Protein AF-0000000084539196 (afdb_homodimer)

Secondary structure (DSSP, 8-state):
---EEEEEEEE-SBTTB-SEEEEEEEE-TT-EEEEE-STTSSHHHHHHHHHTSS--SEEEEEETTEE-TTS-GGGS-EEEE-TTTT--TTS-HHHHHHHHHHHTT--HHHHHHHHHHHHHHHT-GGGTTS-GGGS-HHHHHHHHHHHHHTT--SEEEEESTTTTS-HHHHHHHHHHHHHHHHS--S-EEEEES-HHHHHHH-SEEEEEETTEEEEEE-HHHHHHS-SBHHHHHHSSSSPPEEEEEEEETTEEEETTEEEEPP--SS--SEEEEEE-GGGEEES--TTEEEEEEEEEEEEE-SSEEEEEEEETTSS-EEEEEEETT-----SEEEEEEEGGG-EEEETTT-BB--/---EEEEEEEE-SBTTB-SEEEEEEEE-TT-EEEEE-STTSSHHHHHHHHHTSS--SEEEEEETTEE-TTS-GGGS-EEEE-TTTT--TTS-HHHHHHHHHHHTT--HHHHHHHHHHHHHHHT-GGGTTS-GGGS-HHHHHHHHHHHHHTT--SEEEEESTTTTS-HHHHHHHHHHHHHHHHS--S-EEEEES-HHHHHHH-SEEEEEETTEEEEEE-HHHHHHS-SBHHHHHHSSSSPPEEEEEEEETTEEEETTEEEEPP--SS--SEEEEEE-GGGEEES--TTEEEEEEEEEEEEE-SSEEEEEEEETTSS-EEEEEEETT-----SEEEEEEEGGG-EEEETTT-BB--

Radius of gyration: 26.94 Å; Cα contacts (8 Å, |Δi|>4): 1599; chains: 2; bounding box: 71×70×63 Å

Structure (mmCIF, N/CA/C/O backbone):
data_AF-0000000084539196-model_v1
#
loop_
_entity.id
_entity.type
_entity.pdbx_description
1 polymer 'ABC-type sugar transport system, ATPase component'
#
loop_
_atom_site.group_PDB
_atom_site.id
_atom_site.type_symbol
_atom_site.label_atom_id
_atom_site.label_alt_id
_atom_site.label_comp_id
_atom_site.label_asym_id
_atom_site.label_entity_id
_atom_site.label_seq_id
_atom_site.pdbx_PDB_ins_code
_atom_site.Cartn_x
_atom_site.Cartn_y
_atom_site.Cartn_z
_atom_site.occupancy
_atom_site.B_iso_or_equiv
_atom_site.auth_seq_id
_atom_site.auth_comp_id
_atom_site.auth_asym_id
_atom_site.auth_atom_id
_atom_site.pdbx_PDB_model_num
ATOM 1 N N . MET A 1 1 ? 0.278 -31.125 -19.344 1 59.69 1 MET A N 1
ATOM 2 C CA . MET A 1 1 ? 0.66 -30.375 -18.156 1 59.69 1 MET A CA 1
ATOM 3 C C . MET A 1 1 ? 1.409 -29.109 -18.516 1 59.69 1 MET A C 1
ATOM 5 O O . MET A 1 1 ? 2.287 -29.125 -19.375 1 59.69 1 MET A O 1
ATOM 9 N N . ALA A 1 2 ? 0.697 -27.797 -18.359 1 78.69 2 ALA A N 1
ATOM 10 C CA . ALA A 1 2 ? 1.261 -26.625 -19.031 1 78.69 2 ALA A CA 1
ATOM 11 C C . ALA A 1 2 ? 2.301 -25.938 -18.156 1 78.69 2 ALA A C 1
ATOM 13 O O . ALA A 1 2 ? 1.949 -25.219 -17.219 1 78.69 2 ALA A O 1
ATOM 14 N N . LYS A 1 3 ? 3.564 -26.547 -18.203 1 92.25 3 LYS A N 1
ATOM 15 C CA . LYS A 1 3 ? 4.723 -25.938 -17.547 1 92.25 3 LYS A CA 1
ATOM 16 C C . LYS A 1 3 ? 5.277 -24.781 -18.391 1 92.25 3 LYS A C 1
ATOM 18 O O . LYS A 1 3 ? 5.504 -24.938 -19.594 1 92.25 3 LYS A O 1
ATOM 23 N N . LEU A 1 4 ? 5.336 -23.641 -17.688 1 96.31 4 LEU A N 1
ATOM 24 C CA . LEU A 1 4 ? 5.941 -22.484 -18.344 1 96.31 4 LEU A CA 1
ATOM 25 C C . LEU A 1 4 ? 7.426 -22.391 -18.016 1 96.31 4 LEU A C 1
ATOM 27 O O . LEU A 1 4 ? 7.812 -22.469 -16.844 1 96.31 4 LEU A O 1
ATOM 31 N N . GLU A 1 5 ? 8.234 -22.312 -19.062 1 97.38 5 GLU A N 1
ATOM 32 C CA . GLU A 1 5 ? 9.68 -22.203 -18.875 1 97.38 5 GLU A CA 1
ATOM 33 C C . GLU A 1 5 ? 10.242 -20.984 -19.594 1 97.38 5 GLU A C 1
ATOM 35 O O . GLU A 1 5 ? 10.062 -20.828 -20.797 1 97.38 5 GLU A O 1
ATOM 40 N N . LEU A 1 6 ? 10.836 -20.156 -18.844 1 97.69 6 LEU A N 1
ATOM 41 C CA . LEU A 1 6 ? 11.617 -19.047 -19.375 1 97.69 6 LEU A CA 1
ATOM 42 C C . LEU A 1 6 ? 13.109 -19.359 -19.328 1 97.69 6 LEU A C 1
ATOM 44 O O . LEU A 1 6 ? 13.656 -19.641 -18.266 1 97.69 6 LEU A O 1
ATOM 48 N N . LYS A 1 7 ? 13.695 -19.312 -20.5 1 97.62 7 LYS A N 1
ATOM 49 C CA . LYS A 1 7 ? 15.117 -19.672 -20.578 1 97.62 7 LYS A CA 1
ATOM 50 C C . LYS A 1 7 ? 15.953 -18.469 -21.031 1 97.62 7 LYS A C 1
ATOM 52 O O . LYS A 1 7 ? 15.922 -18.094 -22.203 1 97.62 7 LYS A O 1
ATOM 57 N N . ASN A 1 8 ? 16.781 -17.938 -20.156 1 97.12 8 ASN A N 1
ATOM 58 C CA . ASN A 1 8 ? 17.75 -16.875 -20.422 1 97.12 8 ASN A CA 1
ATOM 59 C C . ASN A 1 8 ? 17.125 -15.75 -21.234 1 97.12 8 ASN A C 1
ATOM 61 O O . ASN A 1 8 ? 17.672 -15.328 -22.25 1 97.12 8 ASN A O 1
ATOM 65 N N . LEU A 1 9 ? 16.016 -15.328 -20.781 1 96.75 9 LEU A N 1
ATOM 66 C CA . LEU A 1 9 ? 15.289 -14.297 -21.516 1 96.75 9 LEU A CA 1
ATOM 67 C C . LEU A 1 9 ? 16 -12.953 -21.406 1 96.75 9 LEU A C 1
ATOM 69 O O . LEU A 1 9 ? 16.469 -12.578 -20.328 1 96.75 9 LEU A O 1
ATOM 73 N N . ARG A 1 10 ? 16.156 -12.328 -22.5 1 96.19 10 ARG A N 1
ATOM 74 C CA . ARG A 1 10 ? 16.797 -11.023 -22.609 1 96.19 10 ARG A CA 1
ATOM 75 C C . ARG A 1 10 ? 16.016 -10.102 -23.547 1 96.19 10 ARG A C 1
ATOM 77 O O . ARG A 1 10 ? 15.477 -10.547 -24.562 1 96.19 10 ARG A O 1
ATOM 84 N N . LYS A 1 11 ? 15.844 -8.812 -23.156 1 94.44 11 LYS A N 1
ATOM 85 C CA . LYS A 1 11 ? 15.258 -7.789 -24.031 1 94.44 11 LYS A CA 1
ATOM 86 C C . LYS A 1 11 ? 16.109 -6.523 -24.047 1 94.44 11 LYS A C 1
ATOM 88 O O . LYS A 1 11 ? 16.359 -5.926 -22.984 1 94.44 11 LYS A O 1
ATOM 93 N N . GLN A 1 12 ? 16.562 -6.227 -25.141 1 92.5 12 GLN A N 1
ATOM 94 C CA . GLN A 1 12 ? 17.328 -5.012 -25.359 1 92.5 12 GLN A CA 1
ATOM 95 C C . GLN A 1 12 ? 16.656 -4.109 -26.391 1 92.5 12 GLN A C 1
ATOM 97 O O . GLN A 1 12 ? 16.5 -4.488 -27.547 1 92.5 12 GLN A O 1
ATOM 102 N N . PHE A 1 13 ? 16.266 -2.891 -25.984 1 86.75 13 PHE A N 1
ATOM 103 C CA . PHE A 1 13 ? 15.633 -1.951 -26.891 1 86.75 13 PHE A CA 1
ATOM 104 C C . PHE A 1 13 ? 16.672 -1.09 -27.594 1 86.75 13 PHE A C 1
ATOM 106 O O . PHE A 1 13 ? 16.484 -0.688 -28.75 1 86.75 13 PHE A O 1
ATOM 113 N N . ALA A 1 14 ? 17.625 -0.667 -26.797 1 86.25 14 ALA A N 1
ATOM 114 C CA . ALA A 1 14 ? 18.75 0.128 -27.266 1 86.25 14 ALA A CA 1
ATOM 115 C C . ALA A 1 14 ? 20.031 -0.228 -26.531 1 86.25 14 ALA A C 1
ATOM 117 O O . ALA A 1 14 ? 20.016 -1.056 -25.609 1 86.25 14 ALA A O 1
ATOM 118 N N . HIS A 1 15 ? 21.062 0.293 -27.031 1 83.69 15 HIS A N 1
ATOM 119 C CA . HIS A 1 15 ? 22.375 -0.053 -26.484 1 83.69 15 HIS A CA 1
ATOM 120 C C . HIS A 1 15 ? 22.391 0.078 -24.969 1 83.69 15 HIS A C 1
ATOM 122 O O . HIS A 1 15 ? 22.922 -0.789 -24.266 1 83.69 15 HIS A O 1
ATOM 128 N N . ASN A 1 16 ? 21.719 1.083 -24.406 1 83 16 ASN A N 1
ATOM 129 C CA . ASN A 1 16 ? 21.812 1.327 -22.969 1 83 16 ASN A CA 1
ATOM 130 C C . ASN A 1 16 ? 20.469 1.11 -22.281 1 83 16 ASN A C 1
ATOM 132 O O . ASN A 1 16 ? 20.266 1.52 -21.125 1 83 16 ASN A O 1
ATOM 136 N N . VAL A 1 17 ? 19.547 0.48 -22.922 1 85 17 VAL A N 1
ATOM 137 C CA . VAL A 1 17 ? 18.219 0.239 -22.359 1 85 17 VAL A CA 1
ATOM 138 C C . VAL A 1 17 ? 17.906 -1.256 -22.391 1 85 17 VAL A C 1
ATOM 140 O O . VAL A 1 17 ? 17.359 -1.759 -23.375 1 85 17 VAL A O 1
ATOM 143 N N . ILE A 1 18 ? 18.312 -1.948 -21.359 1 90.12 18 ILE A N 1
ATOM 144 C CA . ILE A 1 18 ? 18.125 -3.391 -21.25 1 90.12 18 ILE A CA 1
ATOM 145 C C . ILE A 1 18 ? 17.312 -3.717 -20 1 90.12 18 ILE A C 1
ATOM 147 O O . ILE A 1 18 ? 17.875 -4.078 -18.969 1 90.12 18 ILE A O 1
ATOM 151 N N . PRO A 1 19 ? 16.047 -3.684 -20.141 1 89.81 19 PRO A N 1
ATOM 152 C CA . PRO A 1 19 ? 15.203 -3.91 -18.969 1 89.81 19 PRO A CA 1
ATOM 153 C C . PRO A 1 19 ? 15.297 -5.34 -18.438 1 89.81 19 PRO A C 1
ATOM 155 O O . PRO A 1 19 ? 15.141 -5.566 -17.234 1 89.81 19 PRO A O 1
ATOM 158 N N . VAL A 1 20 ? 15.453 -6.277 -19.344 1 93.88 20 VAL A N 1
ATOM 159 C CA . VAL A 1 20 ? 15.641 -7.676 -18.969 1 93.88 20 VAL A CA 1
ATOM 160 C C . VAL A 1 20 ? 16.984 -8.18 -19.5 1 93.88 20 VAL A C 1
ATOM 162 O O . VAL A 1 20 ? 17.219 -8.188 -20.703 1 93.88 20 VAL A O 1
ATOM 165 N N . LYS A 1 21 ? 17.844 -8.594 -18.641 1 94 21 LYS A N 1
ATOM 166 C CA . LYS A 1 21 ? 19.219 -8.922 -19.031 1 94 21 LYS A CA 1
ATOM 167 C C . LYS A 1 21 ? 19.422 -10.43 -19.094 1 94 21 LYS A C 1
ATOM 169 O O . LYS A 1 21 ? 20.078 -10.93 -20.016 1 94 21 LYS A O 1
ATOM 174 N N . ASP A 1 22 ? 18.828 -11.086 -18.203 1 95.25 22 ASP A N 1
ATOM 175 C CA . ASP A 1 22 ? 18.938 -12.539 -18.141 1 95.25 22 ASP A CA 1
ATOM 176 C C . ASP A 1 22 ? 18.031 -13.117 -17.062 1 95.25 22 ASP A C 1
ATOM 178 O O . ASP A 1 22 ? 18.406 -13.188 -15.891 1 95.25 22 ASP A O 1
ATOM 182 N N . VAL A 1 23 ? 16.938 -13.688 -17.516 1 97 23 VAL A N 1
ATOM 183 C CA . VAL A 1 23 ? 15.969 -14.203 -16.531 1 97 23 VAL A CA 1
ATOM 184 C C . VAL A 1 23 ? 15.555 -15.617 -16.922 1 97 23 VAL A C 1
ATOM 186 O O . VAL A 1 23 ? 15.125 -15.859 -18.062 1 97 23 VAL A O 1
ATOM 189 N N . SER A 1 24 ? 15.789 -16.547 -16.094 1 97.69 24 SER A N 1
ATOM 190 C CA . SER A 1 24 ? 15.336 -17.938 -16.219 1 97.69 24 SER A CA 1
ATOM 191 C C . SER A 1 24 ? 14.445 -18.344 -15.055 1 97.69 24 SER A C 1
ATOM 193 O O . SER A 1 24 ? 14.844 -18.234 -13.898 1 97.69 24 SER A O 1
ATOM 195 N N . VAL A 1 25 ? 13.25 -18.719 -15.414 1 96.94 25 VAL A N 1
ATOM 196 C CA . VAL A 1 25 ? 12.297 -19.109 -14.383 1 96.94 25 VAL A CA 1
ATOM 197 C C . VAL A 1 25 ? 11.359 -20.188 -14.922 1 96.94 25 VAL A C 1
ATOM 199 O O . VAL A 1 25 ? 10.992 -20.156 -16.109 1 96.94 25 VAL A O 1
ATOM 202 N N . ASN A 1 26 ? 10.984 -21.094 -14.062 1 96.31 26 ASN A N 1
ATOM 203 C CA . ASN A 1 26 ? 9.977 -22.109 -14.391 1 96.31 26 ASN A CA 1
ATOM 204 C C . ASN A 1 26 ? 8.742 -21.953 -13.508 1 96.31 26 ASN A C 1
ATOM 206 O O . ASN A 1 26 ? 8.852 -21.641 -12.32 1 96.31 26 ASN A O 1
ATOM 210 N N . VAL A 1 27 ? 7.648 -22.172 -14.07 1 96.38 27 VAL A N 1
ATOM 211 C CA . VAL A 1 27 ? 6.379 -22.156 -13.359 1 96.38 27 VAL A CA 1
ATOM 212 C C . VAL A 1 27 ? 5.625 -23.453 -13.625 1 96.38 27 VAL A C 1
ATOM 214 O O . VAL A 1 27 ? 5.199 -23.719 -14.75 1 96.38 27 VAL A O 1
ATOM 217 N N . ASN A 1 28 ? 5.453 -24.219 -12.602 1 94.69 28 ASN A N 1
ATOM 218 C CA . ASN A 1 28 ? 4.773 -25.516 -12.742 1 94.69 28 ASN A CA 1
ATOM 219 C C . ASN A 1 28 ? 3.256 -25.359 -12.672 1 94.69 28 ASN A C 1
ATOM 221 O O . ASN A 1 28 ? 2.754 -24.281 -12.359 1 94.69 28 ASN A O 1
ATOM 225 N N . ASP A 1 29 ? 2.604 -26.469 -12.961 1 91.75 29 ASP A N 1
ATOM 226 C CA . ASP A 1 29 ? 1.15 -26.484 -12.812 1 91.75 29 ASP A CA 1
ATOM 227 C C . ASP A 1 29 ? 0.74 -26.219 -11.375 1 91.75 29 ASP A C 1
ATOM 229 O O . ASP A 1 29 ? 1.34 -26.75 -10.438 1 91.75 29 ASP A O 1
ATOM 233 N N . GLY A 1 30 ? -0.171 -25.281 -11.336 1 91 30 GLY A N 1
ATOM 234 C CA . GLY A 1 30 ? -0.707 -24.984 -10.016 1 91 30 GLY A CA 1
ATOM 235 C C . GLY A 1 30 ? 0.133 -23.969 -9.25 1 91 30 GLY A C 1
ATOM 236 O O . GLY A 1 30 ? -0.227 -23.578 -8.141 1 91 30 GLY A O 1
ATOM 237 N N . GLU A 1 31 ? 1.19 -23.5 -9.875 1 94.69 31 GLU A N 1
ATOM 238 C CA . GLU A 1 31 ? 2.045 -22.547 -9.188 1 94.69 31 GLU A CA 1
ATOM 239 C C . GLU A 1 31 ? 1.635 -21.109 -9.516 1 94.69 31 GLU A C 1
ATOM 241 O O . GLU A 1 31 ? 1.251 -20.812 -10.648 1 94.69 31 GLU A O 1
ATOM 246 N N . PHE A 1 32 ? 1.678 -20.359 -8.516 1 96.62 32 PHE A N 1
ATOM 247 C CA . PHE A 1 32 ? 1.443 -18.922 -8.609 1 96.62 32 PHE A CA 1
ATOM 248 C C . PHE A 1 32 ? 2.748 -18.141 -8.453 1 96.62 32 PHE A C 1
ATOM 250 O O . PHE A 1 32 ? 3.207 -17.906 -7.332 1 96.62 32 PHE A O 1
ATOM 257 N N . LEU A 1 33 ? 3.264 -17.656 -9.609 1 97.75 33 LEU A N 1
ATOM 258 C CA . LEU A 1 33 ? 4.523 -16.922 -9.609 1 97.75 33 LEU A CA 1
ATOM 259 C C . LEU A 1 33 ? 4.273 -15.422 -9.641 1 97.75 33 LEU A C 1
ATOM 261 O O . LEU A 1 33 ? 3.561 -14.93 -10.516 1 97.75 33 LEU A O 1
ATOM 265 N N . THR A 1 34 ? 4.859 -14.75 -8.734 1 97.94 34 THR A N 1
ATOM 266 C CA . THR A 1 34 ? 4.797 -13.289 -8.773 1 97.94 34 THR A CA 1
ATOM 267 C C . THR A 1 34 ? 6.156 -12.703 -9.148 1 97.94 34 THR A C 1
ATOM 269 O O . THR A 1 34 ? 7.176 -13.07 -8.562 1 97.94 34 THR A O 1
ATOM 272 N N . LEU A 1 35 ? 6.145 -11.914 -10.188 1 97.56 35 LEU A N 1
ATOM 273 C CA . LEU A 1 35 ? 7.281 -11.047 -10.484 1 97.56 35 LEU A CA 1
ATOM 274 C C . LEU A 1 35 ? 7.223 -9.766 -9.656 1 97.56 35 LEU A C 1
ATOM 276 O O . LEU A 1 35 ? 6.328 -8.938 -9.852 1 97.56 35 LEU A O 1
ATOM 280 N N . LEU A 1 36 ? 8.195 -9.648 -8.766 1 96.44 36 LEU A N 1
ATOM 281 C CA . LEU A 1 36 ? 8.227 -8.539 -7.824 1 96.44 36 LEU A CA 1
ATOM 282 C C . LEU A 1 36 ? 9.492 -7.711 -8 1 96.44 36 LEU A C 1
ATOM 284 O O . LEU A 1 36 ? 10.57 -8.258 -8.234 1 96.44 36 LEU A O 1
ATOM 288 N N . GLY A 1 37 ? 9.391 -6.449 -7.902 1 92.81 37 GLY A N 1
ATOM 289 C CA . GLY A 1 37 ? 10.531 -5.547 -8.023 1 92.81 37 GLY A CA 1
ATOM 290 C C . GLY A 1 37 ? 10.125 -4.09 -8.117 1 92.81 37 GLY A C 1
ATOM 291 O O . GLY A 1 37 ? 8.938 -3.773 -8.211 1 92.81 37 GLY A O 1
ATOM 292 N N . PRO A 1 38 ? 11.125 -3.215 -8.055 1 88.25 38 PRO A N 1
ATOM 293 C CA . PRO A 1 38 ? 10.844 -1.783 -8.172 1 88.25 38 PRO A CA 1
ATOM 294 C C . PRO A 1 38 ? 10.336 -1.397 -9.555 1 88.25 38 PRO A C 1
ATOM 296 O O . PRO A 1 38 ? 10.359 -2.219 -10.477 1 88.25 38 PRO A O 1
ATOM 299 N N . SER A 1 39 ? 9.812 -0.181 -9.578 1 80.06 39 SER A N 1
ATOM 300 C CA . SER A 1 39 ? 9.359 0.315 -10.875 1 80.06 39 SER A CA 1
ATOM 301 C C . SER A 1 39 ? 10.5 0.339 -11.891 1 80.06 39 SER A C 1
ATOM 303 O O . SER A 1 39 ? 11.633 0.712 -11.555 1 80.06 39 SER A O 1
ATOM 305 N N . GLY A 1 40 ? 10.234 -0.125 -13.016 1 78.81 40 GLY A N 1
ATOM 306 C CA . GLY A 1 40 ? 11.195 -0.035 -14.102 1 78.81 40 GLY A CA 1
ATOM 307 C C . GLY A 1 40 ? 12.18 -1.188 -14.117 1 78.81 40 GLY A C 1
ATOM 308 O O . GLY A 1 40 ? 13.133 -1.185 -14.898 1 78.81 40 GLY A O 1
ATOM 309 N N . CYS A 1 41 ? 11.922 -2.172 -13.344 1 85.75 41 CYS A N 1
ATOM 310 C CA . CYS A 1 41 ? 12.922 -3.232 -13.258 1 85.75 41 CYS A CA 1
ATOM 311 C C . CYS A 1 41 ? 12.695 -4.289 -14.328 1 85.75 41 CYS A C 1
ATOM 313 O O . CYS A 1 41 ? 13.414 -5.285 -14.391 1 85.75 41 CYS A O 1
ATOM 315 N N . GLY A 1 42 ? 11.641 -4.117 -15.125 1 90.12 42 GLY A N 1
ATOM 316 C CA . GLY A 1 42 ? 11.484 -4.996 -16.266 1 90.12 42 GLY A CA 1
ATOM 317 C C . GLY A 1 42 ? 10.336 -5.98 -16.125 1 90.12 42 GLY A C 1
ATOM 318 O O . GLY A 1 42 ? 10.172 -6.879 -16.953 1 90.12 42 GLY A O 1
ATOM 319 N N . LYS A 1 43 ? 9.547 -5.926 -15.078 1 94 43 LYS A N 1
ATOM 320 C CA . LYS A 1 43 ? 8.484 -6.879 -14.797 1 94 43 LYS A CA 1
ATOM 321 C C . LYS A 1 43 ? 7.484 -6.941 -15.953 1 94 43 LYS A C 1
ATOM 323 O O . LYS A 1 43 ? 7.18 -8.023 -16.469 1 94 43 LYS A O 1
ATOM 328 N N . SER A 1 44 ? 7.016 -5.766 -16.391 1 90.25 44 SER A N 1
ATOM 329 C CA . SER A 1 44 ? 6.023 -5.707 -17.469 1 90.25 44 SER A CA 1
ATOM 330 C C . SER A 1 44 ? 6.617 -6.16 -18.797 1 90.25 44 SER A C 1
ATOM 332 O O . SER A 1 44 ? 5.949 -6.836 -19.578 1 90.25 44 SER A O 1
ATOM 334 N N . THR A 1 45 ? 7.832 -5.781 -19.047 1 93.12 45 THR A N 1
ATOM 335 C CA . THR A 1 45 ? 8.516 -6.234 -20.25 1 93.12 45 THR A CA 1
ATOM 336 C C . THR A 1 45 ? 8.602 -7.758 -20.281 1 93.12 45 THR A C 1
ATOM 338 O O . THR A 1 45 ? 8.352 -8.383 -21.312 1 93.12 45 THR A O 1
ATOM 341 N N . LEU A 1 46 ? 8.992 -8.305 -19.156 1 95.81 46 LEU A N 1
ATOM 342 C CA . LEU A 1 46 ? 9.078 -9.758 -19.031 1 95.81 46 LEU A CA 1
ATOM 343 C C . LEU A 1 46 ? 7.723 -10.398 -19.312 1 95.81 46 LEU A C 1
ATOM 345 O O . LEU A 1 46 ? 7.633 -11.352 -20.094 1 95.81 46 LEU A O 1
ATOM 349 N N . LEU A 1 47 ? 6.688 -9.875 -18.734 1 95.75 47 LEU A N 1
ATOM 350 C CA . LEU A 1 47 ? 5.34 -10.398 -18.906 1 95.75 47 LEU A CA 1
ATOM 351 C C . LEU A 1 47 ? 4.902 -10.305 -20.359 1 95.75 47 LEU A C 1
ATOM 353 O O . LEU A 1 47 ? 4.293 -11.234 -20.891 1 95.75 47 LEU A O 1
ATOM 357 N N . ARG A 1 48 ? 5.207 -9.25 -21.016 1 94.69 48 ARG A N 1
ATOM 358 C CA . ARG A 1 48 ? 4.844 -9.039 -22.422 1 94.69 48 ARG A CA 1
ATOM 359 C C . ARG A 1 48 ? 5.59 -10 -23.328 1 94.69 48 ARG A C 1
ATOM 361 O O . ARG A 1 48 ? 5.047 -10.445 -24.344 1 94.69 48 ARG A O 1
ATOM 368 N N . MET A 1 49 ? 6.82 -10.32 -22.984 1 96.56 49 MET A N 1
ATOM 369 C CA . MET A 1 49 ? 7.559 -11.32 -23.75 1 96.56 49 MET A CA 1
ATOM 370 C C . MET A 1 49 ? 6.91 -12.695 -23.609 1 96.56 49 MET A C 1
ATOM 372 O O . MET A 1 49 ? 6.812 -13.438 -24.594 1 96.56 49 MET A O 1
ATOM 376 N N . ILE A 1 50 ? 6.438 -13 -22.422 1 96.81 50 ILE A N 1
ATOM 377 C CA . ILE A 1 50 ? 5.762 -14.273 -22.203 1 96.81 50 ILE A CA 1
ATOM 378 C C . ILE A 1 50 ? 4.484 -14.328 -23.031 1 96.81 50 ILE A C 1
ATOM 380 O O . ILE A 1 50 ? 4.219 -15.328 -23.703 1 96.81 50 ILE A O 1
ATOM 384 N N . ALA A 1 51 ? 3.797 -13.242 -23.109 1 95.06 51 ALA A N 1
ATOM 385 C CA . ALA A 1 51 ? 2.518 -13.148 -23.812 1 95.06 51 ALA A CA 1
ATOM 386 C C . ALA A 1 51 ? 2.721 -13.102 -25.312 1 95.06 51 ALA A C 1
ATOM 388 O O . ALA A 1 51 ? 1.77 -13.273 -26.078 1 95.06 51 ALA A O 1
ATOM 389 N N . GLY A 1 52 ? 3.891 -12.75 -25.734 1 95.38 52 GLY A N 1
ATOM 390 C CA . GLY A 1 52 ? 4.184 -12.625 -27.156 1 95.38 52 GLY A CA 1
ATOM 391 C C . GLY A 1 52 ? 3.939 -11.234 -27.703 1 95.38 52 GLY A C 1
ATOM 392 O O . GLY A 1 52 ? 3.973 -11.016 -28.906 1 95.38 52 GLY A O 1
ATOM 393 N N . LEU A 1 53 ? 3.693 -10.312 -26.844 1 93.75 53 LEU A N 1
ATOM 394 C CA . LEU A 1 53 ? 3.459 -8.93 -27.25 1 93.75 53 LEU A CA 1
ATOM 395 C C . LEU A 1 53 ? 4.777 -8.219 -27.547 1 93.75 53 LEU A C 1
ATOM 397 O O . LEU A 1 53 ? 4.797 -7.227 -28.281 1 93.75 53 LEU A O 1
ATOM 401 N N . ASP A 1 54 ? 5.871 -8.664 -26.953 1 93.31 54 ASP A N 1
ATOM 402 C CA . ASP A 1 54 ? 7.23 -8.211 -27.234 1 93.31 54 ASP A CA 1
ATOM 403 C C . ASP A 1 54 ? 8.148 -9.391 -27.547 1 93.31 54 ASP A C 1
ATOM 405 O O . ASP A 1 54 ? 8.094 -10.422 -26.891 1 93.31 54 ASP A O 1
ATOM 409 N N . GLU A 1 55 ? 8.922 -9.258 -28.547 1 93.94 55 GLU A N 1
ATOM 410 C CA . GLU A 1 55 ? 9.852 -10.32 -28.906 1 93.94 55 GLU A CA 1
ATOM 411 C C . GLU A 1 55 ? 11.125 -10.25 -28.078 1 93.94 55 GLU A C 1
ATOM 413 O O . GLU A 1 55 ? 11.734 -9.18 -27.969 1 93.94 55 GLU A O 1
ATOM 418 N N . PRO A 1 56 ? 11.5 -11.336 -27.531 1 96.25 56 PRO A N 1
ATOM 419 C CA . PRO A 1 56 ? 12.789 -11.336 -26.844 1 96.25 56 PRO A CA 1
ATOM 420 C C . PRO A 1 56 ? 13.969 -11.148 -27.781 1 96.25 56 PRO A C 1
ATOM 422 O O . PRO A 1 56 ? 13.914 -11.57 -28.938 1 96.25 56 PRO A O 1
ATOM 425 N N . THR A 1 57 ? 15.016 -10.469 -27.266 1 96.25 57 THR A N 1
ATOM 426 C CA . THR A 1 57 ? 16.25 -10.367 -28.031 1 96.25 57 THR A CA 1
ATOM 427 C C . THR A 1 57 ? 17.047 -11.664 -27.953 1 96.25 57 THR A C 1
ATOM 429 O O . THR A 1 57 ? 17.734 -12.047 -28.906 1 96.25 57 THR A O 1
ATOM 432 N N . GLN A 1 58 ? 17.016 -12.281 -26.859 1 96.69 58 GLN A N 1
ATOM 433 C CA . GLN A 1 58 ? 17.625 -13.586 -26.625 1 96.69 58 GLN A CA 1
ATOM 434 C C . GLN A 1 58 ? 16.766 -14.438 -25.688 1 96.69 58 GLN A C 1
ATOM 436 O O . GLN A 1 58 ? 15.938 -13.906 -24.953 1 96.69 58 GLN A O 1
ATOM 441 N N . GLY A 1 59 ? 16.969 -15.734 -25.797 1 97.31 59 GLY A N 1
ATOM 442 C CA . GLY A 1 59 ? 16.281 -16.641 -24.891 1 97.31 59 GLY A CA 1
ATOM 443 C C . GLY A 1 59 ? 15.023 -17.25 -25.5 1 97.31 59 GLY A C 1
ATOM 444 O O . GLY A 1 59 ? 14.781 -17.125 -26.688 1 97.31 59 GLY A O 1
ATOM 445 N N . GLN A 1 60 ? 14.305 -18.031 -24.609 1 97.69 60 GLN A N 1
ATOM 446 C CA . GLN A 1 60 ? 13.148 -18.766 -25.109 1 97.69 60 GLN A CA 1
ATOM 447 C C . GLN A 1 60 ? 12 -18.75 -24.094 1 97.69 60 GLN A C 1
ATOM 449 O O . GLN A 1 60 ? 12.234 -18.703 -22.891 1 97.69 60 GLN A O 1
ATOM 454 N N . VAL A 1 61 ? 10.867 -18.766 -24.625 1 97.25 61 VAL A N 1
ATOM 455 C CA . VAL A 1 61 ? 9.641 -19.016 -23.875 1 97.25 61 VAL A CA 1
ATOM 456 C C . VAL A 1 61 ? 9.031 -20.344 -24.281 1 97.25 61 VAL A C 1
ATOM 458 O O . VAL A 1 61 ? 8.672 -20.547 -25.438 1 97.25 61 VAL A O 1
ATOM 461 N N . ILE A 1 62 ? 8.961 -21.219 -23.328 1 96.75 62 ILE A N 1
ATOM 462 C CA . ILE A 1 62 ? 8.477 -22.562 -23.625 1 96.75 62 ILE A CA 1
ATOM 463 C C . ILE A 1 62 ? 7.25 -22.859 -22.766 1 96.75 62 ILE A C 1
ATOM 465 O O . ILE A 1 62 ? 7.234 -22.562 -21.562 1 96.75 62 ILE A O 1
ATOM 469 N N . LEU A 1 63 ? 6.254 -23.406 -23.328 1 95.12 63 LEU A N 1
ATOM 470 C CA . LEU A 1 63 ? 5.047 -23.828 -22.641 1 95.12 63 LEU A CA 1
ATOM 471 C C . LEU A 1 63 ? 4.695 -25.266 -22.984 1 95.12 63 LEU A C 1
ATOM 473 O O . LEU A 1 63 ? 4.492 -25.594 -24.172 1 95.12 63 LEU A O 1
ATOM 477 N N . GLY A 1 64 ? 4.652 -26.125 -21.984 1 92.38 64 GLY A N 1
ATOM 478 C CA . GLY A 1 64 ? 4.348 -27.516 -22.234 1 92.38 64 GLY A CA 1
ATOM 479 C C . GLY A 1 64 ? 5.293 -28.172 -23.234 1 92.38 64 GLY A C 1
ATOM 480 O O . GLY A 1 64 ? 4.863 -28.938 -24.094 1 92.38 64 GLY A O 1
ATOM 481 N N . GLY A 1 65 ? 6.453 -27.688 -23.266 1 92.25 65 GLY A N 1
ATOM 482 C CA . GLY A 1 65 ? 7.445 -28.266 -24.141 1 92.25 65 GLY A CA 1
ATOM 483 C C . GLY A 1 65 ? 7.488 -27.594 -25.516 1 92.25 65 GLY A C 1
ATOM 484 O O . GLY A 1 65 ? 8.406 -27.844 -26.297 1 92.25 65 GLY A O 1
ATOM 485 N N . GLU A 1 66 ? 6.547 -26.844 -25.797 1 94.5 66 GLU A N 1
ATOM 486 C CA . GLU A 1 66 ? 6.5 -26.172 -27.094 1 94.5 66 GLU A CA 1
ATOM 487 C C . GLU A 1 66 ? 7.168 -24.797 -27.016 1 94.5 66 GLU A C 1
ATOM 489 O O . GLU A 1 66 ? 6.887 -24.016 -26.109 1 94.5 66 GLU A O 1
ATOM 494 N N . ASP A 1 67 ? 8.016 -24.547 -27.922 1 96.69 67 ASP A N 1
ATOM 495 C CA . ASP A 1 67 ? 8.688 -23.25 -28 1 96.69 67 ASP A CA 1
ATOM 496 C C . ASP A 1 67 ? 7.77 -22.188 -28.594 1 96.69 67 ASP A C 1
ATOM 498 O O . ASP A 1 67 ? 7.449 -22.219 -29.781 1 96.69 67 ASP A O 1
ATOM 502 N N . LEU A 1 68 ? 7.406 -21.203 -27.75 1 96.19 68 LEU A N 1
ATOM 503 C CA . LEU A 1 68 ? 6.461 -20.172 -28.156 1 96.19 68 LEU A CA 1
ATOM 504 C C . LEU A 1 68 ? 7.188 -18.875 -28.469 1 96.19 68 LEU A C 1
ATOM 506 O O . LEU A 1 68 ? 6.551 -17.844 -28.75 1 96.19 68 LEU A O 1
ATOM 510 N N . THR A 1 69 ? 8.414 -18.875 -28.531 1 96.44 69 THR A N 1
ATOM 511 C CA . THR A 1 69 ? 9.234 -17.672 -28.609 1 96.44 69 THR A CA 1
ATOM 512 C C . THR A 1 69 ? 8.789 -16.797 -29.766 1 96.44 69 THR A C 1
ATOM 514 O O . THR A 1 69 ? 8.734 -15.562 -29.641 1 96.44 69 THR A O 1
ATOM 517 N N . ASN A 1 70 ? 8.43 -17.422 -30.828 1 94 70 ASN A N 1
ATOM 518 C CA . ASN A 1 70 ? 8.102 -16.656 -32.031 1 94 70 ASN A CA 1
ATOM 519 C C . ASN A 1 70 ? 6.629 -16.797 -32.406 1 94 70 ASN A C 1
ATOM 521 O O . ASN A 1 70 ? 6.23 -16.453 -33.531 1 94 70 ASN A O 1
ATOM 525 N N . ILE A 1 71 ? 5.867 -17.344 -31.547 1 94.12 71 ILE A N 1
ATOM 526 C CA . ILE A 1 71 ? 4.438 -17.5 -31.781 1 94.12 71 ILE A CA 1
ATOM 527 C C . ILE A 1 71 ? 3.707 -16.219 -31.391 1 94.12 71 ILE A C 1
ATOM 529 O O . ILE A 1 71 ? 3.932 -15.688 -30.297 1 94.12 71 ILE A O 1
ATOM 533 N N . PRO A 1 72 ? 2.916 -15.68 -32.25 1 93.62 72 PRO A N 1
ATOM 534 C CA . PRO A 1 72 ? 2.191 -14.453 -31.906 1 93.62 72 PRO A CA 1
ATOM 535 C C . PRO A 1 72 ? 1.223 -14.641 -30.734 1 93.62 72 PRO A C 1
ATOM 537 O O . PRO A 1 72 ? 0.816 -15.766 -30.438 1 93.62 72 PRO A O 1
ATOM 540 N N . PRO A 1 73 ? 0.883 -13.555 -30.047 1 90.69 73 PRO A N 1
ATOM 541 C CA . PRO A 1 73 ? 0.052 -13.609 -28.844 1 90.69 73 PRO A CA 1
ATOM 542 C C . PRO A 1 73 ? -1.266 -14.352 -29.078 1 90.69 73 PRO A C 1
ATOM 544 O O . PRO A 1 73 ? -1.676 -15.164 -28.25 1 90.69 73 PRO A O 1
ATOM 547 N N . GLY A 1 74 ? -1.924 -14.094 -30.188 1 85.94 74 GLY A N 1
ATOM 548 C CA . GLY A 1 74 ? -3.223 -14.688 -30.453 1 85.94 74 GLY A CA 1
ATOM 549 C C . GLY A 1 74 ? -3.176 -16.203 -30.594 1 85.94 74 GLY A C 1
ATOM 550 O O . GLY A 1 74 ? -4.199 -16.875 -30.453 1 85.94 74 GLY A O 1
ATOM 551 N N . LYS A 1 75 ? -2.012 -16.719 -30.797 1 89.12 75 LYS A N 1
ATOM 552 C CA . LYS A 1 75 ? -1.861 -18.156 -31.016 1 89.12 75 LYS A CA 1
ATOM 553 C C . LYS A 1 75 ? -1.297 -18.844 -29.781 1 89.12 75 LYS A C 1
ATOM 555 O O . LYS A 1 75 ? -1.103 -20.062 -29.781 1 89.12 75 LYS A O 1
ATOM 560 N N . ARG A 1 76 ? -1.116 -17.938 -28.781 1 90.19 76 ARG A N 1
ATOM 561 C CA . ARG A 1 76 ? -0.695 -18.5 -27.5 1 90.19 76 ARG A CA 1
ATOM 562 C C . ARG A 1 76 ? -1.897 -18.828 -26.625 1 90.19 76 ARG A C 1
ATOM 564 O O . ARG A 1 76 ? -2.865 -18.062 -26.578 1 90.19 76 ARG A O 1
ATOM 571 N N . ASN A 1 77 ? -2.15 -19.938 -26.281 1 88.56 77 ASN A N 1
ATOM 572 C CA . ASN A 1 77 ? -3.26 -20.281 -25.391 1 88.56 77 ASN A CA 1
ATOM 573 C C . ASN A 1 77 ? -3.035 -19.719 -23.984 1 88.56 77 ASN A C 1
ATOM 575 O O . ASN A 1 77 ? -3.031 -20.484 -23.016 1 88.56 77 ASN A O 1
ATOM 579 N N . MET A 1 78 ? -2.877 -18.359 -23.938 1 91.5 78 MET A N 1
ATOM 580 C CA . MET A 1 78 ? -2.676 -17.641 -22.672 1 91.5 78 MET A CA 1
ATOM 581 C C . MET A 1 78 ? -3.73 -16.562 -22.5 1 91.5 78 MET A C 1
ATOM 583 O O . MET A 1 78 ? -4.246 -16.016 -23.469 1 91.5 78 MET A O 1
ATOM 587 N N . ALA A 1 79 ? -4.07 -16.344 -21.266 1 89.56 79 ALA A N 1
ATOM 588 C CA . ALA A 1 79 ? -4.984 -15.258 -20.938 1 89.56 79 ALA A CA 1
ATOM 589 C C . ALA A 1 79 ? -4.262 -14.141 -20.172 1 89.56 79 ALA A C 1
ATOM 591 O O . ALA A 1 79 ? -3.543 -14.406 -19.203 1 89.56 79 ALA A O 1
ATOM 592 N N . MET A 1 80 ? -4.457 -12.984 -20.656 1 89.19 80 MET A N 1
ATOM 593 C CA . MET A 1 80 ? -3.781 -11.844 -20.047 1 89.19 80 MET A CA 1
ATOM 594 C C . MET A 1 80 ? -4.789 -10.844 -19.484 1 89.19 80 MET A C 1
ATOM 596 O O . MET A 1 80 ? -5.824 -10.594 -20.109 1 89.19 80 MET A O 1
ATOM 600 N N . VAL A 1 81 ? -4.504 -10.445 -18.25 1 87.62 81 VAL A N 1
ATOM 601 C CA . VAL A 1 81 ? -5.258 -9.367 -17.609 1 87.62 81 VAL A CA 1
ATOM 602 C C . VAL A 1 81 ? -4.367 -8.133 -17.469 1 87.62 81 VAL A C 1
ATOM 604 O O . VAL A 1 81 ? -3.35 -8.172 -16.781 1 87.62 81 VAL A O 1
ATOM 607 N N . PHE A 1 82 ? -4.836 -7 -18.109 1 83.38 82 PHE A N 1
ATOM 608 C CA . PHE A 1 82 ? -4.062 -5.762 -18.125 1 83.38 82 PHE A CA 1
ATOM 609 C C . PHE A 1 82 ? -4.391 -4.91 -16.891 1 83.38 82 PHE A C 1
ATOM 611 O O . PHE A 1 82 ? -5.422 -5.105 -16.25 1 83.38 82 PHE A O 1
ATOM 618 N N . GLN A 1 83 ? -3.504 -3.965 -16.656 1 78.56 83 GLN A N 1
ATOM 619 C CA . GLN A 1 83 ? -3.656 -3.025 -15.547 1 78.56 83 GLN A CA 1
ATOM 620 C C . GLN A 1 83 ? -4.945 -2.219 -15.688 1 78.56 83 GLN A C 1
ATOM 622 O O . GLN A 1 83 ? -5.668 -2.023 -14.703 1 78.56 83 GLN A O 1
ATOM 627 N N . SER A 1 84 ? -5.273 -1.731 -16.844 1 80.06 84 SER A N 1
ATOM 628 C CA . SER A 1 84 ? -6.465 -0.924 -17.094 1 80.06 84 SER A CA 1
ATOM 629 C C . SER A 1 84 ? -7.695 -1.801 -17.297 1 80.06 84 SER A C 1
ATOM 631 O O . SER A 1 84 ? -8.797 -1.292 -17.484 1 80.06 84 SER A O 1
ATOM 633 N N . TYR A 1 85 ? -7.578 -3.098 -17.219 1 81.81 85 TYR A N 1
ATOM 634 C CA . TYR A 1 85 ? -8.602 -4.121 -17.406 1 81.81 85 TYR A CA 1
ATOM 635 C C . TYR A 1 85 ? -8.969 -4.258 -18.875 1 81.81 85 TYR A C 1
ATOM 637 O O . TYR A 1 85 ? -9.391 -5.328 -19.312 1 81.81 85 TYR A O 1
ATOM 645 N N . ALA A 1 86 ? -8.766 -3.154 -19.594 1 82.12 86 ALA A N 1
ATOM 646 C CA . ALA A 1 86 ? -8.953 -3.141 -21.047 1 82.12 86 ALA A CA 1
ATOM 647 C C . ALA A 1 86 ? -10.328 -3.682 -21.422 1 82.12 86 ALA A C 1
ATOM 649 O O . ALA A 1 86 ? -10.453 -4.516 -22.328 1 82.12 86 ALA A O 1
ATOM 650 N N . LEU A 1 87 ? -11.367 -3.273 -20.672 1 91.62 87 LEU A N 1
ATOM 651 C CA . LEU A 1 87 ? -12.719 -3.697 -21 1 91.62 87 LEU A CA 1
ATOM 652 C C . LEU A 1 87 ? -13.273 -2.887 -22.172 1 91.62 87 LEU A C 1
ATOM 654 O O . LEU A 1 87 ? -12.969 -1.699 -22.312 1 91.62 87 LEU A O 1
ATOM 658 N N . TYR A 1 88 ? -14.07 -3.582 -23.016 1 92.12 88 TYR A N 1
ATOM 659 C CA . TYR A 1 88 ? -14.773 -2.865 -24.078 1 92.12 88 TYR A CA 1
ATOM 660 C C . TYR A 1 88 ? -15.906 -2.018 -23.5 1 92.12 88 TYR A C 1
ATOM 662 O O . TYR A 1 88 ? -16.906 -2.551 -23.031 1 92.12 88 TYR A O 1
ATOM 670 N N . PRO A 1 89 ? -15.758 -0.719 -23.625 1 92.25 89 PRO A N 1
ATOM 671 C CA . PRO A 1 89 ? -16.703 0.161 -22.922 1 92.25 89 PRO A CA 1
ATOM 672 C C . PRO A 1 89 ? -18.109 0.094 -23.5 1 92.25 89 PRO A C 1
ATOM 674 O O . PRO A 1 89 ? -19.078 0.376 -22.797 1 92.25 89 PRO A O 1
ATOM 677 N N . HIS A 1 90 ? -18.203 -0.312 -24.766 1 93.56 90 HIS A N 1
ATOM 678 C CA . HIS A 1 90 ? -19.484 -0.293 -25.438 1 93.56 90 HIS A CA 1
ATOM 679 C C . HIS A 1 90 ? -20.188 -1.646 -25.344 1 93.56 90 HIS A C 1
ATOM 681 O O . HIS A 1 90 ? -21.328 -1.796 -25.781 1 93.56 90 HIS A O 1
ATOM 687 N N . MET A 1 91 ? -19.562 -2.604 -24.75 1 95.62 91 MET A N 1
ATOM 688 C CA . MET A 1 91 ? -20.109 -3.945 -24.609 1 95.62 91 MET A CA 1
ATOM 689 C C . MET A 1 91 ? -20.578 -4.191 -23.172 1 95.62 91 MET A C 1
ATOM 691 O O . MET A 1 91 ? -20.031 -3.625 -22.234 1 95.62 91 MET A O 1
ATOM 695 N N . THR A 1 92 ? -21.562 -4.992 -23.125 1 96.5 92 THR A N 1
ATOM 696 C CA . THR A 1 92 ? -22.016 -5.406 -21.797 1 96.5 92 THR A CA 1
ATOM 697 C C . THR A 1 92 ? -21 -6.34 -21.156 1 96.5 92 THR A C 1
ATOM 699 O O . THR A 1 92 ? -20.062 -6.801 -21.812 1 96.5 92 THR A O 1
ATOM 702 N N . VAL A 1 93 ? -21.188 -6.523 -19.906 1 96.31 93 VAL A N 1
ATOM 703 C CA . VAL A 1 93 ? -20.359 -7.469 -19.188 1 96.31 93 VAL A CA 1
ATOM 704 C C . VAL A 1 93 ? -20.438 -8.844 -19.844 1 96.31 93 VAL A C 1
ATOM 706 O O . VAL A 1 93 ? -19.406 -9.484 -20.078 1 96.31 93 VAL A O 1
ATOM 709 N N . TYR A 1 94 ? -21.609 -9.227 -20.203 1 96.38 94 TYR A N 1
ATOM 710 C CA . TYR A 1 94 ? -21.797 -10.5 -20.891 1 96.38 94 TYR A CA 1
ATOM 711 C C . TYR A 1 94 ? -20.984 -10.523 -22.188 1 96.38 94 TYR A C 1
ATOM 713 O O . TYR A 1 94 ? -20.297 -11.508 -22.484 1 96.38 94 TYR A O 1
ATOM 721 N N . GLU A 1 95 ? -21.078 -9.5 -22.891 1 95.62 95 GLU A N 1
ATOM 722 C CA . GLU A 1 95 ? -20.391 -9.414 -24.172 1 95.62 95 GLU A CA 1
ATOM 723 C C . GLU A 1 95 ? -18.875 -9.414 -23.984 1 95.62 95 GLU A C 1
ATOM 725 O O . GLU A 1 95 ? -18.156 -10.055 -24.75 1 95.62 95 GLU A O 1
ATOM 730 N N . ASN A 1 96 ? -18.484 -8.664 -23.016 1 95.31 96 ASN A N 1
ATOM 731 C CA . ASN A 1 96 ? -17.062 -8.633 -22.719 1 95.31 96 ASN A CA 1
ATOM 732 C C . ASN A 1 96 ? -16.516 -10.031 -22.453 1 95.31 96 ASN A C 1
ATOM 734 O O . ASN A 1 96 ? -15.453 -10.391 -22.953 1 95.31 96 ASN A O 1
ATOM 738 N N . ILE A 1 97 ? -17.281 -10.766 -21.734 1 94.88 97 ILE A N 1
ATOM 739 C CA . ILE A 1 97 ? -16.828 -12.086 -21.312 1 94.88 97 ILE A CA 1
ATOM 740 C C . ILE A 1 97 ? -16.953 -13.07 -22.469 1 94.88 97 ILE A C 1
ATOM 742 O O . ILE A 1 97 ? -16.078 -13.922 -22.656 1 94.88 97 ILE A O 1
ATOM 746 N N . SER A 1 98 ? -17.922 -12.914 -23.312 1 94.94 98 SER A N 1
ATOM 747 C CA . SER A 1 98 ? -18.25 -13.93 -24.328 1 94.94 98 SER A CA 1
ATOM 748 C C . SER A 1 98 ? -17.531 -13.641 -25.641 1 94.94 98 SER A C 1
ATOM 750 O O . SER A 1 98 ? -17.469 -14.508 -26.516 1 94.94 98 SER A O 1
ATOM 752 N N . THR A 1 99 ? -16.969 -12.508 -25.766 1 91.44 99 THR A N 1
ATOM 753 C CA . THR A 1 99 ? -16.406 -12.07 -27.031 1 91.44 99 THR A CA 1
ATOM 754 C C . THR A 1 99 ? -15.32 -13.031 -27.516 1 91.44 99 THR A C 1
ATOM 756 O O . THR A 1 99 ? -15.305 -13.422 -28.688 1 91.44 99 THR A O 1
ATOM 759 N N . SER A 1 100 ? -14.469 -13.359 -26.672 1 85.44 100 SER A N 1
ATOM 760 C CA . SER A 1 100 ? -13.367 -14.242 -27.047 1 85.44 100 SER A CA 1
ATOM 761 C C . SER A 1 100 ? -13.883 -15.609 -27.469 1 85.44 100 SER A C 1
ATOM 763 O O . SER A 1 100 ? -13.305 -16.25 -28.359 1 85.44 100 SER A O 1
ATOM 765 N N . LEU A 1 101 ? -14.953 -16.094 -26.906 1 90.75 101 LEU A N 1
ATOM 766 C CA . LEU A 1 101 ? -15.539 -17.391 -27.266 1 90.75 101 LEU A CA 1
ATOM 767 C C . LEU A 1 101 ? -16.219 -17.312 -28.625 1 90.75 101 LEU A C 1
ATOM 769 O O . LEU A 1 101 ? -16.125 -18.25 -29.422 1 90.75 101 LEU A O 1
ATOM 773 N N . LYS A 1 102 ? -16.844 -16.203 -28.781 1 91.38 102 LYS A N 1
ATOM 774 C CA . LYS A 1 102 ? -17.516 -16 -30.062 1 91.38 102 LYS A CA 1
ATOM 775 C C . LYS A 1 102 ? -16.516 -15.977 -31.219 1 91.38 102 LYS A C 1
ATOM 777 O O . LYS A 1 102 ? -16.75 -16.562 -32.281 1 91.38 102 LYS A O 1
ATOM 782 N N . LEU A 1 103 ? -15.422 -15.344 -30.969 1 85.94 103 LEU A N 1
ATOM 783 C CA . LEU A 1 103 ? -14.375 -15.258 -31.969 1 85.94 103 LEU A CA 1
ATOM 784 C C . LEU A 1 103 ? -13.797 -16.641 -32.281 1 85.94 103 LEU A C 1
ATOM 786 O O . LEU A 1 103 ? -13.352 -16.891 -33.406 1 85.94 103 LEU A O 1
ATOM 790 N N . ARG A 1 104 ? -13.875 -17.531 -31.359 1 85.12 104 ARG A N 1
ATOM 791 C CA . ARG A 1 104 ? -13.375 -18.891 -31.516 1 85.12 104 ARG A CA 1
ATOM 792 C C . ARG A 1 104 ? -14.484 -19.828 -32 1 85.12 104 ARG A C 1
ATOM 794 O O . ARG A 1 104 ? -14.32 -21.047 -32 1 85.12 104 ARG A O 1
ATOM 801 N N . LYS A 1 105 ? -15.641 -19.359 -32.25 1 91.19 105 LYS A N 1
ATOM 802 C CA . LYS A 1 105 ? -16.797 -20.031 -32.844 1 91.19 105 LYS A CA 1
ATOM 803 C C . LYS A 1 105 ? -17.312 -21.141 -31.938 1 91.19 105 LYS A C 1
ATOM 805 O O . LYS A 1 105 ? -17.656 -22.219 -32.406 1 91.19 105 LYS A O 1
ATOM 810 N N . VAL A 1 106 ? -17.156 -20.812 -30.703 1 91.12 106 VAL A N 1
ATOM 811 C CA . VAL A 1 106 ? -17.766 -21.719 -29.734 1 91.12 106 VAL A CA 1
ATOM 812 C C . VAL A 1 106 ? -19.281 -21.672 -29.844 1 91.12 106 VAL A C 1
ATOM 814 O O . VAL A 1 106 ? -19.844 -20.609 -30.141 1 91.12 106 VAL A O 1
ATOM 817 N N . ASP A 1 107 ? -19.891 -22.766 -29.547 1 94.31 107 ASP A N 1
ATOM 818 C CA . ASP A 1 107 ? -21.344 -22.859 -29.641 1 94.31 107 ASP A CA 1
ATOM 819 C C . ASP A 1 107 ? -22.031 -21.969 -28.594 1 94.31 107 ASP A C 1
ATOM 821 O O . ASP A 1 107 ? -21.562 -21.859 -27.469 1 94.31 107 ASP A O 1
ATOM 825 N N . SER A 1 108 ? -23.203 -21.484 -29 1 93.25 108 SER A N 1
ATOM 826 C CA . SER A 1 108 ? -23.906 -20.516 -28.172 1 93.25 108 SER A CA 1
ATOM 827 C C . SER A 1 108 ? -24.312 -21.125 -26.844 1 93.25 108 SER A C 1
ATOM 829 O O . SER A 1 108 ? -24.281 -20.453 -25.812 1 93.25 108 SER A O 1
ATOM 831 N N . ILE A 1 109 ? -24.656 -22.297 -26.891 1 94.62 109 ILE A N 1
ATOM 832 C CA . ILE A 1 109 ? -25.078 -22.969 -25.656 1 94.62 109 ILE A CA 1
ATOM 833 C C . ILE A 1 109 ? -23.875 -23.109 -24.719 1 94.62 109 ILE A C 1
ATOM 835 O O . ILE A 1 109 ? -24 -22.891 -23.516 1 94.62 109 ILE A O 1
ATOM 839 N N . GLU A 1 110 ? -22.828 -23.438 -25.312 1 93.56 110 GLU A N 1
ATOM 840 C CA . GLU A 1 110 ? -21.594 -23.594 -24.531 1 93.56 110 GLU A CA 1
ATOM 841 C C . GLU A 1 110 ? -21.125 -22.25 -24 1 93.56 110 GLU A C 1
ATOM 843 O O . GLU A 1 110 ? -20.625 -22.156 -22.875 1 93.56 110 GLU A O 1
ATOM 848 N N . ILE A 1 111 ? -21.266 -21.25 -24.75 1 94.88 111 ILE A N 1
ATOM 849 C CA . ILE A 1 111 ? -20.875 -19.906 -24.328 1 94.88 111 ILE A CA 1
ATOM 850 C C . ILE A 1 111 ? -21.688 -19.5 -23.109 1 94.88 111 ILE A C 1
ATOM 852 O O . ILE A 1 111 ? -21.141 -19.031 -22.109 1 94.88 111 ILE A O 1
ATOM 856 N N . GLU A 1 112 ? -22.922 -19.703 -23.203 1 94.5 112 GLU A N 1
ATOM 857 C CA . GLU A 1 112 ? -23.812 -19.328 -22.094 1 94.5 112 GLU A CA 1
ATOM 858 C C . GLU A 1 112 ? -23.453 -20.094 -20.828 1 94.5 112 GLU A C 1
ATOM 860 O O . GLU A 1 112 ? -23.438 -19.531 -19.734 1 94.5 112 GLU A O 1
ATOM 865 N N . LYS A 1 113 ? -23.172 -21.297 -21.031 1 94.06 113 LYS A N 1
ATOM 866 C CA . LYS A 1 113 ? -22.812 -22.141 -19.906 1 94.06 113 LYS A CA 1
ATOM 867 C C . LYS A 1 113 ? -21.516 -21.641 -19.25 1 94.06 113 LYS A C 1
ATOM 869 O O . LYS A 1 113 ? -21.453 -21.484 -18.031 1 94.06 113 LYS A O 1
ATOM 874 N N . ARG A 1 114 ? -20.562 -21.375 -19.984 1 92.56 114 ARG A N 1
ATOM 875 C CA . ARG A 1 114 ? -19.266 -20.953 -19.469 1 92.56 114 ARG A CA 1
ATOM 876 C C . ARG A 1 114 ? -19.359 -19.578 -18.812 1 92.56 114 ARG A C 1
ATOM 878 O O . ARG A 1 114 ? -18.766 -19.359 -17.75 1 92.56 114 ARG A O 1
ATOM 885 N N . VAL A 1 115 ? -20.078 -18.719 -19.453 1 94.19 115 VAL A N 1
ATOM 886 C CA . VAL A 1 115 ? -20.219 -17.359 -18.922 1 94.19 115 VAL A CA 1
ATOM 887 C C . VAL A 1 115 ? -20.953 -17.422 -17.578 1 94.19 115 VAL A C 1
ATOM 889 O O . VAL A 1 115 ? -20.547 -16.75 -16.625 1 94.19 115 VAL A O 1
ATOM 892 N N . ASN A 1 116 ? -21.938 -18.188 -17.547 1 93.25 116 ASN A N 1
ATOM 893 C CA . ASN A 1 116 ? -22.688 -18.312 -16.297 1 93.25 116 ASN A CA 1
ATOM 894 C C . ASN A 1 116 ? -21.844 -18.906 -15.188 1 93.25 116 ASN A C 1
ATOM 896 O O . ASN A 1 116 ? -21.906 -18.469 -14.039 1 93.25 116 ASN A O 1
ATOM 900 N N . ASP A 1 117 ? -21.109 -19.844 -15.547 1 90.5 117 ASP A N 1
ATOM 901 C CA . ASP A 1 117 ? -20.25 -20.5 -14.562 1 90.5 117 ASP A CA 1
ATOM 902 C C . ASP A 1 117 ? -19.234 -19.516 -13.969 1 90.5 117 ASP A C 1
ATOM 904 O O . ASP A 1 117 ? -19.141 -19.375 -12.75 1 90.5 117 ASP A O 1
ATOM 908 N N . VAL A 1 118 ? -18.516 -18.859 -14.781 1 89.25 118 VAL A N 1
ATOM 909 C CA . VAL A 1 118 ? -17.469 -17.953 -14.328 1 89.25 118 VAL A CA 1
ATOM 910 C C . VAL A 1 118 ? -18.094 -16.781 -13.578 1 89.25 118 VAL A C 1
ATOM 912 O O . VAL A 1 118 ? -17.547 -16.312 -12.578 1 89.25 118 VAL A O 1
ATOM 915 N N . SER A 1 119 ? -19.234 -16.281 -14.086 1 92.5 119 SER A N 1
ATOM 916 C CA . SER A 1 119 ? -19.891 -15.148 -13.453 1 92.5 119 SER A CA 1
ATOM 917 C C . SER A 1 119 ? -20.375 -15.5 -12.055 1 92.5 119 SER A C 1
ATOM 919 O O . SER A 1 119 ? -20.328 -14.672 -11.141 1 92.5 119 SER A O 1
ATOM 921 N N . ASN A 1 120 ? -20.797 -16.656 -11.953 1 88.81 120 ASN A N 1
ATOM 922 C CA . ASN A 1 120 ? -21.234 -17.125 -10.641 1 88.81 120 ASN A CA 1
ATOM 923 C C . ASN A 1 120 ? -20.062 -17.25 -9.672 1 88.81 120 ASN A C 1
ATOM 925 O O . ASN A 1 120 ? -20.156 -16.828 -8.516 1 88.81 120 ASN A O 1
ATOM 929 N N . ARG A 1 121 ? -19.047 -17.734 -10.117 1 81.81 121 ARG A N 1
ATOM 930 C CA . ARG A 1 121 ? -17.859 -17.938 -9.297 1 81.81 121 ARG A CA 1
ATOM 931 C C . ARG A 1 121 ? -17.297 -16.594 -8.828 1 81.81 121 ARG A C 1
ATOM 933 O O . ARG A 1 121 ? -16.781 -16.484 -7.711 1 81.81 121 ARG A O 1
ATOM 940 N N . LEU A 1 122 ? -17.453 -15.586 -9.68 1 85.69 122 LEU A N 1
ATOM 941 C CA . LEU A 1 122 ? -16.875 -14.281 -9.383 1 85.69 122 LEU A CA 1
ATOM 942 C C . LEU A 1 122 ? -17.906 -13.336 -8.789 1 85.69 122 LEU A C 1
ATOM 944 O O . LEU A 1 122 ? -17.609 -12.188 -8.477 1 85.69 122 LEU A O 1
ATOM 948 N N . GLY A 1 123 ? -19.172 -13.805 -8.68 1 84.81 123 GLY A N 1
ATOM 949 C CA . GLY A 1 123 ? -20.234 -13.031 -8.07 1 84.81 123 GLY A CA 1
ATOM 950 C C . GLY A 1 123 ? -20.656 -11.828 -8.906 1 84.81 123 GLY A C 1
ATOM 951 O O . GLY A 1 123 ? -20.906 -10.75 -8.367 1 84.81 123 GLY A O 1
ATOM 952 N N . ILE A 1 124 ? -20.594 -11.984 -10.195 1 90.19 124 ILE A N 1
ATOM 953 C CA . ILE A 1 124 ? -20.906 -10.828 -11.023 1 90.19 124 ILE A CA 1
ATOM 954 C C . ILE A 1 124 ? -22.078 -11.164 -11.945 1 90.19 124 ILE A C 1
ATOM 956 O O . ILE A 1 124 ? -22.281 -10.508 -12.977 1 90.19 124 ILE A O 1
ATOM 960 N N . GLN A 1 125 ? -22.828 -12.211 -11.656 1 92.44 125 GLN A N 1
ATOM 961 C CA . GLN A 1 125 ? -23.969 -12.625 -12.469 1 92.44 125 GLN A CA 1
ATOM 962 C C . GLN A 1 125 ? -24.969 -11.484 -12.625 1 92.44 125 GLN A C 1
ATOM 964 O O . GLN A 1 125 ? -25.531 -11.289 -13.703 1 92.44 125 GLN A O 1
ATOM 969 N N . HIS A 1 126 ? -25.156 -10.766 -11.625 1 92 126 HIS A N 1
ATOM 970 C CA . HIS A 1 126 ? -26.141 -9.695 -11.602 1 92 126 HIS A CA 1
ATOM 971 C C . HIS A 1 126 ? -25.672 -8.492 -12.414 1 92 126 HIS A C 1
ATOM 973 O O . HIS A 1 126 ? -26.438 -7.559 -12.648 1 92 126 HIS A O 1
ATOM 979 N N . LEU A 1 127 ? -24.469 -8.508 -12.883 1 94.38 127 LEU A N 1
ATOM 980 C CA . LEU A 1 127 ? -23.891 -7.359 -13.578 1 94.38 127 LEU A CA 1
ATOM 981 C C . LEU A 1 127 ? -23.828 -7.609 -15.078 1 94.38 127 LEU A C 1
ATOM 983 O O . LEU A 1 127 ? -23.422 -6.734 -15.844 1 94.38 127 LEU A O 1
ATOM 987 N N . LEU A 1 128 ? -24.297 -8.727 -15.555 1 95.69 128 LEU A N 1
ATOM 988 C CA . LEU A 1 128 ? -24.047 -9.211 -16.906 1 95.69 128 LEU A CA 1
ATOM 989 C C . LEU A 1 128 ? -24.609 -8.242 -17.953 1 95.69 128 LEU A C 1
ATOM 991 O O . LEU A 1 128 ? -24.062 -8.125 -19.047 1 95.69 128 LEU A O 1
ATOM 995 N N . GLU A 1 129 ? -25.578 -7.535 -17.578 1 95 129 GLU A N 1
ATOM 996 C CA . GLU A 1 129 ? -26.234 -6.664 -18.562 1 95 129 GLU A CA 1
ATOM 997 C C . GLU A 1 129 ? -25.688 -5.238 -18.469 1 95 129 GLU A C 1
ATOM 999 O O . GLU A 1 129 ? -26.016 -4.395 -19.312 1 95 129 GLU A O 1
ATOM 1004 N N . ARG A 1 130 ? -24.891 -4.988 -17.562 1 94.81 130 ARG A N 1
ATOM 1005 C CA . ARG A 1 130 ? -24.328 -3.65 -17.375 1 94.81 130 ARG A CA 1
ATOM 1006 C C . ARG A 1 130 ? -23.141 -3.418 -18.297 1 94.81 130 ARG A C 1
ATOM 1008 O O . ARG A 1 130 ? -22.594 -4.367 -18.859 1 94.81 130 ARG A O 1
ATOM 1015 N N . LYS A 1 131 ? -22.891 -2.176 -18.484 1 94 131 LYS A N 1
ATOM 1016 C CA . LYS A 1 131 ? -21.672 -1.781 -19.203 1 94 131 LYS A CA 1
ATOM 1017 C C . LYS A 1 131 ? -20.578 -1.384 -18.234 1 94 131 LYS A C 1
ATOM 1019 O O . LYS A 1 131 ? -20.844 -1.031 -17.078 1 94 131 LYS A O 1
ATOM 1024 N N . PRO A 1 132 ? -19.266 -1.443 -18.625 1 91.62 132 PRO A N 1
ATOM 1025 C CA . PRO A 1 132 ? -18.125 -1.165 -17.734 1 91.62 132 PRO A CA 1
ATOM 1026 C C . PRO A 1 132 ? -18.234 0.192 -17.047 1 91.62 132 PRO A C 1
ATOM 1028 O O . PRO A 1 132 ? -17.844 0.33 -15.883 1 91.62 132 PRO A O 1
ATOM 1031 N N . GLY A 1 133 ? -18.766 1.14 -17.703 1 87.44 133 GLY A N 1
ATOM 1032 C CA . GLY A 1 133 ? -18.906 2.461 -17.109 1 87.44 133 GLY A CA 1
ATOM 1033 C C . GLY A 1 133 ? -19.828 2.473 -15.906 1 87.44 133 GLY A C 1
ATOM 1034 O O . GLY A 1 133 ? -19.797 3.406 -15.102 1 87.44 133 GLY A O 1
ATOM 1035 N N . GLN A 1 134 ? -20.578 1.469 -15.727 1 89.06 134 GLN A N 1
ATOM 1036 C CA . GLN A 1 134 ? -21.562 1.375 -14.648 1 89.06 134 GLN A CA 1
ATOM 1037 C C . GLN A 1 134 ? -21.031 0.507 -13.508 1 89.06 134 GLN A C 1
ATOM 1039 O O . GLN A 1 134 ? -21.781 0.177 -12.578 1 89.06 134 GLN A O 1
ATOM 1044 N N . LEU A 1 135 ? -19.812 0.124 -13.617 1 88.38 135 LEU A N 1
ATOM 1045 C CA . LEU A 1 135 ? -19.234 -0.808 -12.656 1 88.38 135 LEU A CA 1
ATOM 1046 C C . LEU A 1 135 ? -18.25 -0.102 -11.75 1 88.38 135 LEU A C 1
ATOM 1048 O O . LEU A 1 135 ? -17.609 0.88 -12.148 1 88.38 135 LEU A O 1
ATOM 1052 N N . SER A 1 136 ? -18.172 -0.581 -10.516 1 78.19 136 SER A N 1
ATOM 1053 C CA . SER A 1 136 ? -17.094 -0.154 -9.641 1 78.19 136 SER A CA 1
ATOM 1054 C C . SER A 1 136 ? -15.758 -0.721 -10.102 1 78.19 136 SER A C 1
ATOM 1056 O O . SER A 1 136 ? -15.711 -1.591 -10.977 1 78.19 136 SER A O 1
ATOM 1058 N N . GLY A 1 137 ? -14.656 -0.182 -9.594 1 77.25 137 GLY A N 1
ATOM 1059 C CA . GLY A 1 137 ? -13.328 -0.686 -9.906 1 77.25 137 GLY A CA 1
ATOM 1060 C C . GLY A 1 137 ? -13.188 -2.178 -9.672 1 77.25 137 GLY A C 1
ATOM 1061 O O . GLY A 1 137 ? -12.695 -2.904 -10.539 1 77.25 137 GLY A O 1
ATOM 1062 N N . GLY A 1 138 ? -13.648 -2.57 -8.531 1 80.5 138 GLY A N 1
ATOM 1063 C CA . GLY A 1 138 ? -13.594 -3.988 -8.211 1 80.5 138 GLY A CA 1
ATOM 1064 C C . GLY A 1 138 ? -14.43 -4.844 -9.148 1 80.5 138 GLY A C 1
ATOM 1065 O O . GLY A 1 138 ? -14.023 -5.945 -9.516 1 80.5 138 GLY A O 1
ATOM 1066 N N . GLN A 1 139 ? -15.539 -4.305 -9.492 1 86.25 139 GLN A N 1
ATOM 1067 C CA . GLN A 1 139 ? -16.391 -5.012 -10.438 1 86.25 139 GLN A CA 1
ATOM 1068 C C . GLN A 1 139 ? -15.734 -5.129 -11.805 1 86.25 139 GLN A C 1
ATOM 1070 O O . GLN A 1 139 ? -15.758 -6.195 -12.422 1 86.25 139 GLN A O 1
ATOM 1075 N N . ARG A 1 140 ? -15.117 -4.102 -12.203 1 89.69 140 ARG A N 1
ATOM 1076 C CA . ARG A 1 140 ? -14.414 -4.133 -13.484 1 89.69 140 ARG A CA 1
ATOM 1077 C C . ARG A 1 140 ? -13.305 -5.18 -13.469 1 89.69 140 ARG A C 1
ATOM 1079 O O . ARG A 1 140 ? -13.109 -5.895 -14.461 1 89.69 140 ARG A O 1
ATOM 1086 N N . GLN A 1 141 ? -12.641 -5.246 -12.383 1 85.69 141 GLN A N 1
ATOM 1087 C CA . GLN A 1 141 ? -11.586 -6.242 -12.258 1 85.69 141 GLN A CA 1
ATOM 1088 C C . GLN A 1 141 ? -12.141 -7.656 -12.367 1 85.69 141 GLN A C 1
ATOM 1090 O O . GLN A 1 141 ? -11.57 -8.508 -13.047 1 85.69 141 GLN A O 1
ATOM 1095 N N . ARG A 1 142 ? -13.242 -7.918 -11.695 1 86.12 142 ARG A N 1
ATOM 1096 C CA . ARG A 1 142 ? -13.859 -9.242 -11.742 1 86.12 142 ARG A CA 1
ATOM 1097 C C . ARG A 1 142 ? -14.328 -9.578 -13.148 1 86.12 142 ARG A C 1
ATOM 1099 O O . ARG A 1 142 ? -14.227 -10.734 -13.578 1 86.12 142 ARG A O 1
ATOM 1106 N N . VAL A 1 143 ? -14.734 -8.609 -13.836 1 92 143 VAL A N 1
ATOM 1107 C CA . VAL A 1 143 ? -15.156 -8.828 -15.219 1 92 143 VAL A CA 1
ATOM 1108 C C . VAL A 1 143 ? -13.938 -9.18 -16.078 1 92 143 VAL A C 1
ATOM 1110 O O . VAL A 1 143 ? -14 -10.109 -16.891 1 92 143 VAL A O 1
ATOM 1113 N N . ALA A 1 144 ? -12.891 -8.414 -15.844 1 90.19 144 ALA A N 1
ATOM 1114 C CA . ALA A 1 144 ? -11.672 -8.695 -16.594 1 90.19 144 ALA A CA 1
ATOM 1115 C C . ALA A 1 144 ? -11.172 -10.117 -16.312 1 90.19 144 ALA A C 1
ATOM 1117 O O . ALA A 1 144 ? -10.742 -10.82 -17.234 1 90.19 144 ALA A O 1
ATOM 1118 N N . LEU A 1 145 ? -11.25 -10.516 -15.141 1 88.12 145 LEU A N 1
ATOM 1119 C CA . LEU A 1 145 ? -10.852 -11.859 -14.75 1 88.12 145 LEU A CA 1
ATOM 1120 C C . LEU A 1 145 ? -11.773 -12.906 -15.375 1 88.12 145 LEU A C 1
ATOM 1122 O O . LEU A 1 145 ? -11.312 -13.953 -15.836 1 88.12 145 LEU A O 1
ATOM 1126 N N . ALA A 1 146 ? -13.008 -12.609 -15.352 1 89.94 146 ALA A N 1
ATOM 1127 C CA . ALA A 1 146 ? -13.969 -13.516 -15.969 1 89.94 146 ALA A CA 1
ATOM 1128 C C . ALA A 1 146 ? -13.648 -13.734 -17.438 1 89.94 146 ALA A C 1
ATOM 1130 O O . ALA A 1 146 ? -13.688 -14.867 -17.938 1 89.94 146 ALA A O 1
ATOM 1131 N N . ARG A 1 147 ? -13.383 -12.68 -18.016 1 90.75 147 ARG A N 1
ATOM 1132 C CA . ARG A 1 147 ? -13.023 -12.734 -19.438 1 90.75 147 ARG A CA 1
ATOM 1133 C C . ARG A 1 147 ? -11.812 -13.641 -19.656 1 90.75 147 ARG A C 1
ATOM 1135 O O . ARG A 1 147 ? -11.758 -14.375 -20.641 1 90.75 147 ARG A O 1
ATOM 1142 N N . SER A 1 148 ? -10.93 -13.617 -18.75 1 86.62 148 SER A N 1
ATOM 1143 C CA . SER A 1 148 ? -9.727 -14.438 -18.844 1 86.62 148 SER A CA 1
ATOM 1144 C C . SER A 1 148 ? -10.023 -15.898 -18.516 1 86.62 148 SER A C 1
ATOM 1146 O O . SER A 1 148 ? -9.469 -16.797 -19.125 1 86.62 148 SER A O 1
ATOM 1148 N N . LEU A 1 149 ? -10.891 -16.156 -17.641 1 87.62 149 LEU A N 1
ATOM 1149 C CA . LEU A 1 149 ? -11.164 -17.484 -17.125 1 87.62 149 LEU A CA 1
ATOM 1150 C C . LEU A 1 149 ? -12.031 -18.297 -18.078 1 87.62 149 LEU A C 1
ATOM 1152 O O . LEU A 1 149 ? -11.906 -19.516 -18.172 1 87.62 149 LEU A O 1
ATOM 1156 N N . VAL A 1 150 ? -12.82 -17.578 -18.766 1 89.25 150 VAL A N 1
ATOM 1157 C CA . VAL A 1 150 ? -13.82 -18.25 -19.578 1 89.25 150 VAL A CA 1
ATOM 1158 C C . VAL A 1 150 ? -13.141 -19.031 -20.703 1 89.25 150 VAL A C 1
ATOM 1160 O O . VAL A 1 150 ? -13.672 -20.031 -21.188 1 89.25 150 VAL A O 1
ATOM 1163 N N . ARG A 1 151 ? -11.984 -18.656 -21.094 1 86.81 151 ARG A N 1
ATOM 1164 C CA . ARG A 1 151 ? -11.242 -19.266 -22.203 1 86.81 151 ARG A CA 1
ATOM 1165 C C . ARG A 1 151 ? -10.523 -20.531 -21.75 1 86.81 151 ARG A C 1
ATOM 1167 O O . ARG A 1 151 ? -10.039 -21.297 -22.578 1 86.81 151 ARG A O 1
ATOM 1174 N N . ASN A 1 152 ? -10.438 -20.75 -20.547 1 85.06 152 ASN A N 1
ATOM 1175 C CA . ASN A 1 152 ? -9.688 -21.875 -20 1 85.06 152 ASN A CA 1
ATOM 1176 C C . ASN A 1 152 ? -8.258 -21.891 -20.531 1 85.06 152 ASN A C 1
ATOM 1178 O O . ASN A 1 152 ? -7.824 -22.891 -21.109 1 85.06 152 ASN A O 1
ATOM 1182 N N . PRO A 1 153 ? -7.527 -20.922 -20.312 1 89.88 153 PRO A N 1
ATOM 1183 C CA . PRO A 1 153 ? -6.164 -20.812 -20.844 1 89.88 153 PRO A CA 1
ATOM 1184 C C . PRO A 1 153 ? -5.188 -21.766 -20.156 1 89.88 153 PRO A C 1
ATOM 1186 O O . PRO A 1 153 ? -5.488 -22.312 -19.094 1 89.88 153 PRO A O 1
ATOM 1189 N N . ASP A 1 154 ? -4.012 -21.938 -20.859 1 92.38 154 ASP A N 1
ATOM 1190 C CA . ASP A 1 154 ? -2.967 -22.781 -20.281 1 92.38 154 ASP A CA 1
ATOM 1191 C C . ASP A 1 154 ? -2.176 -22.031 -19.219 1 92.38 154 ASP A C 1
ATOM 1193 O O . ASP A 1 154 ? -1.558 -22.641 -18.344 1 92.38 154 ASP A O 1
ATOM 1197 N N . VAL A 1 155 ? -2.178 -20.734 -19.344 1 94.31 155 VAL A N 1
ATOM 1198 C CA . VAL A 1 155 ? -1.449 -19.891 -18.406 1 94.31 155 VAL A CA 1
ATOM 1199 C C . VAL A 1 155 ? -2.205 -18.578 -18.203 1 94.31 155 VAL A C 1
ATOM 1201 O O . VAL A 1 155 ? -2.807 -18.047 -19.141 1 94.31 155 VAL A O 1
ATOM 1204 N N . PHE A 1 156 ? -2.139 -18.125 -16.969 1 93.81 156 PHE A N 1
ATOM 1205 C CA . PHE A 1 156 ? -2.701 -16.828 -16.656 1 93.81 156 PHE A CA 1
ATOM 1206 C C . PHE A 1 156 ? -1.597 -15.789 -16.453 1 93.81 156 PHE A C 1
ATOM 1208 O O . PHE A 1 156 ? -0.621 -16.047 -15.742 1 93.81 156 PHE A O 1
ATOM 1215 N N . LEU A 1 157 ? -1.742 -14.633 -17.141 1 95.69 157 LEU A N 1
ATOM 1216 C CA . LEU A 1 157 ? -0.824 -13.508 -17.016 1 95.69 157 LEU A CA 1
ATOM 1217 C C . LEU A 1 157 ? -1.551 -12.273 -16.5 1 95.69 157 LEU A C 1
ATOM 1219 O O . LEU A 1 157 ? -2.443 -11.75 -17.172 1 95.69 157 LEU A O 1
ATOM 1223 N N . LEU A 1 158 ? -1.164 -11.812 -15.32 1 94.69 158 LEU A N 1
ATOM 1224 C CA . LEU A 1 158 ? -1.818 -10.648 -14.734 1 94.69 158 LEU A CA 1
ATOM 1225 C C . LEU A 1 158 ? -0.821 -9.516 -14.508 1 94.69 158 LEU A C 1
ATOM 1227 O O . LEU A 1 158 ? 0.192 -9.703 -13.828 1 94.69 158 LEU A O 1
ATOM 1231 N N . ASP A 1 159 ? -1.14 -8.391 -15.055 1 93.25 159 ASP A N 1
ATOM 1232 C CA . ASP A 1 159 ? -0.253 -7.234 -14.969 1 93.25 159 ASP A CA 1
ATOM 1233 C C . ASP A 1 159 ? -0.815 -6.184 -14.016 1 93.25 159 ASP A C 1
ATOM 1235 O O . ASP A 1 159 ? -1.558 -5.289 -14.43 1 93.25 159 ASP A O 1
ATOM 1239 N N . GLU A 1 160 ? -0.409 -6.207 -12.766 1 90.44 160 GLU A N 1
ATOM 1240 C CA . GLU A 1 160 ? -0.78 -5.273 -11.703 1 90.44 160 GLU A CA 1
ATOM 1241 C C . GLU A 1 160 ? -2.293 -5.082 -11.641 1 90.44 160 GLU A C 1
ATOM 1243 O O . GLU A 1 160 ? -2.779 -3.949 -11.641 1 90.44 160 GLU A O 1
ATOM 1248 N N . PRO A 1 161 ? -3.002 -6.152 -11.453 1 88.62 161 PRO A N 1
ATOM 1249 C CA . PRO A 1 161 ? -4.461 -6.074 -11.578 1 88.62 161 PRO A CA 1
ATOM 1250 C C . PRO A 1 161 ? -5.105 -5.297 -10.43 1 88.62 161 PRO A C 1
ATOM 1252 O O . PRO A 1 161 ? -6.27 -4.898 -10.531 1 88.62 161 PRO A O 1
ATOM 1255 N N . LEU A 1 162 ? -4.375 -5.047 -9.352 1 88.12 162 LEU A N 1
ATOM 1256 C CA . LEU A 1 162 ? -4.988 -4.422 -8.188 1 88.12 162 LEU A CA 1
ATOM 1257 C C . LEU A 1 162 ? -4.453 -3.006 -7.988 1 88.12 162 LEU A C 1
ATOM 1259 O O . LEU A 1 162 ? -4.797 -2.34 -7.008 1 88.12 162 LEU A O 1
ATOM 1263 N N . SER A 1 163 ? -3.695 -2.461 -8.875 1 81.06 163 SER A N 1
ATOM 1264 C CA . SER A 1 163 ? -2.959 -1.216 -8.68 1 81.06 163 SER A CA 1
ATOM 1265 C C . SER A 1 163 ? -3.902 -0.017 -8.641 1 81.06 163 SER A C 1
ATOM 1267 O O . SER A 1 163 ? -3.586 1.008 -8.031 1 81.06 163 SER A O 1
ATOM 1269 N N . ASN A 1 164 ? -5.031 -0.113 -9.266 1 74.25 164 ASN A N 1
ATOM 1270 C CA . ASN A 1 164 ? -5.93 1.034 -9.383 1 74.25 164 ASN A CA 1
ATOM 1271 C C . ASN A 1 164 ? -7.035 0.982 -8.328 1 74.25 164 ASN A C 1
ATOM 1273 O O . ASN A 1 164 ? -7.93 1.829 -8.328 1 74.25 164 ASN A O 1
ATOM 1277 N N . LEU A 1 165 ? -6.938 0.05 -7.504 1 79.69 165 LEU A N 1
ATOM 1278 C CA . LEU A 1 165 ? -7.984 -0.118 -6.508 1 79.69 165 LEU A CA 1
ATOM 1279 C C . LEU A 1 165 ? -7.605 0.564 -5.199 1 79.69 165 LEU A C 1
ATOM 1281 O O . LEU A 1 165 ? -6.422 0.683 -4.875 1 79.69 165 LEU A O 1
ATOM 1285 N N . ASP A 1 166 ? -8.609 1.101 -4.457 1 78.62 166 ASP A N 1
ATOM 1286 C CA . ASP A 1 166 ? -8.367 1.634 -3.119 1 78.62 166 ASP A CA 1
ATOM 1287 C C . ASP A 1 166 ? -8.062 0.513 -2.129 1 78.62 166 ASP A C 1
ATOM 1289 O O . ASP A 1 166 ? -8.188 -0.667 -2.461 1 78.62 166 ASP A O 1
ATOM 1293 N N . ALA A 1 167 ? -7.664 0.907 -0.916 1 76.31 167 ALA A N 1
ATOM 1294 C CA . ALA A 1 167 ? -7.16 -0.029 0.085 1 76.31 167 ALA A CA 1
ATOM 1295 C C . ALA A 1 167 ? -8.219 -1.067 0.45 1 76.31 167 ALA A C 1
ATOM 1297 O O . ALA A 1 167 ? -7.918 -2.26 0.541 1 76.31 167 ALA A O 1
ATOM 1298 N N . LEU A 1 168 ? -9.422 -0.634 0.609 1 76.06 168 LEU A N 1
ATOM 1299 C CA . LEU A 1 168 ? -10.5 -1.532 1.022 1 76.06 168 LEU A CA 1
ATOM 1300 C C . LEU A 1 168 ? -10.789 -2.566 -0.059 1 76.06 168 LEU A C 1
ATOM 1302 O O . LEU A 1 168 ? -10.797 -3.77 0.213 1 76.06 168 LEU A O 1
ATOM 1306 N N . LEU A 1 169 ? -11 -2.082 -1.189 1 79.88 169 LEU A N 1
ATOM 1307 C CA . LEU A 1 169 ? -11.328 -2.967 -2.303 1 79.88 169 LEU A CA 1
ATOM 1308 C C . LEU A 1 169 ? -10.148 -3.867 -2.646 1 79.88 169 LEU A C 1
ATOM 1310 O O . LEU A 1 169 ? -10.336 -5.035 -2.992 1 79.88 169 LEU A O 1
ATOM 1314 N N . ARG A 1 170 ? -8.992 -3.42 -2.438 1 85.81 170 ARG A N 1
ATOM 1315 C CA . ARG A 1 170 ? -7.789 -4.188 -2.746 1 85.81 170 ARG A CA 1
ATOM 1316 C C . ARG A 1 170 ? -7.691 -5.43 -1.865 1 85.81 170 ARG A C 1
ATOM 1318 O O . ARG A 1 170 ? -7.41 -6.523 -2.357 1 85.81 170 ARG A O 1
ATOM 1325 N N . GLU A 1 171 ? -7.859 -5.191 -0.612 1 85.94 171 GLU A N 1
ATOM 1326 C CA . GLU A 1 171 ? -7.77 -6.312 0.317 1 85.94 171 GLU A CA 1
ATOM 1327 C C . GLU A 1 171 ? -8.82 -7.375 0.003 1 85.94 171 GLU A C 1
ATOM 1329 O O . GLU A 1 171 ? -8.523 -8.57 0.001 1 85.94 171 GLU A O 1
ATOM 1334 N N . GLN A 1 172 ? -9.984 -6.922 -0.295 1 82.88 172 GLN A N 1
ATOM 1335 C CA . GLN A 1 172 ? -11.062 -7.848 -0.607 1 82.88 172 GLN A CA 1
ATOM 1336 C C . GLN A 1 172 ? -10.766 -8.641 -1.876 1 82.88 172 GLN A C 1
ATOM 1338 O O . GLN A 1 172 ? -10.883 -9.867 -1.89 1 82.88 172 GLN A O 1
ATOM 1343 N N . VAL A 1 173 ? -10.391 -7.977 -2.871 1 85.31 173 VAL A N 1
ATOM 1344 C CA . VAL A 1 173 ? -10.156 -8.609 -4.164 1 85.31 173 VAL A CA 1
ATOM 1345 C C . VAL A 1 173 ? -8.945 -9.539 -4.078 1 85.31 173 VAL A C 1
ATOM 1347 O O . VAL A 1 173 ? -8.914 -10.594 -4.707 1 85.31 173 VAL A O 1
ATOM 1350 N N . ARG A 1 174 ? -7.992 -9.148 -3.291 1 88.75 174 ARG A N 1
ATOM 1351 C CA . ARG A 1 174 ? -6.828 -10.008 -3.084 1 88.75 174 ARG A CA 1
ATOM 1352 C C . ARG A 1 174 ? -7.238 -11.359 -2.506 1 88.75 174 ARG A C 1
ATOM 1354 O O . ARG A 1 174 ? -6.777 -12.398 -2.971 1 88.75 174 ARG A O 1
ATOM 1361 N N . ALA A 1 175 ? -8.055 -11.305 -1.523 1 86.94 175 ALA A N 1
ATOM 1362 C CA . ALA A 1 175 ? -8.547 -12.539 -0.917 1 86.94 175 ALA A CA 1
ATOM 1363 C C . ALA A 1 175 ? -9.312 -13.383 -1.932 1 86.94 175 ALA A C 1
ATOM 1365 O O . ALA A 1 175 ? -9.148 -14.602 -1.98 1 86.94 175 ALA A O 1
ATOM 1366 N N . ASP A 1 176 ? -10.062 -12.75 -2.721 1 84.06 176 ASP A N 1
ATOM 1367 C CA . ASP A 1 176 ? -10.828 -13.438 -3.756 1 84.06 176 ASP A CA 1
ATOM 1368 C C . ASP A 1 176 ? -9.906 -14.117 -4.758 1 84.06 176 ASP A C 1
ATOM 1370 O O . ASP A 1 176 ? -10.141 -15.266 -5.145 1 84.06 176 ASP A O 1
ATOM 1374 N N . LEU A 1 177 ? -8.906 -13.391 -5.176 1 87.56 177 LEU A N 1
ATOM 1375 C CA . LEU A 1 177 ? -7.945 -13.938 -6.129 1 87.56 177 LEU A CA 1
ATOM 1376 C C . LEU A 1 177 ? -7.246 -15.164 -5.547 1 87.56 177 LEU A C 1
ATOM 1378 O O . LEU A 1 177 ? -7.047 -16.156 -6.246 1 87.56 177 LEU A O 1
ATOM 1382 N N . LYS A 1 178 ? -6.867 -15.047 -4.312 1 89.81 178 LYS A N 1
ATOM 1383 C CA . LYS A 1 178 ? -6.199 -16.172 -3.672 1 89.81 178 LYS A CA 1
ATOM 1384 C C . LYS A 1 178 ? -7.078 -17.422 -3.699 1 89.81 178 LYS A C 1
ATOM 1386 O O . LYS A 1 178 ? -6.613 -18.5 -4.066 1 89.81 178 LYS A O 1
ATOM 1391 N N . GLN A 1 179 ? -8.289 -17.266 -3.381 1 85.12 179 GLN A N 1
ATOM 1392 C CA . GLN A 1 179 ? -9.219 -18.391 -3.381 1 85.12 179 GLN A CA 1
ATOM 1393 C C . GLN A 1 179 ? -9.43 -18.922 -4.793 1 85.12 179 GLN A C 1
ATOM 1395 O O . GLN A 1 179 ? -9.453 -20.141 -5.004 1 85.12 179 GLN A O 1
ATOM 1400 N N . LEU A 1 180 ? -9.586 -18.047 -5.691 1 84.12 180 LEU A N 1
ATOM 1401 C CA . LEU A 1 180 ? -9.844 -18.422 -7.078 1 84.12 180 LEU A CA 1
ATOM 1402 C C . LEU A 1 180 ? -8.695 -19.25 -7.641 1 84.12 180 LEU A C 1
ATOM 1404 O O . LEU A 1 180 ? -8.922 -20.312 -8.234 1 84.12 180 LEU A O 1
ATOM 1408 N N . PHE A 1 181 ? -7.512 -18.859 -7.449 1 88.25 181 PHE A N 1
ATOM 1409 C CA . PHE A 1 181 ? -6.375 -19.484 -8.117 1 88.25 181 PHE A CA 1
ATOM 1410 C C . PHE A 1 181 ? -5.871 -20.688 -7.32 1 88.25 181 PHE A C 1
ATOM 1412 O O . PHE A 1 181 ? -5.105 -21.5 -7.84 1 88.25 181 PHE A O 1
ATOM 1419 N N . GLU A 1 182 ? -6.234 -20.734 -6.105 1 82.75 182 GLU A N 1
ATOM 1420 C CA . GLU A 1 182 ? -5.918 -21.938 -5.332 1 82.75 182 GLU A CA 1
ATOM 1421 C C . GLU A 1 182 ? -6.57 -23.172 -5.941 1 82.75 182 GLU A C 1
ATOM 1423 O O . GLU A 1 182 ? -6.027 -24.281 -5.84 1 82.75 182 GLU A O 1
ATOM 1428 N N . SER A 1 183 ? -7.633 -22.953 -6.605 1 78.44 183 SER A N 1
ATOM 1429 C CA . SER A 1 183 ? -8.367 -24.094 -7.18 1 78.44 183 SER A CA 1
ATOM 1430 C C . SER A 1 183 ? -7.973 -24.312 -8.633 1 78.44 183 SER A C 1
ATOM 1432 O O . SER A 1 183 ? -8.352 -25.328 -9.234 1 78.44 183 SER A O 1
ATOM 1434 N N . GLN A 1 184 ? -7.273 -23.359 -9.109 1 78.81 184 GLN A N 1
ATOM 1435 C CA . GLN A 1 184 ? -6.867 -23.484 -10.508 1 78.81 184 GLN A CA 1
ATOM 1436 C C . GLN A 1 184 ? -5.59 -24.312 -10.641 1 78.81 184 GLN A C 1
ATOM 1438 O O . GLN A 1 184 ? -4.688 -24.203 -9.805 1 78.81 184 GLN A O 1
ATOM 1443 N N . GLN A 1 185 ? -5.496 -25.203 -11.484 1 84.94 185 GLN A N 1
ATOM 1444 C CA . GLN A 1 185 ? -4.34 -26.062 -11.688 1 84.94 185 GLN A CA 1
ATOM 1445 C C . GLN A 1 185 ? -3.494 -25.594 -12.859 1 84.94 185 GLN A C 1
ATOM 1447 O O . GLN A 1 185 ? -2.861 -26.406 -13.547 1 84.94 185 GLN A O 1
ATOM 1452 N N . LYS A 1 186 ? -3.529 -24.297 -13.141 1 91.81 186 LYS A N 1
ATOM 1453 C CA . LYS A 1 186 ? -2.74 -23.719 -14.219 1 91.81 186 LYS A CA 1
ATOM 1454 C C . LYS A 1 186 ? -1.687 -22.75 -13.672 1 91.81 186 LYS A C 1
ATOM 1456 O O . LYS A 1 186 ? -1.865 -22.188 -12.594 1 91.81 186 LYS A O 1
ATOM 1461 N N . PRO A 1 187 ? -0.573 -22.609 -14.477 1 95 187 PRO A N 1
ATOM 1462 C CA . PRO A 1 187 ? 0.414 -21.609 -14.055 1 95 187 PRO A CA 1
ATOM 1463 C C . PRO A 1 187 ? -0.133 -20.188 -14.094 1 95 187 PRO A C 1
ATOM 1465 O O . PRO A 1 187 ? -0.889 -19.844 -15.008 1 95 187 PRO A O 1
ATOM 1468 N N . VAL A 1 188 ? 0.23 -19.469 -13.125 1 95.62 188 VAL A N 1
ATOM 1469 C CA . VAL A 1 188 ? -0.122 -18.047 -13.055 1 95.62 188 VAL A CA 1
ATOM 1470 C C . VAL A 1 188 ? 1.146 -17.203 -12.93 1 95.62 188 VAL A C 1
ATOM 1472 O O . VAL A 1 188 ? 2.031 -17.531 -12.133 1 95.62 188 VAL A O 1
ATOM 1475 N N . VAL A 1 189 ? 1.258 -16.172 -13.773 1 97.38 189 VAL A N 1
ATOM 1476 C CA . VAL A 1 189 ? 2.307 -15.164 -13.633 1 97.38 189 VAL A CA 1
ATOM 1477 C C . VAL A 1 189 ? 1.687 -13.82 -13.281 1 97.38 189 VAL A C 1
ATOM 1479 O O . VAL A 1 189 ? 0.871 -13.289 -14.039 1 97.38 189 VAL A O 1
ATOM 1482 N N . TYR A 1 190 ? 2.119 -13.344 -12.164 1 96.75 190 TYR A N 1
ATOM 1483 C CA . TYR A 1 190 ? 1.552 -12.133 -11.578 1 96.75 190 TYR A CA 1
ATOM 1484 C C . TYR A 1 190 ? 2.621 -11.062 -11.398 1 96.75 190 TYR A C 1
ATOM 1486 O O . TYR A 1 190 ? 3.686 -11.328 -10.836 1 96.75 190 TYR A O 1
ATOM 1494 N N . VAL A 1 191 ? 2.314 -9.891 -11.953 1 95.81 191 VAL A N 1
ATOM 1495 C CA . VAL A 1 191 ? 3.248 -8.773 -11.812 1 95.81 191 VAL A CA 1
ATOM 1496 C C . VAL A 1 191 ? 2.699 -7.762 -10.812 1 95.81 191 VAL A C 1
ATOM 1498 O O . VAL A 1 191 ? 1.536 -7.363 -10.898 1 95.81 191 VAL A O 1
ATOM 1501 N N . THR A 1 192 ? 3.551 -7.359 -9.906 1 92.81 192 THR A N 1
ATOM 1502 C CA . THR A 1 192 ? 3.154 -6.316 -8.969 1 92.81 192 THR A CA 1
ATOM 1503 C C . THR A 1 192 ? 4.383 -5.656 -8.336 1 92.81 192 THR A C 1
ATOM 1505 O O . THR A 1 192 ? 5.469 -6.234 -8.336 1 92.81 192 THR A O 1
ATOM 1508 N N . HIS A 1 193 ? 4.191 -4.473 -7.891 1 88.31 193 HIS A N 1
ATOM 1509 C CA . HIS A 1 193 ? 5.203 -3.828 -7.062 1 88.31 193 HIS A CA 1
ATOM 1510 C C . HIS A 1 193 ? 4.82 -3.867 -5.59 1 88.31 193 HIS A C 1
ATOM 1512 O O . HIS A 1 193 ? 5.574 -3.398 -4.734 1 88.31 193 HIS A O 1
ATOM 1518 N N . ASP A 1 194 ? 3.678 -4.414 -5.27 1 88.75 194 ASP A N 1
ATOM 1519 C CA . ASP A 1 194 ? 3.168 -4.477 -3.904 1 88.75 194 ASP A CA 1
ATOM 1520 C C . ASP A 1 194 ? 3.625 -5.754 -3.203 1 88.75 194 ASP A C 1
ATOM 1522 O O . ASP A 1 194 ? 3.264 -6.855 -3.617 1 88.75 194 ASP A O 1
ATOM 1526 N N . GLN A 1 195 ? 4.262 -5.578 -2.135 1 92.19 195 GLN A N 1
ATOM 1527 C CA . GLN A 1 195 ? 4.848 -6.723 -1.446 1 92.19 195 GLN A CA 1
ATOM 1528 C C . GLN A 1 195 ? 3.771 -7.582 -0.792 1 92.19 195 GLN A C 1
ATOM 1530 O O . GLN A 1 195 ? 3.895 -8.805 -0.74 1 92.19 195 GLN A O 1
ATOM 1535 N N . THR A 1 196 ? 2.746 -6.891 -0.29 1 91.38 196 THR A N 1
ATOM 1536 C CA . THR A 1 196 ? 1.679 -7.645 0.361 1 91.38 196 THR A CA 1
ATOM 1537 C C . THR A 1 196 ? 1 -8.586 -0.629 1 91.38 196 THR A C 1
ATOM 1539 O O . THR A 1 196 ? 0.744 -9.75 -0.311 1 91.38 196 T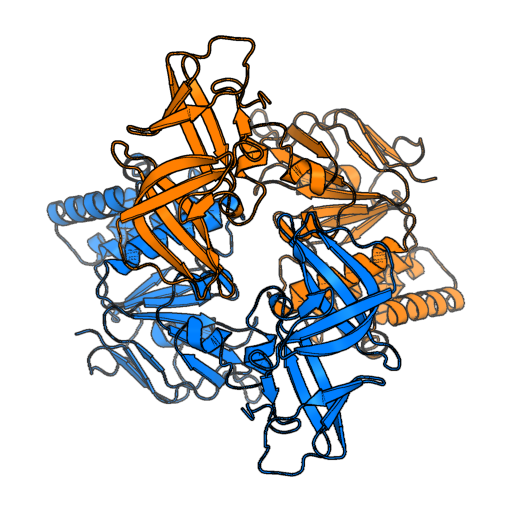HR A O 1
ATOM 1542 N N . GLU A 1 197 ? 0.757 -8.094 -1.789 1 93.31 197 GLU A N 1
ATOM 1543 C CA . GLU A 1 197 ? 0.19 -8.938 -2.84 1 93.31 197 GLU A CA 1
ATOM 1544 C C . GLU A 1 197 ? 1.085 -10.141 -3.127 1 93.31 197 GLU A C 1
ATOM 1546 O O . GLU A 1 197 ? 0.611 -11.273 -3.166 1 93.31 197 GLU A O 1
ATOM 1551 N N . ALA A 1 198 ? 2.328 -9.859 -3.26 1 95.94 198 ALA A N 1
ATOM 1552 C CA . ALA A 1 198 ? 3.289 -10.914 -3.578 1 95.94 198 ALA A CA 1
ATOM 1553 C C . ALA A 1 198 ? 3.332 -11.969 -2.475 1 95.94 198 ALA A C 1
ATOM 1555 O O . ALA A 1 198 ? 3.287 -13.164 -2.752 1 95.94 198 ALA A O 1
ATOM 1556 N N . MET A 1 199 ? 3.314 -11.516 -1.316 1 95.31 199 MET A N 1
ATOM 1557 C CA . MET A 1 199 ? 3.465 -12.406 -0.17 1 95.31 199 MET A CA 1
ATOM 1558 C C . MET A 1 199 ? 2.229 -13.281 0.006 1 95.31 199 MET A C 1
ATOM 1560 O O . MET A 1 199 ? 2.338 -14.453 0.369 1 95.31 199 MET A O 1
ATOM 1564 N N . THR A 1 200 ? 1.093 -12.742 -0.281 1 94.5 200 THR A N 1
ATOM 1565 C CA . THR A 1 200 ? -0.154 -13.414 0.066 1 94.5 200 THR A CA 1
ATOM 1566 C C . THR A 1 200 ? -0.614 -14.32 -1.073 1 94.5 200 THR A C 1
ATOM 1568 O O . THR A 1 200 ? -1.194 -15.383 -0.833 1 94.5 200 THR A O 1
ATOM 1571 N N . LEU A 1 201 ? -0.301 -13.977 -2.264 1 95.12 201 LEU A N 1
ATOM 1572 C CA . LEU A 1 201 ? -0.899 -14.664 -3.398 1 95.12 201 LEU A CA 1
ATOM 1573 C C . LEU A 1 201 ? 0.035 -15.75 -3.928 1 95.12 201 LEU A C 1
ATOM 1575 O O . LEU A 1 201 ? -0.423 -16.766 -4.469 1 95.12 201 LEU A O 1
ATOM 1579 N N . SER A 1 202 ? 1.278 -15.688 -3.703 1 96.38 202 SER A N 1
ATOM 1580 C CA . SER A 1 202 ? 2.252 -16.438 -4.492 1 96.38 202 SER A CA 1
ATOM 1581 C C . SER A 1 202 ? 2.631 -17.75 -3.805 1 96.38 202 SER A C 1
ATOM 1583 O O . SER A 1 202 ? 2.652 -17.828 -2.576 1 96.38 202 SER A O 1
ATOM 1585 N N . SER A 1 203 ? 2.893 -18.734 -4.621 1 95.31 203 SER A N 1
ATOM 1586 C CA . SER A 1 203 ? 3.641 -19.891 -4.148 1 95.31 203 SER A CA 1
ATOM 1587 C C . SER A 1 203 ? 5.145 -19.672 -4.277 1 95.31 203 SER A C 1
ATOM 1589 O O . SER A 1 203 ? 5.926 -20.219 -3.502 1 95.31 203 SER A O 1
ATOM 1591 N N . LYS A 1 204 ? 5.445 -18.859 -5.312 1 96.81 204 LYS A N 1
ATOM 1592 C CA . LYS A 1 204 ? 6.828 -18.438 -5.527 1 96.81 204 LYS A CA 1
ATOM 1593 C C . LYS A 1 204 ? 6.898 -16.953 -5.898 1 96.81 204 LYS A C 1
ATOM 1595 O O . LYS A 1 204 ? 6 -16.438 -6.566 1 96.81 204 LYS A O 1
ATOM 1600 N N . ILE A 1 205 ? 7.996 -16.391 -5.488 1 97.94 205 ILE A N 1
ATOM 1601 C CA . ILE A 1 205 ? 8.25 -15 -5.836 1 97.94 205 ILE A CA 1
ATOM 1602 C C . ILE A 1 205 ? 9.586 -14.891 -6.566 1 97.94 205 ILE A C 1
ATOM 1604 O O . ILE A 1 205 ? 10.594 -15.461 -6.129 1 97.94 205 ILE A O 1
ATOM 1608 N N . ALA A 1 206 ? 9.57 -14.25 -7.707 1 98.31 206 ALA A N 1
ATOM 1609 C CA . ALA A 1 206 ? 10.789 -13.836 -8.406 1 98.31 206 ALA A CA 1
ATOM 1610 C C . ALA A 1 206 ? 11.078 -12.359 -8.172 1 98.31 206 ALA A C 1
ATOM 1612 O O . ALA A 1 206 ? 10.406 -11.492 -8.734 1 98.31 206 ALA A O 1
ATOM 1613 N N . VAL A 1 207 ? 12.047 -12.117 -7.352 1 97.69 207 VAL A N 1
ATOM 1614 C CA . VAL A 1 207 ? 12.438 -10.734 -7.105 1 97.69 207 VAL A CA 1
ATOM 1615 C C . VAL A 1 207 ? 13.422 -10.273 -8.18 1 97.69 207 VAL A C 1
ATOM 1617 O O . VAL A 1 207 ? 14.477 -10.875 -8.359 1 97.69 207 VAL A O 1
ATOM 1620 N N . LEU A 1 208 ? 13 -9.203 -8.836 1 96.38 208 LEU A N 1
ATOM 1621 C CA . LEU A 1 208 ? 13.789 -8.695 -9.961 1 96.38 208 LEU A CA 1
ATOM 1622 C C . LEU A 1 208 ? 14.398 -7.34 -9.625 1 96.38 208 LEU A C 1
ATOM 1624 O O . LEU A 1 208 ? 13.758 -6.516 -8.969 1 96.38 208 LEU A O 1
ATOM 1628 N N . TYR A 1 209 ? 15.648 -7.164 -10.07 1 93.81 209 TYR A N 1
ATOM 1629 C CA . TYR A 1 209 ? 16.328 -5.883 -9.938 1 93.81 209 TYR A CA 1
ATOM 1630 C C . TYR A 1 209 ? 17.297 -5.656 -11.086 1 93.81 209 TYR A C 1
ATOM 1632 O O . TYR A 1 209 ? 18.125 -6.527 -11.398 1 93.81 209 TYR A O 1
ATOM 1640 N N . ASP A 1 210 ? 17.172 -4.516 -11.711 1 90.12 210 ASP A N 1
ATOM 1641 C CA . ASP A 1 210 ? 18.078 -4.094 -12.773 1 90.12 210 ASP A CA 1
ATOM 1642 C C . ASP A 1 210 ? 18.172 -5.16 -13.859 1 90.12 210 ASP A C 1
ATOM 1644 O O . ASP A 1 210 ? 19.281 -5.488 -14.312 1 90.12 210 ASP A O 1
ATOM 1648 N N . GLY A 1 211 ? 17.094 -5.797 -14.125 1 92.19 211 GLY A N 1
ATOM 1649 C CA . GLY A 1 211 ? 17 -6.715 -15.25 1 92.19 211 GLY A CA 1
ATOM 1650 C C . GLY A 1 211 ? 17.406 -8.133 -14.898 1 92.19 211 GLY A C 1
ATOM 1651 O O . GLY A 1 211 ? 17.406 -9.016 -15.758 1 92.19 211 GLY A O 1
ATOM 1652 N N . TYR A 1 212 ? 17.797 -8.344 -13.633 1 95.5 212 TYR A N 1
ATOM 1653 C CA . TYR A 1 212 ? 18.266 -9.656 -13.203 1 95.5 212 TYR A CA 1
ATOM 1654 C C . TYR A 1 212 ? 17.328 -10.25 -12.148 1 95.5 212 TYR A C 1
ATOM 1656 O O . TYR A 1 212 ? 16.656 -9.508 -11.43 1 95.5 212 TYR A O 1
ATOM 1664 N N . LEU A 1 213 ? 17.312 -11.555 -12.117 1 97.25 213 LEU A N 1
ATOM 1665 C CA . LEU A 1 213 ? 16.656 -12.281 -11.039 1 97.25 213 LEU A CA 1
ATOM 1666 C C . LEU A 1 213 ? 17.531 -12.32 -9.797 1 97.25 213 LEU A C 1
ATOM 1668 O O . LEU A 1 213 ? 18.641 -12.883 -9.82 1 97.25 213 LEU A O 1
ATOM 1672 N N . GLN A 1 214 ? 17.078 -11.727 -8.75 1 97.56 214 GLN A N 1
ATOM 1673 C CA . GLN A 1 214 ? 17.859 -11.641 -7.516 1 97.56 214 GLN A CA 1
ATOM 1674 C C . GLN A 1 214 ? 17.609 -12.859 -6.629 1 97.56 214 GLN A C 1
ATOM 1676 O O . GLN A 1 214 ? 18.531 -13.344 -5.961 1 97.56 214 GLN A O 1
ATOM 1681 N N . GLN A 1 215 ? 16.406 -13.281 -6.578 1 98.06 215 GLN A N 1
ATOM 1682 C CA . GLN A 1 215 ? 16.031 -14.43 -5.77 1 98.06 215 GLN A CA 1
ATOM 1683 C C . GLN A 1 215 ? 14.703 -15.023 -6.25 1 98.06 215 GLN A C 1
ATOM 1685 O O . GLN A 1 215 ? 13.781 -14.297 -6.617 1 98.06 215 GLN A O 1
ATOM 1690 N N . LEU A 1 216 ? 14.68 -16.312 -6.359 1 98.06 216 LEU A N 1
ATOM 1691 C CA . LEU A 1 216 ? 13.477 -17.078 -6.656 1 98.06 216 LEU A CA 1
ATOM 1692 C C . LEU A 1 216 ? 13.195 -18.094 -5.551 1 98.06 216 LEU A C 1
ATOM 1694 O O . LEU A 1 216 ? 13.938 -19.062 -5.391 1 98.06 216 LEU A O 1
ATOM 1698 N N . ALA A 1 217 ? 12.117 -17.828 -4.816 1 97.81 217 ALA A N 1
ATOM 1699 C CA . ALA A 1 217 ? 11.836 -18.688 -3.67 1 97.81 217 ALA A CA 1
ATOM 1700 C C . ALA A 1 217 ? 10.406 -18.5 -3.174 1 97.81 217 ALA A C 1
ATOM 1702 O O . ALA A 1 217 ? 9.641 -17.734 -3.764 1 97.81 217 ALA A O 1
ATOM 1703 N N . SER A 1 218 ? 10.039 -19.297 -2.195 1 96.56 218 SER A N 1
ATOM 1704 C CA . SER A 1 218 ? 8.75 -19.125 -1.546 1 96.56 218 SER A CA 1
ATOM 1705 C C . SER A 1 218 ? 8.688 -17.812 -0.778 1 96.56 218 SER A C 1
ATOM 1707 O O . SER A 1 218 ? 9.719 -17.25 -0.422 1 96.56 218 SER A O 1
ATOM 1709 N N . PRO A 1 219 ? 7.465 -17.312 -0.552 1 96.06 219 PRO A N 1
ATOM 1710 C CA . PRO A 1 219 ? 7.336 -16.078 0.233 1 96.06 219 PRO A CA 1
ATOM 1711 C C . PRO A 1 219 ? 8.062 -16.156 1.575 1 96.06 219 PRO A C 1
ATOM 1713 O O . PRO A 1 219 ? 8.789 -15.227 1.944 1 96.06 219 PRO A O 1
ATOM 1716 N N . THR A 1 220 ? 7.957 -17.25 2.203 1 93.75 220 THR A N 1
ATOM 1717 C CA . THR A 1 220 ? 8.594 -17.422 3.504 1 93.75 220 THR A CA 1
ATOM 1718 C C . THR A 1 220 ? 10.109 -17.344 3.381 1 93.75 220 THR A C 1
ATOM 1720 O O . THR A 1 220 ? 10.766 -16.656 4.172 1 93.75 220 THR A O 1
ATOM 1723 N N . GLU A 1 221 ? 10.57 -17.969 2.414 1 95.69 221 GLU A N 1
ATOM 1724 C CA . GLU A 1 221 ? 12.016 -17.969 2.207 1 95.69 221 GLU A CA 1
ATOM 1725 C C . GLU A 1 221 ? 12.516 -16.578 1.824 1 95.69 221 GLU A C 1
ATOM 1727 O O . GLU A 1 221 ? 13.562 -16.125 2.305 1 95.69 221 GLU A O 1
ATOM 1732 N N . ILE A 1 222 ? 11.797 -15.898 0.972 1 96.44 222 ILE A N 1
ATOM 1733 C CA . ILE A 1 222 ? 12.156 -14.547 0.562 1 96.44 222 ILE A CA 1
ATOM 1734 C C . ILE A 1 222 ? 12.242 -13.641 1.79 1 96.44 222 ILE A C 1
ATOM 1736 O O . ILE A 1 222 ? 13.148 -12.812 1.893 1 96.44 222 ILE A O 1
ATOM 1740 N N . TYR A 1 223 ? 11.359 -13.836 2.746 1 95.75 223 TYR A N 1
ATOM 1741 C CA . TYR A 1 223 ? 11.273 -12.969 3.914 1 95.75 223 TYR A CA 1
ATOM 1742 C C . TYR A 1 223 ? 12.32 -13.344 4.957 1 95.75 223 TYR A C 1
ATOM 1744 O O . TYR A 1 223 ? 12.977 -12.469 5.527 1 95.75 223 TYR A O 1
ATOM 1752 N N . MET A 1 224 ? 12.586 -14.594 5.145 1 94.25 224 MET A N 1
ATOM 1753 C CA . MET A 1 224 ? 13.398 -15.07 6.254 1 94.25 224 MET A CA 1
ATOM 1754 C C . MET A 1 224 ? 14.859 -15.211 5.84 1 94.25 224 MET A C 1
ATOM 1756 O O . MET A 1 224 ? 15.766 -15.102 6.672 1 94.25 224 MET A O 1
ATOM 1760 N N . GLN A 1 225 ? 14.984 -15.516 4.57 1 96.19 225 GLN A N 1
ATOM 1761 C CA . GLN A 1 225 ? 16.328 -15.773 4.07 1 96.19 225 GLN A CA 1
ATOM 1762 C C . GLN A 1 225 ? 16.578 -15.031 2.76 1 96.19 225 GLN A C 1
ATOM 1764 O O . GLN A 1 225 ? 16.859 -15.648 1.733 1 96.19 225 GLN A O 1
ATOM 1769 N N . PRO A 1 226 ? 16.562 -13.75 2.875 1 97.94 226 PRO A N 1
ATOM 1770 C CA . PRO A 1 226 ? 16.875 -13 1.656 1 97.94 226 PRO A CA 1
ATOM 1771 C C . PRO A 1 226 ? 18.266 -13.305 1.118 1 97.94 226 PRO A C 1
ATOM 1773 O O . PRO A 1 226 ? 19.234 -13.352 1.887 1 97.94 226 PRO A O 1
ATOM 1776 N N . ALA A 1 227 ? 18.375 -13.477 -0.176 1 98 227 ALA A N 1
ATOM 1777 C CA . ALA A 1 227 ? 19.594 -13.961 -0.809 1 98 227 ALA A CA 1
ATOM 1778 C C . ALA A 1 227 ? 20.688 -12.883 -0.796 1 98 227 ALA A C 1
ATOM 1780 O O . ALA A 1 227 ? 21.875 -13.195 -0.828 1 98 227 ALA A O 1
ATOM 1781 N N . ASN A 1 228 ? 20.281 -11.648 -0.78 1 97.94 228 ASN A N 1
ATOM 1782 C CA . ASN A 1 228 ? 21.219 -10.539 -0.794 1 97.94 228 ASN A CA 1
ATOM 1783 C C . ASN A 1 228 ? 20.625 -9.289 -0.16 1 97.94 228 ASN A C 1
ATOM 1785 O O . ASN A 1 228 ? 19.469 -9.281 0.245 1 97.94 228 ASN A O 1
ATOM 1789 N N . ARG A 1 229 ? 21.484 -8.25 -0.089 1 96.81 229 ARG A N 1
ATOM 1790 C CA . ARG A 1 229 ? 21.125 -7.012 0.589 1 96.81 229 ARG A CA 1
ATOM 1791 C C . ARG A 1 229 ? 19.938 -6.34 -0.085 1 96.81 229 ARG A C 1
ATOM 1793 O O . ARG A 1 229 ? 19.094 -5.734 0.586 1 96.81 229 ARG A O 1
ATOM 1800 N N . PHE A 1 230 ? 19.875 -6.453 -1.374 1 95.25 230 PHE A N 1
ATOM 1801 C CA . PHE A 1 230 ? 18.766 -5.824 -2.088 1 95.25 230 PHE A CA 1
ATOM 1802 C C . PHE A 1 230 ? 17.438 -6.453 -1.696 1 95.25 230 PHE A C 1
ATOM 1804 O O . PHE A 1 230 ? 16.5 -5.75 -1.331 1 95.25 230 PHE A O 1
ATOM 1811 N N . VAL A 1 231 ? 17.312 -7.777 -1.767 1 97.25 231 VAL A N 1
ATOM 1812 C CA . VAL A 1 231 ? 16.078 -8.484 -1.43 1 97.25 231 VAL A CA 1
ATOM 1813 C C . VAL A 1 231 ? 15.695 -8.188 0.017 1 97.25 231 VAL A C 1
ATOM 1815 O O . VAL A 1 231 ? 14.523 -7.934 0.311 1 97.25 231 VAL A O 1
ATOM 1818 N N . ALA A 1 232 ? 16.719 -8.109 0.852 1 97.06 232 ALA A N 1
ATOM 1819 C CA . ALA A 1 232 ? 16.5 -7.848 2.271 1 97.06 232 ALA A CA 1
ATOM 1820 C C . ALA A 1 232 ? 15.898 -6.461 2.49 1 97.06 232 ALA A C 1
ATOM 1822 O O . ALA A 1 232 ? 15.008 -6.285 3.33 1 97.06 232 ALA A O 1
ATOM 1823 N N . GLY A 1 233 ? 16.391 -5.535 1.784 1 95.19 233 GLY A N 1
ATOM 1824 C CA . GLY A 1 233 ? 15.93 -4.164 1.934 1 95.19 233 GLY A CA 1
ATOM 1825 C C . GLY A 1 233 ? 14.625 -3.889 1.214 1 95.19 233 GLY A C 1
ATOM 1826 O O . GLY A 1 233 ? 13.859 -3.012 1.617 1 95.19 233 GLY A O 1
ATOM 1827 N N . PHE A 1 234 ? 14.352 -4.676 0.238 1 92.81 234 PHE A N 1
ATOM 1828 C CA . PHE A 1 234 ? 13.211 -4.414 -0.629 1 92.81 234 PHE A CA 1
ATOM 1829 C C . PHE A 1 234 ? 11.945 -5.066 -0.074 1 92.81 234 PHE A C 1
ATOM 1831 O O . PHE A 1 234 ? 10.859 -4.492 -0.155 1 92.81 234 PHE A O 1
ATOM 1838 N N . VAL A 1 235 ? 12.07 -6.227 0.475 1 94.44 235 VAL A N 1
ATOM 1839 C CA . VAL A 1 235 ? 10.914 -6.973 0.945 1 94.44 235 VAL A CA 1
ATOM 1840 C C . VAL A 1 235 ? 10.742 -6.777 2.451 1 94.44 235 VAL A C 1
ATOM 1842 O O . VAL A 1 235 ? 11.711 -6.898 3.209 1 94.44 235 VAL A O 1
ATOM 1845 N N . GLY A 1 236 ? 9.578 -6.48 2.783 1 93.25 236 GLY A N 1
ATOM 1846 C CA . GLY A 1 236 ? 9.258 -6.25 4.184 1 93.25 236 GLY A CA 1
ATOM 1847 C C . GLY A 1 236 ? 8.664 -4.875 4.438 1 93.25 236 GLY A C 1
ATOM 1848 O O . GLY A 1 236 ? 9.141 -3.879 3.887 1 93.25 236 GLY A O 1
ATOM 1849 N N . SER A 1 237 ? 7.605 -4.875 5.27 1 88.62 237 SER A N 1
ATOM 1850 C CA . SER A 1 237 ? 6.988 -3.627 5.711 1 88.62 237 SER A CA 1
ATOM 1851 C C . SER A 1 237 ? 6.676 -3.664 7.203 1 88.62 237 SER A C 1
ATOM 1853 O O . SER A 1 237 ? 5.832 -4.445 7.645 1 88.62 237 SER A O 1
ATOM 1855 N N . PRO A 1 238 ? 7.438 -2.877 7.91 1 92.25 238 PRO A N 1
ATOM 1856 C CA . PRO A 1 238 ? 8.484 -1.913 7.551 1 92.25 238 PRO A CA 1
ATOM 1857 C C . PRO A 1 238 ? 9.734 -2.582 6.996 1 92.25 238 PRO A C 1
ATOM 1859 O O . PRO A 1 238 ? 9.961 -3.773 7.227 1 92.25 238 PRO A O 1
ATOM 1862 N N . GLN A 1 239 ? 10.492 -1.771 6.324 1 93.94 239 GLN A N 1
ATOM 1863 C CA . GLN A 1 239 ? 11.703 -2.268 5.691 1 93.94 239 GLN A CA 1
ATOM 1864 C C . GLN A 1 239 ? 12.734 -2.699 6.738 1 93.94 239 GLN A C 1
ATOM 1866 O O . GLN A 1 239 ? 12.781 -2.141 7.836 1 93.94 239 GLN A O 1
ATOM 1871 N N . MET A 1 240 ? 13.562 -3.66 6.316 1 97 240 MET A N 1
ATOM 1872 C CA . MET A 1 240 ? 14.648 -4.133 7.176 1 97 240 MET A CA 1
ATOM 1873 C C . MET A 1 240 ? 15.633 -3.008 7.469 1 97 240 MET A C 1
ATOM 1875 O O . MET A 1 240 ? 15.945 -2.203 6.59 1 97 240 MET A O 1
ATOM 1879 N N . ASN A 1 241 ? 16.094 -2.994 8.805 1 97.56 241 ASN A N 1
ATOM 1880 C CA . ASN A 1 241 ? 17.266 -2.178 9.094 1 97.56 241 ASN A CA 1
ATOM 1881 C C . ASN A 1 241 ? 18.516 -2.721 8.398 1 97.56 241 ASN A C 1
ATOM 1883 O O . ASN A 1 241 ? 18.891 -3.877 8.602 1 97.56 241 ASN A O 1
ATOM 1887 N N . LEU A 1 242 ? 19.062 -1.936 7.605 1 97.38 242 LEU A N 1
ATOM 1888 C CA . LEU A 1 242 ? 20.328 -2.283 6.965 1 97.38 242 LEU A CA 1
ATOM 1889 C C . LEU A 1 242 ? 21.406 -1.249 7.285 1 97.38 242 LEU A C 1
ATOM 1891 O O . LEU A 1 242 ? 21.281 -0.079 6.918 1 97.38 242 LEU A O 1
ATOM 1895 N N . LEU A 1 243 ? 22.453 -1.688 7.957 1 97 243 LEU A N 1
ATOM 1896 C CA . LEU A 1 243 ? 23.516 -0.786 8.398 1 97 243 LEU A CA 1
ATOM 1897 C C . LEU A 1 243 ? 24.891 -1.318 8.008 1 97 243 LEU A C 1
ATOM 1899 O O . LEU A 1 243 ? 25.172 -2.508 8.172 1 97 243 LEU A O 1
ATOM 1903 N N . THR A 1 244 ? 25.719 -0.471 7.469 1 95.94 244 THR A N 1
ATOM 1904 C CA . THR A 1 244 ? 27.109 -0.816 7.242 1 95.94 244 THR A CA 1
ATOM 1905 C C . THR A 1 244 ? 27.922 -0.64 8.523 1 95.94 244 THR A C 1
ATOM 1907 O O . THR A 1 244 ? 27.984 0.457 9.086 1 95.94 244 THR A O 1
ATOM 1910 N N . LEU A 1 245 ? 28.5 -1.702 8.953 1 95.19 245 LEU A N 1
ATOM 1911 C CA . LEU A 1 245 ? 29.234 -1.684 10.219 1 95.19 245 LEU A CA 1
ATOM 1912 C C . LEU A 1 245 ? 30.672 -2.115 10.016 1 95.19 245 LEU A C 1
ATOM 1914 O O . LEU A 1 245 ? 30.953 -3.021 9.227 1 95.19 245 LEU A O 1
ATOM 1918 N N . ASP A 1 246 ? 31.531 -1.449 10.766 1 93.5 246 ASP A N 1
ATOM 1919 C CA . ASP A 1 246 ? 32.938 -1.895 10.82 1 93.5 246 ASP A CA 1
ATOM 1920 C C . ASP A 1 246 ? 33.062 -3.119 11.719 1 93.5 246 ASP A C 1
ATOM 1922 O O . ASP A 1 246 ? 32.344 -3.262 12.711 1 93.5 246 ASP A O 1
ATOM 1926 N N . CYS A 1 247 ? 33.969 -3.994 11.25 1 92 247 CYS A N 1
ATOM 1927 C CA . CYS A 1 247 ? 34.219 -5.203 12.031 1 92 247 CYS A CA 1
ATOM 1928 C C . CYS A 1 247 ? 35.562 -5.137 12.75 1 92 247 CYS A C 1
ATOM 1930 O O . CYS A 1 247 ? 36.562 -4.703 12.164 1 92 247 CYS A O 1
ATOM 1932 N N . HIS A 1 248 ? 35.469 -5.398 14.047 1 86.88 248 HIS A N 1
ATOM 1933 C CA . HIS A 1 248 ? 36.656 -5.496 14.883 1 86.88 248 HIS A CA 1
ATOM 1934 C C . HIS A 1 248 ? 36.562 -6.688 15.828 1 86.88 248 HIS A C 1
ATOM 1936 O O . HIS A 1 248 ? 35.562 -6.855 16.531 1 86.88 248 HIS A O 1
ATOM 1942 N N . ASP A 1 249 ? 37.656 -7.566 15.961 1 81.5 249 ASP A N 1
ATOM 1943 C CA . ASP A 1 249 ? 37.75 -8.672 16.906 1 81.5 249 ASP A CA 1
ATOM 1944 C C . ASP A 1 249 ? 36.5 -9.555 16.828 1 81.5 249 ASP A C 1
ATOM 1946 O O . ASP A 1 249 ? 35.844 -9.82 17.844 1 81.5 249 ASP A O 1
ATOM 1950 N N . ASN A 1 250 ? 35.969 -9.859 15.672 1 81.94 250 ASN A N 1
ATOM 1951 C CA . ASN A 1 250 ? 34.844 -10.75 15.422 1 81.94 250 ASN A CA 1
ATOM 1952 C C . ASN A 1 250 ? 33.531 -10.125 15.867 1 81.94 250 ASN A C 1
ATOM 1954 O O . ASN A 1 250 ? 32.625 -10.828 16.312 1 81.94 250 ASN A O 1
ATOM 1958 N N . GLN A 1 251 ? 33.562 -8.789 15.961 1 90.25 251 GLN A N 1
ATOM 1959 C CA . GLN A 1 251 ? 32.344 -8.047 16.266 1 90.25 251 GLN A CA 1
ATOM 1960 C C . GLN A 1 251 ? 32.094 -6.969 15.211 1 90.25 251 GLN A C 1
ATOM 1962 O O . GLN A 1 251 ? 33.031 -6.441 14.609 1 90.25 251 GLN A O 1
ATOM 1967 N N . ALA A 1 252 ? 30.844 -6.754 14.992 1 93.19 252 ALA A N 1
ATOM 1968 C CA . ALA A 1 252 ? 30.438 -5.594 14.203 1 93.19 252 ALA A CA 1
ATOM 1969 C C . ALA A 1 252 ? 30.094 -4.41 15.109 1 93.19 252 ALA A C 1
ATOM 1971 O O . ALA A 1 252 ? 29.328 -4.547 16.062 1 93.19 252 ALA A O 1
ATOM 1972 N N . ILE A 1 253 ? 30.656 -3.275 14.875 1 94.5 253 ILE A N 1
ATOM 1973 C CA . ILE A 1 253 ? 30.562 -2.15 15.797 1 94.5 253 ILE A CA 1
ATOM 1974 C C . ILE A 1 253 ? 29.453 -1.21 15.359 1 94.5 253 ILE A C 1
ATOM 1976 O O . ILE A 1 253 ? 29.469 -0.682 14.242 1 94.5 253 ILE A O 1
ATOM 1980 N N . LEU A 1 254 ? 28.453 -1.062 16.172 1 96.12 254 LEU A N 1
ATOM 1981 C CA . LEU A 1 254 ? 27.375 -0.095 16.016 1 96.12 254 LEU A CA 1
ATOM 1982 C C . LEU A 1 254 ? 27.438 0.975 17.094 1 96.12 254 LEU A C 1
ATOM 1984 O O . LEU A 1 254 ? 26.984 0.753 18.219 1 96.12 254 LEU A O 1
ATOM 1988 N N . GLY A 1 255 ? 27.969 2.143 16.656 1 95.06 255 GLY A N 1
ATOM 1989 C CA . GLY A 1 255 ? 28.234 3.133 17.688 1 95.06 255 GLY A CA 1
ATOM 1990 C C . GLY A 1 255 ? 29.234 2.66 18.719 1 95.06 255 GLY A C 1
ATOM 1991 O O . GLY A 1 255 ? 30.359 2.258 18.375 1 95.06 255 GLY A O 1
ATOM 1992 N N . GLU A 1 256 ? 28.812 2.666 20 1 95.06 256 GLU A N 1
ATOM 1993 C CA . GLU A 1 256 ? 29.688 2.209 21.078 1 95.06 256 GLU A CA 1
ATOM 1994 C C . GLU A 1 256 ? 29.391 0.757 21.438 1 95.06 256 GLU A C 1
ATOM 1996 O O . GLU A 1 256 ? 29.906 0.248 22.438 1 95.06 256 GLU A O 1
ATOM 2001 N N . PHE A 1 257 ? 28.594 0.131 20.594 1 95.5 257 PHE A N 1
ATOM 2002 C CA . PHE A 1 257 ? 28.141 -1.214 20.922 1 95.5 257 PHE A CA 1
ATOM 2003 C C . PHE A 1 257 ? 28.703 -2.234 19.953 1 95.5 257 PHE A C 1
ATOM 2005 O O . PHE A 1 257 ? 28.844 -1.953 18.766 1 95.5 257 PHE A O 1
ATOM 2012 N N . GLY A 1 258 ? 29.016 -3.404 20.469 1 93.75 258 GLY A N 1
ATOM 2013 C CA . GLY A 1 258 ? 29.484 -4.512 19.656 1 93.75 258 GLY A CA 1
ATOM 2014 C C . GLY A 1 258 ? 28.422 -5.578 19.438 1 93.75 258 GLY A C 1
ATOM 2015 O O . GLY A 1 258 ? 27.812 -6.051 20.391 1 93.75 258 GLY A O 1
ATOM 2016 N N . LEU A 1 259 ? 28.203 -5.895 18.141 1 93.69 259 LEU A N 1
ATOM 2017 C CA . LEU A 1 259 ? 27.281 -6.965 17.797 1 93.69 259 LEU A CA 1
ATOM 2018 C C . LEU A 1 259 ? 28.016 -8.258 17.484 1 93.69 259 LEU A C 1
ATOM 2020 O O . LEU A 1 259 ? 29.078 -8.234 16.844 1 93.69 259 LEU A O 1
ATOM 2024 N N . THR A 1 260 ? 27.453 -9.328 17.859 1 88.06 260 THR A N 1
ATOM 2025 C CA . THR A 1 260 ? 28.078 -10.641 17.688 1 88.06 260 THR A CA 1
ATOM 2026 C C . THR A 1 260 ? 28.016 -11.078 16.219 1 88.06 260 THR A C 1
ATOM 2028 O O . THR A 1 260 ? 26.922 -11.219 15.656 1 88.06 260 THR A O 1
ATOM 2031 N N . LEU A 1 261 ? 29.156 -11.242 15.633 1 86.94 261 LEU A N 1
ATOM 2032 C CA . LEU A 1 261 ? 29.25 -11.734 14.266 1 86.94 261 LEU A CA 1
ATOM 2033 C C . LEU A 1 261 ? 29.188 -13.258 14.227 1 86.94 261 LEU A C 1
ATOM 2035 O O . LEU A 1 261 ? 29.781 -13.93 15.078 1 86.94 261 LEU A O 1
ATOM 2039 N N . PRO A 1 262 ? 28.375 -13.664 13.234 1 78.38 262 PRO A N 1
ATOM 2040 C CA . PRO A 1 262 ? 28.484 -15.117 13.062 1 78.38 262 PRO A CA 1
ATOM 2041 C C . PRO A 1 262 ? 29.844 -15.547 12.5 1 78.38 262 PRO A C 1
ATOM 2043 O O . PRO A 1 262 ? 30.578 -14.719 11.961 1 78.38 262 PRO A O 1
ATOM 2046 N N . TYR A 1 263 ? 30.234 -16.703 12.891 1 70.69 263 TYR A N 1
ATOM 2047 C CA . TYR A 1 263 ? 31.5 -17.203 12.352 1 70.69 263 TYR A CA 1
ATOM 2048 C C . TYR A 1 263 ? 31.562 -17 10.844 1 70.69 263 TYR A C 1
ATOM 2050 O O . TYR A 1 263 ? 30.766 -17.578 10.102 1 70.69 263 TYR A O 1
ATOM 2058 N N . LEU A 1 264 ? 32.156 -15.852 10.562 1 67.94 264 LEU A N 1
ATOM 2059 C CA . LEU A 1 264 ? 32.312 -15.57 9.141 1 67.94 264 LEU A CA 1
ATOM 2060 C C . LEU A 1 264 ? 33.656 -16.094 8.641 1 67.94 264 LEU A C 1
ATOM 2062 O O . LEU A 1 264 ? 34.656 -16.125 9.391 1 67.94 264 LEU A O 1
ATOM 2066 N N . GLN A 1 265 ? 33.656 -16.812 7.664 1 58.81 265 GLN A N 1
ATOM 2067 C CA . GLN A 1 265 ? 34.844 -17.438 7.109 1 58.81 265 GLN A CA 1
ATOM 2068 C C . GLN A 1 265 ? 35.938 -16.406 6.852 1 58.81 265 GLN A C 1
ATOM 2070 O O . GLN A 1 265 ? 37.125 -16.719 6.922 1 58.81 265 GLN A O 1
ATOM 2075 N N . THR A 1 266 ? 35.562 -15.242 6.438 1 58.06 266 THR A N 1
ATOM 2076 C CA . THR A 1 266 ? 36.594 -14.258 6.09 1 58.06 266 THR A CA 1
ATOM 2077 C C . THR A 1 266 ? 36.5 -13.039 6.996 1 58.06 266 THR A C 1
ATOM 2079 O O . THR A 1 266 ? 35.406 -12.656 7.422 1 58.06 266 THR A O 1
ATOM 2082 N N . SER A 1 267 ? 37.75 -12.773 7.504 1 64.56 267 SER A N 1
ATOM 2083 C CA . SER A 1 267 ? 37.844 -11.531 8.273 1 64.56 267 SER A CA 1
ATOM 2084 C C . SER A 1 267 ? 37.406 -10.336 7.438 1 64.56 267 SER A C 1
ATOM 2086 O O . SER A 1 267 ? 37.969 -10.07 6.371 1 64.56 267 SER A O 1
ATOM 2088 N N . GLN A 1 268 ? 36.188 -9.93 7.566 1 75.56 268 GLN A N 1
ATOM 2089 C CA . GLN A 1 268 ? 35.719 -8.766 6.84 1 75.56 268 GLN A CA 1
ATOM 2090 C C . GLN A 1 268 ? 35.906 -7.484 7.637 1 75.56 268 GLN A C 1
ATOM 2092 O O . GLN A 1 268 ? 35.781 -7.48 8.859 1 75.56 268 GLN A O 1
ATOM 2097 N N . LYS A 1 269 ? 36.531 -6.434 7.008 1 84.88 269 LYS A N 1
ATOM 2098 C CA . LYS A 1 269 ? 36.75 -5.133 7.641 1 84.88 269 LYS A CA 1
ATOM 2099 C C . LYS A 1 269 ? 35.406 -4.43 7.875 1 84.88 269 LYS A C 1
ATOM 2101 O O . LYS A 1 269 ? 35.281 -3.646 8.82 1 84.88 269 LYS A O 1
ATOM 2106 N N . ALA A 1 270 ? 34.438 -4.77 6.957 1 92.75 270 ALA A N 1
ATOM 2107 C CA . ALA A 1 270 ? 33.094 -4.168 7.07 1 92.75 270 ALA A CA 1
ATOM 2108 C C . ALA A 1 270 ? 32.031 -5.117 6.551 1 92.75 270 ALA A C 1
ATOM 2110 O O . ALA A 1 270 ? 32.312 -5.984 5.715 1 92.75 270 ALA A O 1
ATOM 2111 N N . VAL A 1 271 ? 30.906 -4.969 7.133 1 94 271 VAL A N 1
ATOM 2112 C CA . VAL A 1 271 ? 29.797 -5.848 6.777 1 94 271 VAL A CA 1
ATOM 2113 C C . VAL A 1 271 ? 28.484 -5.059 6.789 1 94 271 VAL A C 1
ATOM 2115 O O . VAL A 1 271 ? 28.406 -3.98 7.383 1 94 271 VAL A O 1
ATOM 2118 N N . VAL A 1 272 ? 27.531 -5.539 6.039 1 96.19 272 VAL A N 1
ATOM 2119 C CA . VAL A 1 272 ? 26.188 -4.973 6.129 1 96.19 272 VAL A CA 1
ATOM 2120 C C . VAL A 1 272 ? 25.344 -5.801 7.098 1 96.19 272 VAL A C 1
ATOM 2122 O O . VAL A 1 272 ? 25.141 -7 6.887 1 96.19 272 VAL A O 1
ATOM 2125 N N . PHE A 1 273 ? 24.969 -5.113 8.195 1 96.25 273 PHE A N 1
ATOM 2126 C CA . PHE A 1 273 ? 24.109 -5.715 9.211 1 96.25 273 PHE A CA 1
ATOM 2127 C C . PHE A 1 273 ? 22.641 -5.457 8.906 1 96.25 273 PHE A C 1
ATOM 2129 O O . PHE A 1 273 ? 22.25 -4.332 8.578 1 96.25 273 PHE A O 1
ATOM 2136 N N . GLY A 1 274 ? 21.844 -6.59 8.945 1 97.94 274 GLY A N 1
ATOM 2137 C CA . GLY A 1 274 ? 20.406 -6.465 8.758 1 97.94 274 GLY A CA 1
ATOM 2138 C C . GLY A 1 274 ? 19.594 -7.047 9.906 1 97.94 274 GLY A C 1
ATOM 2139 O O . GLY A 1 274 ? 19.953 -8.094 10.453 1 97.94 274 GLY A O 1
ATOM 2140 N N . ILE A 1 275 ? 18.594 -6.309 10.305 1 97.69 275 ILE A N 1
ATOM 2141 C CA . ILE A 1 275 ? 17.625 -6.824 11.266 1 97.69 275 ILE A CA 1
ATOM 2142 C C . ILE A 1 275 ? 16.25 -6.184 11.023 1 97.69 275 ILE A C 1
ATOM 2144 O O . ILE A 1 275 ? 16.172 -4.98 10.766 1 97.69 275 ILE A O 1
ATOM 2148 N N . ARG A 1 276 ? 15.25 -7.004 10.961 1 97.69 276 ARG A N 1
ATOM 2149 C CA . ARG A 1 276 ? 13.914 -6.453 10.758 1 97.69 276 ARG A CA 1
ATOM 2150 C C . ARG A 1 276 ? 13.438 -5.703 12 1 97.69 276 ARG A C 1
ATOM 2152 O O . ARG A 1 276 ? 13.742 -6.102 13.125 1 97.69 276 ARG A O 1
ATOM 2159 N N . PRO A 1 277 ? 12.633 -4.637 11.789 1 97.12 277 PRO A N 1
ATOM 2160 C CA . PRO A 1 277 ? 12.188 -3.824 12.922 1 97.12 277 PRO A CA 1
ATOM 2161 C C . PRO A 1 277 ? 11.406 -4.633 13.961 1 97.12 277 PRO A C 1
ATOM 2163 O O . PRO A 1 277 ? 11.492 -4.352 15.156 1 97.12 277 PRO A O 1
ATOM 2166 N N . GLU A 1 278 ? 10.68 -5.625 13.508 1 95.44 278 GLU A N 1
ATOM 2167 C CA . GLU A 1 278 ? 9.883 -6.434 14.422 1 95.44 278 GLU A CA 1
ATOM 2168 C C . GLU A 1 278 ? 10.773 -7.34 15.273 1 95.44 278 GLU A C 1
ATOM 2170 O O . GLU A 1 278 ? 10.312 -7.922 16.266 1 95.44 278 GLU A O 1
ATOM 2175 N N . ASP A 1 279 ? 12.047 -7.477 14.906 1 95.81 279 ASP A N 1
ATOM 2176 C CA . ASP A 1 279 ? 12.992 -8.312 15.648 1 95.81 279 ASP A CA 1
ATOM 2177 C C . ASP A 1 279 ? 13.844 -7.465 16.594 1 95.81 279 ASP A C 1
ATOM 2179 O O . ASP A 1 279 ? 14.844 -7.945 17.125 1 95.81 279 ASP A O 1
ATOM 2183 N N . VAL A 1 280 ? 13.508 -6.184 16.688 1 96.69 280 VAL A N 1
ATOM 2184 C CA . VAL A 1 280 ? 14.102 -5.25 17.641 1 96.69 280 VAL A CA 1
ATOM 2185 C C . VAL A 1 280 ? 13.102 -4.941 18.75 1 96.69 280 VAL A C 1
ATOM 2187 O O . VAL A 1 280 ? 12 -4.457 18.484 1 96.69 280 VAL A O 1
ATOM 2190 N N . SER A 1 281 ? 13.469 -5.242 19.938 1 94.56 281 SER A N 1
ATOM 2191 C CA . SER A 1 281 ? 12.539 -5.039 21.047 1 94.56 281 SER A CA 1
ATOM 2192 C C . SER A 1 281 ? 13.07 -3.998 22.031 1 94.56 281 SER A C 1
ATOM 2194 O O . SER A 1 281 ? 14.281 -3.766 22.109 1 94.56 281 SER A O 1
ATOM 2196 N N . LEU A 1 282 ? 12.133 -3.385 22.703 1 93.81 282 LEU A N 1
ATOM 2197 C CA . LEU A 1 282 ? 12.5 -2.467 23.781 1 93.81 282 LEU A CA 1
ATOM 2198 C C . LEU A 1 282 ? 12.852 -3.229 25.047 1 93.81 282 LEU A C 1
ATOM 2200 O O . LEU A 1 282 ? 12.164 -4.191 25.406 1 93.81 282 LEU A O 1
ATOM 2204 N N . GLY A 1 283 ? 13.898 -2.854 25.609 1 91.31 283 GLY A N 1
ATOM 2205 C CA . GLY A 1 283 ? 14.297 -3.475 26.859 1 91.31 283 GLY A CA 1
ATOM 2206 C C . GLY A 1 283 ? 15.305 -4.598 26.672 1 91.31 283 GLY A C 1
ATOM 2207 O O . GLY A 1 283 ? 15.906 -4.727 25.609 1 91.31 283 GLY A O 1
ATOM 2208 N N . GLU A 1 284 ? 15.508 -5.305 27.781 1 90 284 GLU A N 1
ATOM 2209 C CA . GLU A 1 284 ? 16.5 -6.375 27.766 1 90 284 GLU A CA 1
ATOM 2210 C C . GLU A 1 284 ? 15.836 -7.738 27.578 1 90 284 GLU A C 1
ATOM 2212 O O . GLU A 1 284 ? 14.836 -8.039 28.234 1 90 284 GLU A O 1
ATOM 2217 N N . GLU A 1 285 ? 16.359 -8.406 26.531 1 89.94 285 GLU A N 1
ATOM 2218 C CA . GLU A 1 285 ? 15.891 -9.766 26.281 1 89.94 285 GLU A CA 1
ATOM 2219 C C . GLU A 1 285 ? 17.047 -10.758 26.312 1 89.94 285 GLU A C 1
ATOM 2221 O O . GLU A 1 285 ? 18.203 -10.375 26.125 1 89.94 285 GLU A O 1
ATOM 2226 N N . ALA A 1 286 ? 16.625 -12.031 26.516 1 86.62 286 ALA A N 1
ATOM 2227 C CA . ALA A 1 286 ? 17.641 -13.078 26.516 1 86.62 286 ALA A CA 1
ATOM 2228 C C . ALA A 1 286 ? 18.141 -13.336 25.094 1 86.62 286 ALA A C 1
ATOM 2230 O O . ALA A 1 286 ? 17.406 -13.156 24.125 1 86.62 286 ALA A O 1
ATOM 2231 N N . ASP A 1 287 ? 19.406 -13.75 24.906 1 89.56 287 ASP A N 1
ATOM 2232 C CA . ASP A 1 287 ? 20.016 -14.148 23.641 1 89.56 287 ASP A CA 1
ATOM 2233 C C . ASP A 1 287 ? 19.984 -13.008 22.625 1 89.56 287 ASP A C 1
ATOM 2235 O O . ASP A 1 287 ? 19.656 -13.219 21.453 1 89.56 287 ASP A O 1
ATOM 2239 N N . ALA A 1 288 ? 20.047 -11.805 23.156 1 94.5 288 ALA A N 1
ATOM 2240 C CA . ALA A 1 288 ? 20.016 -10.617 22.297 1 94.5 288 ALA A CA 1
ATOM 2241 C C . ALA A 1 288 ? 21.219 -9.719 22.562 1 94.5 288 ALA A C 1
ATOM 2243 O O . ALA A 1 288 ? 21.781 -9.734 23.656 1 94.5 288 ALA A O 1
ATOM 2244 N N . ASP A 1 289 ? 21.656 -9.039 21.578 1 95.44 289 ASP A N 1
ATOM 2245 C CA . ASP A 1 289 ? 22.625 -7.957 21.766 1 95.44 289 ASP A CA 1
ATOM 2246 C C . ASP A 1 289 ? 21.922 -6.66 22.141 1 95.44 289 ASP A C 1
ATOM 2248 O O . ASP A 1 289 ? 20.828 -6.363 21.656 1 95.44 289 ASP A O 1
ATOM 2252 N N . LEU A 1 290 ? 22.578 -5.949 23.016 1 96.06 290 LEU A N 1
ATOM 2253 C CA . LEU A 1 290 ? 21.953 -4.738 23.531 1 96.06 290 LEU A CA 1
ATOM 2254 C C . LEU A 1 290 ? 22.594 -3.492 22.938 1 96.06 290 LEU A C 1
ATOM 2256 O O . LEU A 1 290 ? 23.828 -3.426 22.797 1 96.06 290 LEU A O 1
ATOM 2260 N N . VAL A 1 291 ? 21.734 -2.535 22.531 1 96.81 291 VAL A N 1
ATOM 2261 C CA . VAL A 1 291 ? 22.188 -1.219 22.094 1 96.81 291 VAL A CA 1
ATOM 2262 C C . VAL A 1 291 ? 21.312 -0.137 22.719 1 96.81 291 VAL A C 1
ATOM 2264 O O . VAL A 1 291 ? 20.219 -0.423 23.219 1 96.81 291 VAL A O 1
ATOM 2267 N N . GLU A 1 292 ? 21.875 1.067 22.781 1 97 292 GLU A N 1
ATOM 2268 C CA . GLU A 1 292 ? 21.125 2.189 23.359 1 97 292 GLU A CA 1
ATOM 2269 C C . GLU A 1 292 ? 21.094 3.377 22.391 1 97 292 GLU A C 1
ATOM 2271 O O . GLU A 1 292 ? 22.016 3.553 21.594 1 97 292 GLU A O 1
ATOM 2276 N N . GLY A 1 293 ? 20.031 4.082 22.5 1 96.56 293 GLY A N 1
ATOM 2277 C CA . GLY A 1 293 ? 19.922 5.254 21.641 1 96.56 293 GLY A CA 1
ATOM 2278 C C . GLY A 1 293 ? 18.75 6.16 22.031 1 96.56 293 GLY A C 1
ATOM 2279 O O . GLY A 1 293 ? 18.141 5.98 23.078 1 96.56 293 GLY A O 1
ATOM 2280 N N . GLN A 1 294 ? 18.562 7.152 21.234 1 96.38 294 GLN A N 1
ATOM 2281 C CA . GLN A 1 294 ? 17.547 8.164 21.484 1 96.38 294 GLN A CA 1
ATOM 2282 C C . GLN A 1 294 ? 16.453 8.102 20.422 1 96.38 294 GLN A C 1
ATOM 2284 O O . GLN A 1 294 ? 16.734 8.18 19.234 1 96.38 294 GLN A O 1
ATOM 2289 N N . VAL A 1 295 ? 15.188 8.016 20.891 1 94.81 295 VAL A N 1
ATOM 2290 C CA . VAL A 1 295 ? 14.055 8.031 19.969 1 94.81 295 VAL A CA 1
ATOM 2291 C C . VAL A 1 295 ? 13.875 9.438 19.406 1 94.81 295 VAL A C 1
ATOM 2293 O O . VAL A 1 295 ? 13.773 10.414 20.156 1 94.81 295 VAL A O 1
ATOM 2296 N N . TYR A 1 296 ? 13.875 9.508 18.031 1 91.88 296 TYR A N 1
ATOM 2297 C CA . TYR A 1 296 ? 13.703 10.844 17.469 1 91.88 296 TYR A CA 1
ATOM 2298 C C . TYR A 1 296 ? 12.484 10.906 16.547 1 91.88 296 TYR A C 1
ATOM 2300 O O . TYR A 1 296 ? 12.07 11.984 16.141 1 91.88 296 TYR A O 1
ATOM 2308 N N . LEU A 1 297 ? 11.938 9.781 16.266 1 91.5 297 LEU A N 1
ATOM 2309 C CA . LEU A 1 297 ? 10.758 9.727 15.398 1 91.5 297 LEU A CA 1
ATOM 2310 C C . LEU A 1 297 ? 9.852 8.57 15.797 1 91.5 297 LEU A C 1
ATOM 2312 O O . LEU A 1 297 ? 10.32 7.469 16.094 1 91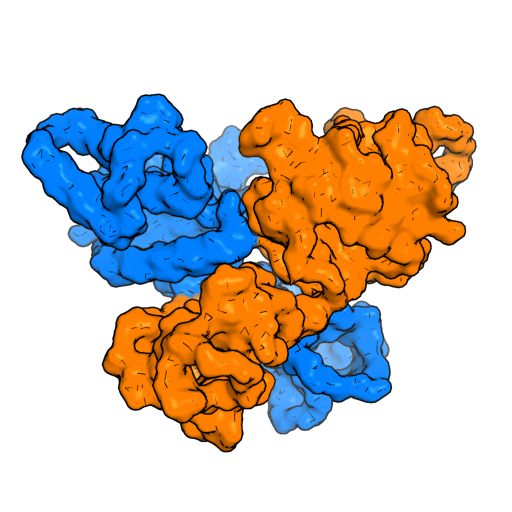.5 297 LEU A O 1
ATOM 2316 N N . ILE A 1 298 ? 8.578 8.836 15.852 1 91.38 298 ILE A N 1
ATOM 2317 C CA . ILE A 1 298 ? 7.555 7.836 16.125 1 91.38 298 ILE A CA 1
ATOM 2318 C C . ILE A 1 298 ? 6.488 7.867 15.039 1 91.38 298 ILE A C 1
ATOM 2320 O O . ILE A 1 298 ? 5.926 8.922 14.742 1 91.38 298 ILE A O 1
ATOM 2324 N N . GLU A 1 299 ? 6.289 6.746 14.43 1 91.44 299 GLU A N 1
ATOM 2325 C CA . GLU A 1 299 ? 5.238 6.609 13.43 1 91.44 299 GLU A CA 1
ATOM 2326 C C . GLU A 1 299 ? 4.125 5.684 13.914 1 91.44 299 GLU A C 1
ATOM 2328 O O . GLU A 1 299 ? 4.383 4.539 14.281 1 91.44 299 GLU A O 1
ATOM 2333 N N . ASP A 1 300 ? 2.932 6.191 13.844 1 91.38 300 ASP A N 1
ATOM 2334 C CA . ASP A 1 300 ? 1.77 5.41 14.258 1 91.38 300 ASP A CA 1
ATOM 2335 C C . ASP A 1 300 ? 1.244 4.562 13.102 1 91.38 300 ASP A C 1
ATOM 2337 O O . ASP A 1 300 ? 0.741 5.094 12.109 1 91.38 300 ASP A O 1
ATOM 2341 N N . LEU A 1 301 ? 1.308 3.215 13.281 1 91.69 301 LEU A N 1
ATOM 2342 C CA . LEU A 1 301 ? 0.847 2.311 12.234 1 91.69 301 LEU A CA 1
ATOM 2343 C C . LEU A 1 301 ? -0.52 1.729 12.578 1 91.69 301 LEU A C 1
ATOM 2345 O O . LEU A 1 301 ? -0.976 0.78 11.938 1 91.69 301 LEU A O 1
ATOM 2349 N N . GLY A 1 302 ? -1.118 2.225 13.609 1 91 302 GLY A N 1
ATOM 2350 C CA . GLY A 1 302 ? -2.404 1.712 14.047 1 91 302 GLY A CA 1
ATOM 2351 C C . GLY A 1 302 ? -2.287 0.648 15.125 1 91 302 GLY A C 1
ATOM 2352 O O . GLY A 1 302 ? -2.312 0.958 16.312 1 91 302 GLY A O 1
ATOM 2353 N N . LYS A 1 303 ? -1.969 -0.581 14.68 1 90.81 303 LYS A N 1
ATOM 2354 C CA . LYS A 1 303 ? -1.867 -1.662 15.656 1 90.81 303 LYS A CA 1
ATOM 2355 C C . LYS A 1 303 ? -0.48 -1.7 16.297 1 90.81 303 LYS A C 1
ATOM 2357 O O . LYS A 1 303 ? -0.273 -2.379 17.297 1 90.81 303 LYS A O 1
ATOM 2362 N N . GLU A 1 304 ? 0.386 -0.979 15.656 1 94.12 304 GLU A N 1
ATOM 2363 C CA . GLU A 1 304 ? 1.76 -0.913 16.141 1 94.12 304 GLU A CA 1
ATOM 2364 C C . GLU A 1 304 ? 2.359 0.472 15.922 1 94.12 304 GLU A C 1
ATOM 2366 O O . GLU A 1 304 ? 1.749 1.319 15.266 1 94.12 304 GLU A O 1
ATOM 2371 N N . LYS A 1 305 ? 3.477 0.701 16.609 1 93.81 305 LYS A N 1
ATOM 2372 C CA . LYS A 1 305 ? 4.266 1.913 16.406 1 93.81 305 LYS A CA 1
ATOM 2373 C C . LYS A 1 305 ? 5.66 1.582 15.891 1 93.81 305 LYS A C 1
ATOM 2375 O O . LYS A 1 305 ? 6.246 0.567 16.281 1 93.81 305 LYS A O 1
ATOM 2380 N N . LEU A 1 306 ? 6.086 2.346 14.984 1 94.94 306 LEU A N 1
ATOM 2381 C CA . LEU A 1 306 ? 7.449 2.25 14.477 1 94.94 306 LEU A CA 1
ATOM 2382 C C . LEU A 1 306 ? 8.328 3.346 15.07 1 94.94 306 LEU A C 1
ATOM 2384 O O . LEU A 1 306 ? 8.086 4.531 14.844 1 94.94 306 LEU A O 1
ATOM 2388 N N . LEU A 1 307 ? 9.352 2.982 15.797 1 95.38 307 LEU A N 1
ATOM 2389 C CA . LEU A 1 307 ? 10.281 3.912 16.438 1 95.38 307 LEU A CA 1
ATOM 2390 C C . LEU A 1 307 ? 11.57 4.023 15.633 1 95.38 307 LEU A C 1
ATOM 2392 O O . LEU A 1 307 ? 12.117 3.014 15.18 1 95.38 307 LEU A O 1
ATOM 2396 N N . SER A 1 308 ? 11.93 5.172 15.43 1 95.44 308 SER A N 1
ATOM 2397 C CA . SER A 1 308 ? 13.266 5.426 14.914 1 95.44 308 SER A CA 1
ATOM 2398 C C . SER A 1 308 ? 14.203 5.906 16.016 1 95.44 308 SER A C 1
ATOM 2400 O O . SER A 1 308 ? 13.938 6.926 16.656 1 95.44 308 SER A O 1
ATOM 2402 N N . VAL A 1 309 ? 15.32 5.18 16.203 1 96.75 309 VAL A N 1
ATOM 2403 C CA . VAL A 1 309 ? 16.219 5.422 17.328 1 96.75 309 VAL A CA 1
ATOM 2404 C C . VAL A 1 309 ? 17.625 5.73 16.812 1 96.75 309 VAL A C 1
ATOM 2406 O O . VAL A 1 309 ? 18.203 4.934 16.078 1 96.75 309 VAL A O 1
ATOM 2409 N N . ARG A 1 310 ? 18.125 6.918 17.188 1 96.88 310 ARG A N 1
ATOM 2410 C CA . ARG A 1 310 ? 19.516 7.227 16.906 1 96.88 310 ARG A CA 1
ATOM 2411 C C . ARG A 1 310 ? 20.438 6.551 17.922 1 96.88 310 ARG A C 1
ATOM 2413 O O . ARG A 1 310 ? 20.328 6.789 19.125 1 96.88 310 ARG A O 1
ATOM 2420 N N . ILE A 1 311 ? 21.312 5.719 17.406 1 97.44 311 ILE A N 1
ATOM 2421 C CA . ILE A 1 311 ? 22.141 4.902 18.297 1 97.44 311 ILE A CA 1
ATOM 2422 C C . ILE A 1 311 ? 23.266 5.754 18.891 1 97.44 311 ILE A C 1
ATOM 2424 O O . ILE A 1 311 ? 23.891 6.547 18.188 1 97.44 311 ILE A O 1
ATOM 2428 N N . ASN A 1 312 ? 23.5 5.559 20.219 1 97.06 312 ASN A N 1
ATOM 2429 C CA . ASN A 1 312 ? 24.531 6.312 20.906 1 97.06 312 ASN A CA 1
ATOM 2430 C C . ASN A 1 312 ? 25.906 6.043 20.297 1 97.06 312 ASN A C 1
ATOM 2432 O O . ASN A 1 312 ? 26.266 4.891 20.062 1 97.06 312 ASN A O 1
ATOM 2436 N N . GLY A 1 313 ? 26.625 7.078 20.062 1 94.81 313 GLY A N 1
ATOM 2437 C CA . GLY A 1 313 ? 27.984 6.93 19.547 1 94.81 313 GLY A CA 1
ATOM 2438 C C . GLY A 1 313 ? 28.031 6.801 18.047 1 94.81 313 GLY A C 1
ATOM 2439 O O . GLY A 1 313 ? 29.062 6.445 17.484 1 94.81 313 GLY A O 1
ATOM 2440 N N . SER A 1 314 ? 26.891 6.887 17.328 1 93.25 314 SER A N 1
ATOM 2441 C CA . SER A 1 314 ? 26.844 6.77 15.875 1 93.25 314 SER A CA 1
ATOM 2442 C C . SER A 1 314 ? 25.734 7.645 15.289 1 93.25 314 SER A C 1
ATOM 2444 O O . SER A 1 314 ? 24.906 8.18 16.031 1 93.25 314 SER A O 1
ATOM 2446 N N . GLU A 1 315 ? 25.828 7.824 14.031 1 91.62 315 GLU A N 1
ATOM 2447 C CA . GLU A 1 315 ? 24.766 8.531 13.328 1 91.62 315 GLU A CA 1
ATOM 2448 C C . GLU A 1 315 ? 23.766 7.547 12.711 1 91.62 315 GLU A C 1
ATOM 2450 O O . GLU A 1 315 ? 22.812 7.961 12.047 1 91.62 315 GLU A O 1
ATOM 2455 N N . GLN A 1 316 ? 23.922 6.348 13.047 1 94.5 316 GLN A N 1
ATOM 2456 C CA . GLN A 1 316 ? 23.062 5.32 12.484 1 94.5 316 GLN A CA 1
ATOM 2457 C C . GLN A 1 316 ? 21.734 5.234 13.242 1 94.5 316 GLN A C 1
ATOM 2459 O O . GLN A 1 316 ? 21.672 5.562 14.43 1 94.5 316 GLN A O 1
ATOM 2464 N N . THR A 1 317 ? 20.734 4.84 12.539 1 95.56 317 THR A N 1
ATOM 2465 C CA . THR A 1 317 ? 19.391 4.73 13.094 1 95.56 317 THR A CA 1
ATOM 2466 C C . THR A 1 317 ? 18.906 3.285 13.047 1 95.56 317 THR A C 1
ATOM 2468 O O . THR A 1 317 ? 19.141 2.574 12.07 1 95.56 317 THR A O 1
ATOM 2471 N N . LEU A 1 318 ? 18.344 2.852 14.133 1 97.19 318 LEU A N 1
ATOM 2472 C CA . LEU A 1 318 ? 17.641 1.568 14.195 1 97.19 318 LEU A CA 1
ATOM 2473 C C . LEU A 1 318 ? 16.141 1.769 14.391 1 97.19 318 LEU A C 1
ATOM 2475 O O . LEU A 1 318 ? 15.727 2.561 15.234 1 97.19 318 LEU A O 1
ATOM 2479 N N . ARG A 1 319 ? 15.445 1.082 13.602 1 97.19 319 ARG A N 1
ATOM 2480 C CA . ARG A 1 319 ? 13.992 1.146 13.734 1 97.19 319 ARG A CA 1
ATOM 2481 C C . ARG A 1 319 ? 13.453 -0.093 14.445 1 97.19 319 ARG A C 1
ATOM 2483 O O . ARG A 1 319 ? 13.938 -1.203 14.219 1 97.19 319 ARG A O 1
ATOM 2490 N N . ALA A 1 320 ? 12.445 0.113 15.289 1 97 320 ALA A N 1
ATOM 2491 C CA . ALA A 1 320 ? 11.828 -0.957 16.078 1 97 320 ALA A CA 1
ATOM 2492 C C . ALA A 1 320 ? 10.305 -0.852 16.031 1 97 320 ALA A C 1
ATOM 2494 O O . ALA A 1 320 ? 9.75 0.248 16.109 1 97 320 ALA A O 1
ATOM 2495 N N . VAL A 1 321 ? 9.688 -1.975 15.875 1 95.94 321 VAL A N 1
ATOM 2496 C CA . VAL A 1 321 ? 8.227 -2.033 15.945 1 95.94 321 VAL A CA 1
ATOM 2497 C C . VAL A 1 321 ? 7.797 -2.463 17.344 1 95.94 321 VAL A C 1
ATOM 2499 O O . VAL A 1 321 ? 8.266 -3.48 17.859 1 95.94 321 VAL A O 1
ATOM 2502 N N . ILE A 1 322 ? 6.941 -1.658 17.938 1 93.38 322 ILE A N 1
ATOM 2503 C CA . ILE A 1 322 ? 6.453 -1.963 19.281 1 93.38 322 ILE A CA 1
ATOM 2504 C C . ILE A 1 322 ? 4.926 -1.962 19.281 1 93.38 322 ILE A C 1
ATOM 2506 O O . ILE A 1 322 ? 4.297 -1.356 18.406 1 93.38 322 ILE A O 1
ATOM 2510 N N . PRO A 1 323 ? 4.359 -2.68 20.25 1 90.06 323 PRO A N 1
ATOM 2511 C CA . PRO A 1 323 ? 2.9 -2.605 20.359 1 90.06 323 PRO A CA 1
ATOM 2512 C C . PRO A 1 323 ? 2.396 -1.176 20.547 1 90.06 323 PRO A C 1
ATOM 2514 O O . PRO A 1 323 ? 3.057 -0.361 21.188 1 90.06 323 PRO A O 1
ATOM 2517 N N . ALA A 1 324 ? 1.221 -0.926 20.031 1 86.81 324 ALA A N 1
ATOM 2518 C CA . ALA A 1 324 ? 0.657 0.421 20.016 1 86.81 324 ALA A CA 1
ATOM 2519 C C . ALA A 1 324 ? 0.444 0.936 21.438 1 86.81 324 ALA A C 1
ATOM 2521 O O . ALA A 1 324 ? 0.564 2.135 21.688 1 86.81 324 ALA A O 1
ATOM 2522 N N . ASP A 1 325 ? 0.186 0.065 22.328 1 84.81 325 ASP A N 1
ATOM 2523 C CA . ASP A 1 325 ? -0.187 0.472 23.688 1 84.81 325 ASP A CA 1
ATOM 2524 C C . ASP A 1 325 ? 1.037 0.538 24.594 1 84.81 325 ASP A C 1
ATOM 2526 O O . ASP A 1 325 ? 0.929 0.921 25.766 1 84.81 325 ASP A O 1
ATOM 2530 N N . LEU A 1 326 ? 2.113 0.181 24.016 1 84.81 326 LEU A N 1
ATOM 2531 C CA . LEU A 1 326 ? 3.32 0.229 24.844 1 84.81 326 LEU A CA 1
ATOM 2532 C C . LEU A 1 326 ? 3.787 1.667 25.031 1 84.81 326 LEU A C 1
ATOM 2534 O O . LEU A 1 326 ? 3.932 2.414 24.062 1 84.81 326 LEU A O 1
ATOM 2538 N N . LEU A 1 327 ? 3.842 2.016 26.234 1 79.5 327 LEU A N 1
ATOM 2539 C CA . LEU A 1 327 ? 4.328 3.348 26.594 1 79.5 327 LEU A CA 1
ATOM 2540 C C . LEU A 1 327 ? 5.777 3.295 27.047 1 79.5 327 LEU A C 1
ATOM 2542 O O . LEU A 1 327 ? 6.223 2.281 27.594 1 79.5 327 LEU A O 1
ATOM 2546 N N . TRP A 1 328 ? 6.531 4.242 26.609 1 76.44 328 TRP A N 1
ATOM 2547 C CA . TRP A 1 328 ? 7.887 4.344 27.141 1 76.44 328 TRP A CA 1
ATOM 2548 C C . TRP A 1 328 ? 8.164 5.758 27.641 1 76.44 328 TRP A C 1
ATOM 2550 O O . TRP A 1 328 ? 7.539 6.719 27.188 1 76.44 328 TRP A O 1
ATOM 2560 N N . GLU A 1 329 ? 8.859 5.852 28.734 1 73.56 329 GLU A N 1
ATOM 2561 C CA . GLU A 1 329 ? 9 7.082 29.5 1 73.56 329 GLU A CA 1
ATOM 2562 C C . GLU A 1 329 ? 10.141 7.941 28.984 1 73.56 329 GLU A C 1
ATOM 2564 O O . GLU A 1 329 ? 10.156 9.156 29.172 1 73.56 329 GLU A O 1
ATOM 2569 N N . SER A 1 330 ? 11.07 7.348 28.516 1 77.06 330 SER A N 1
ATOM 2570 C CA . SER A 1 330 ? 12.266 8.125 28.188 1 77.06 330 SER A CA 1
ATOM 2571 C C . SER A 1 330 ? 12.547 8.094 26.688 1 77.06 330 SER A C 1
ATOM 2573 O O . SER A 1 330 ? 12.289 7.09 26.016 1 77.06 330 SER A O 1
ATOM 2575 N N . GLU A 1 331 ? 13.094 9.18 26.297 1 87.5 331 GLU A N 1
ATOM 2576 C CA . GLU A 1 331 ? 13.562 9.234 24.922 1 87.5 331 GLU A CA 1
ATOM 2577 C C . GLU A 1 331 ? 14.781 8.344 24.719 1 87.5 331 GLU A C 1
ATOM 2579 O O . GLU A 1 331 ? 15.031 7.859 23.609 1 87.5 331 GLU A O 1
ATOM 2584 N N . GLN A 1 332 ? 15.469 8.195 25.875 1 93.62 332 GLN A N 1
ATOM 2585 C CA . GLN A 1 332 ? 16.562 7.234 25.828 1 93.62 332 GLN A CA 1
ATOM 2586 C C . GLN A 1 332 ? 16.062 5.816 26.078 1 93.62 332 GLN A C 1
ATOM 2588 O O . GLN A 1 332 ? 15.398 5.551 27.094 1 93.62 332 GLN A O 1
ATOM 2593 N N . VAL A 1 333 ? 16.391 4.934 25.062 1 95.44 333 VAL A N 1
ATOM 2594 C CA . VAL A 1 333 ? 15.844 3.588 25.188 1 95.44 333 VAL A CA 1
ATOM 2595 C C . VAL A 1 333 ? 16.953 2.557 24.984 1 95.44 333 VAL A C 1
ATOM 2597 O O . VAL A 1 333 ? 17.969 2.846 24.359 1 95.44 333 VAL A O 1
ATOM 2600 N N . LYS A 1 334 ? 16.734 1.381 25.672 1 95.5 334 LYS A N 1
ATOM 2601 C CA . LYS A 1 334 ? 17.531 0.188 25.422 1 95.5 334 LYS A CA 1
ATOM 2602 C C . LYS A 1 334 ? 16.844 -0.736 24.406 1 95.5 334 LYS A C 1
ATOM 2604 O O . LYS A 1 334 ? 15.648 -1.003 24.531 1 95.5 334 LYS A O 1
ATOM 2609 N N . LEU A 1 335 ? 17.578 -1.104 23.375 1 96.38 335 LEU A N 1
ATOM 2610 C CA . LEU A 1 335 ? 17.047 -1.995 22.359 1 96.38 335 LEU A CA 1
ATOM 2611 C C . LEU A 1 335 ? 17.734 -3.355 22.406 1 96.38 335 LEU A C 1
ATOM 2613 O O . LEU A 1 335 ? 18.969 -3.432 22.562 1 96.38 335 LEU A O 1
ATOM 2617 N N . SER A 1 336 ? 17 -4.395 22.328 1 97.38 336 SER A N 1
ATOM 2618 C CA . SER A 1 336 ? 17.5 -5.762 22.219 1 97.38 336 SER A CA 1
ATOM 2619 C C . SER A 1 336 ? 17.375 -6.281 20.797 1 97.38 336 SER A C 1
ATOM 2621 O O . SER A 1 336 ? 16.297 -6.215 20.203 1 97.38 336 SER A O 1
ATOM 2623 N N . LEU A 1 337 ? 18.438 -6.742 20.281 1 96.88 337 LEU A N 1
ATOM 2624 C CA . LEU A 1 337 ? 18.484 -7.305 18.938 1 96.88 337 LEU A CA 1
ATOM 2625 C C . LEU A 1 337 ? 18.609 -8.828 18.984 1 96.88 337 LEU A C 1
ATOM 2627 O O . LEU A 1 337 ? 19.641 -9.359 19.391 1 96.88 337 LEU A O 1
ATOM 2631 N N . SER A 1 338 ? 17.656 -9.531 18.516 1 94.12 338 SER A N 1
ATOM 2632 C CA . SER A 1 338 ? 17.672 -10.984 18.547 1 94.12 338 SER A CA 1
ATOM 2633 C C . SER A 1 338 ? 18.766 -11.547 17.656 1 94.12 338 SER A C 1
ATOM 2635 O O . SER A 1 338 ? 18.75 -11.375 16.438 1 94.12 338 SER A O 1
ATOM 2637 N N . ARG A 1 339 ? 19.656 -12.359 18.219 1 91.75 339 ARG A N 1
ATOM 2638 C CA . ARG A 1 339 ? 20.812 -12.867 17.5 1 91.75 339 ARG A CA 1
ATOM 2639 C C . ARG A 1 339 ? 20.391 -13.812 16.375 1 91.75 339 ARG A C 1
ATOM 2641 O O . ARG A 1 339 ? 20.984 -13.82 15.297 1 91.75 339 ARG A O 1
ATOM 2648 N N . LYS A 1 340 ? 19.281 -14.516 16.625 1 91.44 340 LYS A N 1
ATOM 2649 C CA . LYS A 1 340 ? 18.812 -15.516 15.68 1 91.44 340 LYS A CA 1
ATOM 2650 C C . LYS A 1 340 ? 18.188 -14.859 14.445 1 91.44 340 LYS A C 1
ATOM 2652 O O . LYS A 1 340 ? 18.031 -15.508 13.406 1 91.44 340 LYS A O 1
ATOM 2657 N N . GLN A 1 341 ? 17.844 -13.586 14.602 1 93.69 341 GLN A N 1
ATOM 2658 C CA . GLN A 1 341 ? 17.109 -12.922 13.531 1 93.69 341 GLN A CA 1
ATOM 2659 C C . GLN A 1 341 ? 18 -11.93 12.789 1 93.69 341 GLN A C 1
ATOM 2661 O O . GLN A 1 341 ? 17.5 -11.141 11.977 1 93.69 341 GLN A O 1
ATOM 2666 N N . MET A 1 342 ? 19.297 -11.992 13.125 1 95.12 342 MET A N 1
ATOM 2667 C CA . MET A 1 342 ? 20.25 -11.094 12.469 1 95.12 342 MET A CA 1
ATOM 2668 C C . MET A 1 342 ? 20.625 -11.617 11.094 1 95.12 342 MET A C 1
ATOM 2670 O O . MET A 1 342 ? 20.812 -12.82 10.906 1 95.12 342 MET A O 1
ATOM 2674 N N . HIS A 1 343 ? 20.734 -10.711 10.164 1 96.25 343 HIS A N 1
ATOM 2675 C CA . HIS A 1 343 ? 21.203 -10.992 8.812 1 96.25 343 HIS A CA 1
ATOM 2676 C C . HIS A 1 343 ? 22.516 -10.289 8.523 1 96.25 343 HIS A C 1
ATOM 2678 O O . HIS A 1 343 ? 22.734 -9.164 8.977 1 96.25 343 HIS A O 1
ATOM 2684 N N . TRP A 1 344 ? 23.328 -10.953 7.777 1 95.19 344 TRP A N 1
ATOM 2685 C CA . TRP A 1 344 ? 24.641 -10.406 7.434 1 95.19 344 TRP A CA 1
ATOM 2686 C C . TRP A 1 344 ? 24.906 -10.516 5.934 1 95.19 344 TRP A C 1
ATOM 2688 O O . TRP A 1 344 ? 24.688 -11.57 5.336 1 95.19 344 TRP A O 1
ATOM 2698 N N . PHE A 1 345 ? 25.312 -9.422 5.359 1 96.06 345 PHE A N 1
ATOM 2699 C CA . PHE A 1 345 ? 25.562 -9.383 3.926 1 96.06 345 PHE A CA 1
ATOM 2700 C C . PHE A 1 345 ? 26.969 -8.852 3.639 1 96.06 345 PHE A C 1
ATOM 2702 O O . PHE A 1 345 ? 27.469 -7.98 4.355 1 96.06 345 PHE A O 1
ATOM 2709 N N . ASP A 1 346 ? 27.547 -9.297 2.58 1 94.44 346 ASP A N 1
ATOM 2710 C CA . ASP A 1 346 ? 28.844 -8.82 2.123 1 94.44 346 ASP A CA 1
ATOM 2711 C C . ASP A 1 346 ? 28.75 -7.379 1.622 1 94.44 346 ASP A C 1
ATOM 2713 O O . ASP A 1 346 ? 27.797 -7.02 0.919 1 94.44 346 ASP A O 1
ATOM 2717 N N . LEU A 1 347 ? 29.703 -6.605 2.025 1 92.88 347 LEU A N 1
ATOM 2718 C CA . LEU A 1 347 ? 29.656 -5.188 1.692 1 92.88 347 LEU A CA 1
ATOM 2719 C C . LEU A 1 347 ? 29.812 -4.977 0.19 1 92.88 347 LEU A C 1
ATOM 2721 O O . LEU A 1 347 ? 29.141 -4.129 -0.395 1 92.88 347 LEU A O 1
ATOM 2725 N N . GLU A 1 348 ? 30.609 -5.707 -0.435 1 91.5 348 GLU A N 1
ATOM 2726 C CA . GLU A 1 348 ? 30.922 -5.512 -1.847 1 91.5 348 GLU A CA 1
ATOM 2727 C C . GLU A 1 348 ? 29.891 -6.188 -2.742 1 91.5 348 GLU A C 1
ATOM 2729 O O . GLU A 1 348 ? 29.219 -5.523 -3.539 1 91.5 348 GLU A O 1
ATOM 2734 N N . SER A 1 349 ? 29.672 -7.438 -2.512 1 92.62 349 SER A N 1
ATOM 2735 C CA . SER A 1 349 ? 28.797 -8.203 -3.391 1 92.62 349 SER A CA 1
ATOM 2736 C C . SER A 1 349 ? 27.328 -8.039 -2.994 1 92.62 349 SER A C 1
ATOM 2738 O O . SER A 1 349 ? 26.438 -8.227 -3.818 1 92.62 349 SER A O 1
ATOM 2740 N N . GLY A 1 350 ? 27.094 -7.766 -1.721 1 94.94 350 GLY A N 1
ATOM 2741 C CA . GLY A 1 350 ? 25.734 -7.688 -1.215 1 94.94 350 GLY A CA 1
ATOM 2742 C C . GLY A 1 350 ? 25.141 -9.047 -0.893 1 94.94 350 GLY A C 1
ATOM 2743 O O . GLY A 1 350 ? 24.016 -9.133 -0.408 1 94.94 350 GLY A O 1
ATOM 2744 N N . ASP A 1 351 ? 25.891 -10.141 -1.077 1 94.81 351 ASP A N 1
ATOM 2745 C CA . ASP A 1 351 ? 25.391 -11.492 -0.883 1 94.81 351 ASP A CA 1
ATOM 2746 C C . ASP A 1 351 ? 25.25 -11.82 0.602 1 94.81 351 ASP A C 1
ATOM 2748 O O . ASP A 1 351 ? 26.016 -11.312 1.427 1 94.81 351 ASP A O 1
ATOM 2752 N N . ARG A 1 352 ? 24.359 -12.656 0.842 1 95.19 352 ARG A N 1
ATOM 2753 C CA . ARG A 1 352 ? 24.141 -13.102 2.215 1 95.19 352 ARG A CA 1
ATOM 2754 C C . ARG A 1 352 ? 25.359 -13.875 2.73 1 95.19 352 ARG A C 1
ATOM 2756 O O . ARG A 1 352 ? 25.953 -14.672 1.997 1 95.19 352 ARG A O 1
ATOM 2763 N N . LEU A 1 353 ? 25.641 -13.688 3.988 1 91.38 353 LEU A N 1
ATOM 2764 C CA . LEU A 1 353 ? 26.812 -14.328 4.582 1 91.38 353 LEU A CA 1
ATOM 2765 C C . LEU A 1 353 ? 26.391 -15.398 5.586 1 91.38 353 LEU A C 1
ATOM 2767 O O . LEU A 1 353 ? 27.219 -16.234 5.992 1 91.38 353 LEU A O 1
ATOM 2771 N N . ASN A 1 354 ? 25.156 -15.359 6.031 1 85.88 354 ASN A N 1
ATOM 2772 C CA . ASN A 1 354 ? 24.672 -16.375 6.953 1 85.88 354 ASN A CA 1
ATOM 2773 C C . ASN A 1 354 ? 23.344 -16.953 6.484 1 85.88 354 ASN A C 1
ATOM 2775 O O . ASN A 1 354 ? 22.641 -16.344 5.68 1 85.88 354 ASN A O 1
ATOM 2779 N N . MET B 1 1 ? -1.242 34.062 12.438 1 59.62 1 MET B N 1
ATOM 2780 C CA . MET B 1 1 ? -1.265 32.625 12.586 1 59.62 1 MET B CA 1
ATOM 2781 C C . MET B 1 1 ? -2.238 31.984 11.594 1 59.62 1 MET B C 1
ATOM 2783 O O . MET B 1 1 ? -3.33 32.5 11.367 1 59.62 1 MET B O 1
ATOM 2787 N N . ALA B 1 2 ? -1.665 31.156 10.469 1 78.62 2 ALA B N 1
ATOM 2788 C CA . ALA B 1 2 ? -2.531 30.875 9.328 1 78.62 2 ALA B CA 1
ATOM 2789 C C . ALA B 1 2 ? -3.391 29.641 9.586 1 78.62 2 ALA B C 1
ATOM 2791 O O . ALA B 1 2 ? -2.896 28.516 9.539 1 78.62 2 ALA B O 1
ATOM 2792 N N . LYS B 1 3 ? -4.547 29.906 10.305 1 92.31 3 LYS B N 1
ATOM 2793 C CA . LYS B 1 3 ? -5.582 28.891 10.492 1 92.31 3 LYS B CA 1
ATOM 2794 C C . LYS B 1 3 ? -6.449 28.75 9.25 1 92.31 3 LYS B C 1
ATOM 2796 O O . LYS B 1 3 ? -6.934 29.75 8.703 1 92.31 3 LYS B O 1
ATOM 2801 N N . LEU B 1 4 ? -6.473 27.484 8.797 1 96.38 4 LEU B N 1
ATOM 2802 C CA . LEU B 1 4 ? -7.348 27.203 7.668 1 96.38 4 LEU B CA 1
ATOM 2803 C C . LEU B 1 4 ? -8.711 26.719 8.148 1 96.38 4 LEU B C 1
ATOM 2805 O O . LEU B 1 4 ? -8.797 25.812 8.984 1 96.38 4 LEU B O 1
ATOM 2809 N N . GLU B 1 5 ? -9.742 27.375 7.641 1 97.44 5 GLU B N 1
ATOM 2810 C CA . GLU B 1 5 ? -11.102 27.016 8.016 1 97.44 5 GLU B CA 1
ATOM 2811 C C . GLU B 1 5 ? -11.961 26.734 6.785 1 97.44 5 GLU B C 1
ATOM 2813 O O . GLU B 1 5 ? -12.094 27.578 5.902 1 97.44 5 GLU B O 1
ATOM 2818 N N . LEU B 1 6 ? -12.453 25.562 6.734 1 97.69 6 LEU B N 1
ATOM 2819 C CA . LEU B 1 6 ? -13.469 25.188 5.75 1 97.69 6 LEU B CA 1
ATOM 2820 C C . LEU B 1 6 ? -14.859 25.188 6.371 1 97.69 6 LEU B C 1
ATOM 2822 O O . LEU B 1 6 ? -15.094 24.484 7.355 1 97.69 6 LEU B O 1
ATOM 2826 N N . LYS B 1 7 ? -15.703 25.984 5.793 1 97.69 7 LYS B N 1
ATOM 2827 C CA . LYS B 1 7 ? -17.047 26.109 6.355 1 97.69 7 LYS B CA 1
ATOM 2828 C C . LYS B 1 7 ? -18.094 25.609 5.367 1 97.69 7 LYS B C 1
ATOM 2830 O O . LYS B 1 7 ? -18.406 26.281 4.379 1 97.69 7 LYS B O 1
ATOM 2835 N N . ASN B 1 8 ? -18.75 24.5 5.676 1 97.19 8 ASN B N 1
ATOM 2836 C CA . ASN B 1 8 ? -19.859 23.922 4.926 1 97.19 8 ASN B CA 1
ATOM 2837 C C . ASN B 1 8 ? -19.578 23.922 3.426 1 97.19 8 ASN B C 1
ATOM 2839 O O . ASN B 1 8 ? -20.406 24.375 2.633 1 97.19 8 ASN B O 1
ATOM 2843 N N . LEU B 1 9 ? -18.469 23.438 3.1 1 96.81 9 LEU B N 1
ATOM 2844 C CA . LEU B 1 9 ? -18.062 23.438 1.698 1 96.81 9 LEU B CA 1
ATOM 2845 C C . LEU B 1 9 ? -18.875 22.438 0.896 1 96.81 9 LEU B C 1
ATOM 2847 O O . LEU B 1 9 ? -19.109 21.312 1.356 1 96.81 9 LEU B O 1
ATOM 2851 N N . ARG B 1 10 ? -19.359 22.859 -0.197 1 96.38 10 ARG B N 1
ATOM 2852 C CA . ARG B 1 10 ? -20.156 22.047 -1.112 1 96.38 10 ARG B CA 1
ATOM 2853 C C . ARG B 1 10 ? -19.719 22.281 -2.559 1 96.38 10 ARG B C 1
ATOM 2855 O O . ARG B 1 10 ? -19.391 23.406 -2.943 1 96.38 10 ARG B O 1
ATOM 2862 N N . LYS B 1 11 ? -19.609 21.203 -3.367 1 94.69 11 LYS B N 1
ATOM 2863 C CA . LYS B 1 11 ? -19.359 21.297 -4.805 1 94.69 11 LYS B CA 1
ATOM 2864 C C . LYS B 1 11 ? -20.344 20.422 -5.582 1 94.69 11 LYS B C 1
ATOM 2866 O O . LYS B 1 11 ? -20.406 19.203 -5.359 1 94.69 11 LYS B O 1
ATOM 2871 N N . GLN B 1 12 ? -21.062 21.016 -6.363 1 92.88 12 GLN B N 1
ATOM 2872 C CA . GLN B 1 12 ? -22 20.328 -7.242 1 92.88 12 GLN B CA 1
ATOM 2873 C C . GLN B 1 12 ? -21.703 20.625 -8.711 1 92.88 12 GLN B C 1
ATOM 2875 O O . GLN B 1 12 ? -21.781 21.781 -9.141 1 92.88 12 GLN B O 1
ATOM 2880 N N . PHE B 1 13 ? -21.359 19.609 -9.5 1 87.19 13 PHE B N 1
ATOM 2881 C CA . PHE B 1 13 ? -21.062 19.781 -10.914 1 87.19 13 PHE B CA 1
ATOM 2882 C C . PHE B 1 13 ? -22.344 19.672 -11.75 1 87.19 13 PHE B C 1
ATOM 2884 O O . PHE B 1 13 ? -22.469 20.312 -12.797 1 87.19 13 PHE B O 1
ATOM 2891 N N . ALA B 1 14 ? -23.125 18.688 -11.359 1 86.69 14 ALA B N 1
ATOM 2892 C CA . ALA B 1 14 ? -24.406 18.422 -11.992 1 86.69 14 ALA B CA 1
ATOM 2893 C C . ALA B 1 14 ? -25.422 17.922 -10.969 1 86.69 14 ALA B C 1
ATOM 2895 O O . ALA B 1 14 ? -25.094 17.75 -9.797 1 86.69 14 ALA B O 1
ATOM 2896 N N . HIS B 1 15 ? -26.609 17.859 -11.422 1 84.31 15 HIS B N 1
ATOM 2897 C CA . HIS B 1 15 ? -27.703 17.516 -10.516 1 84.31 15 HIS B CA 1
ATOM 2898 C C . HIS B 1 15 ? -27.359 16.25 -9.719 1 84.31 15 HIS B C 1
ATOM 2900 O O . HIS B 1 15 ? -27.609 16.203 -8.508 1 84.31 15 HIS B O 1
ATOM 2906 N N . ASN B 1 16 ? -26.688 15.273 -10.312 1 83.75 16 ASN B N 1
ATOM 2907 C CA . ASN B 1 16 ? -26.469 14 -9.633 1 83.75 16 ASN B CA 1
ATOM 2908 C C . ASN B 1 16 ? -24.969 13.766 -9.383 1 83.75 16 ASN B C 1
ATOM 2910 O O . ASN B 1 16 ? -24.562 12.648 -9.047 1 83.75 16 ASN B O 1
ATOM 2914 N N . VAL B 1 17 ? -24.172 14.75 -9.5 1 85.5 17 VAL B N 1
ATOM 2915 C CA . VAL B 1 17 ? -22.734 14.617 -9.289 1 85.5 17 VAL B CA 1
ATOM 2916 C C . VAL B 1 17 ? -22.266 15.617 -8.234 1 85.5 17 VAL B C 1
ATOM 2918 O O . VAL B 1 17 ? -21.906 16.75 -8.562 1 85.5 17 VAL B O 1
ATOM 2921 N N . ILE B 1 18 ? -22.344 15.227 -7 1 90.62 18 ILE B N 1
ATOM 2922 C CA . ILE B 1 18 ? -21.984 16.078 -5.867 1 90.62 18 ILE B CA 1
ATOM 2923 C C . ILE B 1 18 ? -20.875 15.406 -5.066 1 90.62 18 ILE B C 1
ATOM 2925 O O . ILE B 1 18 ? -21.125 14.773 -4.039 1 90.62 18 ILE B O 1
ATOM 2929 N N . PRO B 1 19 ? -19.688 15.633 -5.473 1 90.19 19 PRO B N 1
ATOM 2930 C CA . PRO B 1 19 ? -18.562 14.969 -4.801 1 90.19 19 PRO B CA 1
ATOM 2931 C C . PRO B 1 19 ? -18.375 15.445 -3.367 1 90.19 19 PRO B C 1
ATOM 2933 O O . PRO B 1 19 ? -17.906 14.688 -2.514 1 90.19 19 PRO B O 1
ATOM 2936 N N . VAL B 1 20 ? -18.625 16.719 -3.143 1 94.19 20 VAL B N 1
ATOM 2937 C CA . VAL B 1 20 ? -18.562 17.297 -1.803 1 94.19 20 VAL B CA 1
ATOM 2938 C C . VAL B 1 20 ? -19.922 17.859 -1.417 1 94.19 20 VAL B C 1
ATOM 2940 O O . VAL B 1 20 ? -20.438 18.781 -2.074 1 94.19 20 VAL B O 1
ATOM 2943 N N . LYS B 1 21 ? -20.516 17.375 -0.398 1 94.5 21 LYS B N 1
ATOM 2944 C CA . LYS B 1 21 ? -21.891 17.719 -0.053 1 94.5 21 LYS B CA 1
ATOM 2945 C C . LYS B 1 21 ? -21.922 18.688 1.118 1 94.5 21 LYS B C 1
ATOM 2947 O O . LYS B 1 21 ? -22.719 19.641 1.119 1 94.5 21 LYS B O 1
ATOM 2952 N N . ASP B 1 22 ? -21.062 18.484 2.039 1 95.5 22 ASP B N 1
ATOM 2953 C CA . ASP B 1 22 ? -20.984 19.344 3.219 1 95.5 22 ASP B CA 1
ATOM 2954 C C . ASP B 1 22 ? -19.781 18.969 4.086 1 95.5 22 ASP B C 1
ATOM 2956 O O . ASP B 1 22 ? -19.859 18.062 4.926 1 95.5 22 ASP B O 1
ATOM 2960 N N . VAL B 1 23 ? -18.766 19.781 3.994 1 97.12 23 VAL B N 1
ATOM 2961 C CA . VAL B 1 23 ? -17.562 19.469 4.738 1 97.12 23 VAL B CA 1
ATOM 2962 C C . VAL B 1 23 ? -17.078 20.703 5.5 1 97.12 23 VAL B C 1
ATOM 2964 O O . VAL B 1 23 ? -16.906 21.781 4.91 1 97.12 23 VAL B O 1
ATOM 2967 N N . SER B 1 24 ? -17 20.625 6.773 1 97.69 24 SER B N 1
ATOM 2968 C CA . SER B 1 24 ? -16.438 21.656 7.648 1 97.69 24 SER B CA 1
ATOM 2969 C C . SER B 1 24 ? -15.25 21.109 8.438 1 97.69 24 SER B C 1
ATOM 2971 O O . SER B 1 24 ? -15.375 20.109 9.148 1 97.69 24 SER B O 1
ATOM 2973 N N . VAL B 1 25 ? -14.141 21.75 8.234 1 96.94 25 VAL B N 1
ATOM 2974 C CA . VAL B 1 25 ? -12.93 21.312 8.922 1 96.94 25 VAL B CA 1
ATOM 2975 C C . VAL B 1 25 ? -12.031 22.5 9.211 1 96.94 25 VAL B C 1
ATOM 2977 O O . VAL B 1 25 ? -11.945 23.438 8.398 1 96.94 25 VAL B O 1
ATOM 2980 N N . ASN B 1 26 ? -11.352 22.469 10.336 1 96.31 26 ASN B N 1
ATOM 2981 C CA . ASN B 1 26 ? -10.336 23.453 10.68 1 96.31 26 ASN B CA 1
ATOM 2982 C C . ASN B 1 26 ? -8.953 22.828 10.789 1 96.31 26 ASN B C 1
ATOM 2984 O O . ASN B 1 26 ? -8.812 21.703 11.281 1 96.31 26 ASN B O 1
ATOM 2988 N N . VAL B 1 27 ? -8.016 23.516 10.352 1 96.38 27 VAL B N 1
ATOM 2989 C CA . VAL B 1 27 ? -6.621 23.094 10.461 1 96.38 27 VAL B CA 1
ATOM 2990 C C . VAL B 1 27 ? -5.805 24.203 11.125 1 96.38 27 VAL B C 1
ATOM 2992 O O . VAL B 1 27 ? -5.633 25.281 10.562 1 96.38 27 VAL B O 1
ATOM 2995 N N . ASN B 1 28 ? -5.305 23.922 12.281 1 94.69 28 ASN B N 1
ATOM 2996 C CA . ASN B 1 28 ? -4.531 24.906 13.023 1 94.69 28 ASN B CA 1
ATOM 2997 C C . ASN B 1 28 ? -3.07 24.922 12.586 1 94.69 28 ASN B C 1
ATOM 2999 O O . ASN B 1 28 ? -2.637 24.062 11.828 1 94.69 28 ASN B O 1
ATOM 3003 N N . ASP B 1 29 ? -2.375 25.922 13.109 1 91.81 29 ASP B N 1
ATOM 3004 C CA . ASP B 1 29 ? -0.936 25.984 12.875 1 91.81 29 ASP B CA 1
ATOM 3005 C C . ASP B 1 29 ? -0.232 24.75 13.422 1 91.81 29 ASP B C 1
ATOM 3007 O O . ASP B 1 29 ? -0.532 24.297 14.531 1 91.81 29 ASP B O 1
ATOM 3011 N N . GLY B 1 30 ? 0.543 24.25 12.523 1 91.06 30 GLY B N 1
ATOM 3012 C CA . GLY B 1 30 ? 1.334 23.094 12.945 1 91.06 30 GLY B CA 1
ATOM 3013 C C . GLY B 1 30 ? 0.59 21.781 12.82 1 91.06 30 GLY B C 1
ATOM 3014 O O . GLY B 1 30 ? 1.154 20.719 13.078 1 91.06 30 GLY B O 1
ATOM 3015 N N . GLU B 1 31 ? -0.634 21.844 12.336 1 94.75 31 GLU B N 1
ATOM 3016 C CA . GLU B 1 31 ? -1.408 20.609 12.195 1 94.75 31 GLU B CA 1
ATOM 3017 C C . GLU B 1 31 ? -1.249 20.016 10.805 1 94.75 31 GLU B C 1
ATOM 3019 O O . GLU B 1 31 ? -1.174 20.734 9.812 1 94.75 31 GLU B O 1
ATOM 3024 N N . PHE B 1 32 ? -1.142 18.766 10.828 1 96.69 32 PHE B N 1
ATOM 3025 C CA . PHE B 1 32 ? -1.103 17.969 9.609 1 96.69 32 PHE B CA 1
ATOM 3026 C C . PHE B 1 32 ? -2.412 17.203 9.414 1 96.69 32 PHE B C 1
ATOM 3028 O O . PHE B 1 32 ? -2.615 16.141 10.008 1 96.69 32 PHE B O 1
ATOM 3035 N N . LEU B 1 33 ? -3.248 17.734 8.477 1 97.81 33 LEU B N 1
ATOM 3036 C CA . LEU B 1 33 ? -4.547 17.141 8.211 1 97.81 33 LEU B CA 1
ATOM 3037 C C . LEU B 1 33 ? -4.492 16.25 6.977 1 97.81 33 LEU B C 1
ATOM 3039 O O . LEU B 1 33 ? -4.078 16.703 5.902 1 97.81 33 LEU B O 1
ATOM 3043 N N . THR B 1 34 ? -4.918 15.055 7.141 1 97.94 34 THR B N 1
ATOM 3044 C CA . THR B 1 34 ? -5.035 14.18 5.98 1 97.94 34 THR B CA 1
ATOM 3045 C C . THR B 1 34 ? -6.5 13.938 5.629 1 97.94 34 THR B C 1
ATOM 3047 O O . THR B 1 34 ? -7.305 13.586 6.5 1 97.94 34 THR B O 1
ATOM 3050 N N . LEU B 1 35 ? -6.828 14.266 4.395 1 97.62 35 LEU B N 1
ATOM 3051 C CA . LEU B 1 35 ? -8.102 13.82 3.822 1 97.62 35 LEU B CA 1
ATOM 3052 C C . LEU B 1 35 ? -7.996 12.383 3.316 1 97.62 35 LEU B C 1
ATOM 3054 O O . LEU B 1 35 ? -7.281 12.117 2.35 1 97.62 35 LEU B O 1
ATOM 3058 N N . LEU B 1 36 ? -8.742 11.508 3.988 1 96.44 36 LEU B N 1
ATOM 3059 C CA . LEU B 1 36 ? -8.672 10.086 3.699 1 96.44 36 LEU B CA 1
ATOM 3060 C C . LEU B 1 36 ? -10.039 9.555 3.254 1 96.44 36 LEU B C 1
ATOM 3062 O O . LEU B 1 36 ? -11.07 9.953 3.797 1 96.44 36 LEU B O 1
ATOM 3066 N N . GLY B 1 37 ? -10.055 8.695 2.314 1 92.81 37 GLY B N 1
ATOM 3067 C CA . GLY B 1 37 ? -11.281 8.094 1.821 1 92.81 37 GLY B CA 1
ATOM 3068 C C . GLY B 1 37 ? -11.086 7.297 0.545 1 92.81 37 GLY B C 1
ATOM 3069 O O . GLY B 1 37 ? -9.992 7.305 -0.032 1 92.81 37 GLY B O 1
ATOM 3070 N N . PRO B 1 38 ? -12.133 6.574 0.153 1 88.19 38 PRO B N 1
ATOM 3071 C CA . PRO B 1 38 ? -12.055 5.801 -1.088 1 88.19 38 PRO B CA 1
ATOM 3072 C C . PRO B 1 38 ? -11.938 6.684 -2.328 1 88.19 38 PRO B C 1
ATOM 3074 O O . PRO B 1 38 ? -12.086 7.906 -2.236 1 88.19 38 PRO B O 1
ATOM 3077 N N . SER B 1 39 ? -11.578 6 -3.4 1 80 39 SER B N 1
ATOM 3078 C CA . SER B 1 39 ? -11.508 6.738 -4.656 1 80 39 SER B CA 1
ATOM 3079 C C . SER B 1 39 ? -12.844 7.375 -5.004 1 80 39 SER B C 1
ATOM 3081 O O . SER B 1 39 ? -13.898 6.754 -4.828 1 80 39 SER B O 1
ATOM 3083 N N . GLY B 1 40 ? -12.797 8.57 -5.383 1 78.75 40 GLY B N 1
ATOM 3084 C CA . GLY B 1 40 ? -13.992 9.234 -5.867 1 78.75 40 GLY B CA 1
ATOM 3085 C C . GLY B 1 40 ? -14.812 9.867 -4.758 1 78.75 40 GLY B C 1
ATOM 3086 O O . GLY B 1 40 ? -15.922 10.352 -4.996 1 78.75 40 GLY B O 1
ATOM 3087 N N . CYS B 1 41 ? -14.266 9.914 -3.594 1 85.81 41 CYS B N 1
ATOM 3088 C CA . CYS B 1 41 ? -15.086 10.398 -2.488 1 85.81 41 CYS B CA 1
ATOM 3089 C C . CYS B 1 41 ? -15 11.914 -2.367 1 85.81 41 CYS B C 1
ATOM 3091 O O . CYS B 1 41 ? -15.602 12.5 -1.466 1 85.81 41 CYS B O 1
ATOM 3093 N N . GLY B 1 42 ? -14.195 12.547 -3.209 1 90.19 42 GLY B N 1
ATOM 3094 C CA . GLY B 1 42 ? -14.211 14 -3.25 1 90.19 42 GLY B CA 1
ATOM 3095 C C . GLY B 1 42 ? -12.961 14.633 -2.678 1 90.19 42 GLY B C 1
ATOM 3096 O O . GLY B 1 42 ? -12.891 15.852 -2.512 1 90.19 42 GLY B O 1
ATOM 3097 N N . LYS B 1 43 ? -11.953 13.875 -2.295 1 94 43 LYS B N 1
ATOM 3098 C CA . LYS B 1 43 ? -10.75 14.383 -1.649 1 94 43 LYS B CA 1
ATOM 3099 C C . LYS B 1 43 ? -10.055 15.43 -2.521 1 94 43 LYS B C 1
ATOM 3101 O O . LYS B 1 43 ? -9.758 16.531 -2.061 1 94 43 LYS B O 1
ATOM 3106 N N . SER B 1 44 ? -9.852 15.078 -3.803 1 90.38 44 SER B N 1
ATOM 3107 C CA . SER B 1 44 ? -9.156 15.977 -4.719 1 90.38 44 SER B CA 1
ATOM 3108 C C . SER B 1 44 ? -9.992 17.219 -5.012 1 90.38 44 SER B C 1
ATOM 3110 O O . SER B 1 44 ? -9.453 18.328 -5.113 1 90.38 44 SER B O 1
ATOM 3112 N N . THR B 1 45 ? -11.266 17.047 -5.164 1 93.19 45 THR B N 1
ATOM 3113 C CA . THR B 1 45 ? -12.156 18.188 -5.371 1 93.19 45 THR B CA 1
ATOM 3114 C C . THR B 1 45 ? -12.078 19.156 -4.191 1 93.19 45 THR B C 1
ATOM 3116 O O . THR B 1 45 ? -12.008 20.359 -4.383 1 93.19 45 THR B O 1
ATOM 3119 N N . LEU B 1 46 ? -12.109 18.578 -3.014 1 95.88 46 LEU B N 1
ATOM 3120 C CA . LEU B 1 46 ? -12 19.391 -1.808 1 95.88 46 LEU B CA 1
ATOM 3121 C C . LEU B 1 46 ? -10.688 20.156 -1.794 1 95.88 46 LEU B C 1
ATOM 3123 O O . LEU B 1 46 ? -10.672 21.359 -1.542 1 95.88 46 LEU B O 1
ATOM 3127 N N . LEU B 1 47 ? -9.609 19.5 -2.098 1 95.81 47 LEU B N 1
ATOM 3128 C CA . LEU B 1 47 ? -8.289 20.125 -2.119 1 95.81 47 LEU B CA 1
ATOM 3129 C C . LEU B 1 47 ? -8.227 21.234 -3.16 1 95.81 47 LEU B C 1
ATOM 3131 O O . LEU B 1 47 ? -7.66 22.297 -2.906 1 95.81 47 LEU B O 1
ATOM 3135 N N . ARG B 1 48 ? -8.805 21.047 -4.285 1 94.75 48 ARG B N 1
ATOM 3136 C CA . ARG B 1 48 ? -8.805 22.031 -5.363 1 94.75 48 ARG B CA 1
ATOM 3137 C C . ARG B 1 48 ? -9.633 23.25 -4.98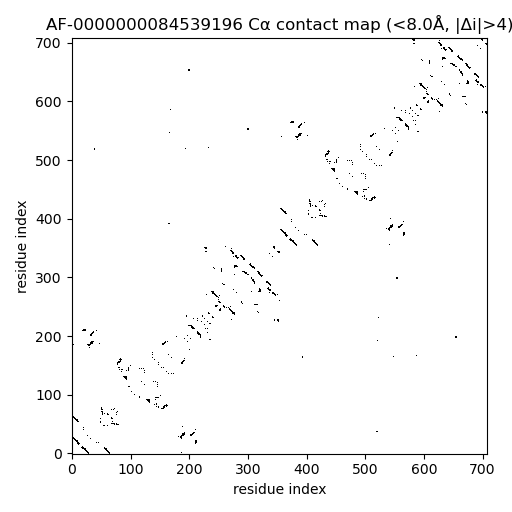4 1 94.75 48 ARG B C 1
ATOM 3139 O O . ARG B 1 48 ? -9.297 24.375 -5.371 1 94.75 48 ARG B O 1
ATOM 3146 N N . MET B 1 49 ? -10.688 23.031 -4.242 1 96.56 49 MET B N 1
ATOM 3147 C CA . MET B 1 49 ? -11.469 24.172 -3.75 1 96.56 49 MET B CA 1
ATOM 3148 C C . MET B 1 49 ? -10.648 25 -2.768 1 96.56 49 MET B C 1
ATOM 3150 O O . MET B 1 49 ? -10.703 26.234 -2.801 1 96.56 49 MET B O 1
ATOM 3154 N N . ILE B 1 50 ? -9.883 24.328 -1.938 1 96.88 50 ILE B N 1
ATOM 3155 C CA . ILE B 1 50 ? -9.031 25.047 -0.987 1 96.88 50 ILE B CA 1
ATOM 3156 C C . ILE B 1 50 ? -7.992 25.859 -1.741 1 96.88 50 ILE B C 1
ATOM 3158 O O . ILE B 1 50 ? -7.781 27.047 -1.434 1 96.88 50 ILE B O 1
ATOM 3162 N N . ALA B 1 51 ? -7.48 25.312 -2.787 1 95.12 51 ALA B N 1
ATOM 3163 C CA . ALA B 1 51 ? -6.422 25.938 -3.574 1 95.12 51 ALA B CA 1
ATOM 3164 C C . ALA B 1 51 ? -6.98 27.047 -4.461 1 95.12 51 ALA B C 1
ATOM 3166 O O . ALA B 1 51 ? -6.223 27.859 -5.004 1 95.12 51 ALA B O 1
ATOM 3167 N N . GLY B 1 52 ? -8.242 27.031 -4.695 1 95.38 52 GLY B N 1
ATOM 3168 C CA . GLY B 1 52 ? -8.875 28.016 -5.559 1 95.38 52 GLY B CA 1
ATOM 3169 C C . GLY B 1 52 ? -8.93 27.578 -7.012 1 95.38 52 GLY B C 1
ATOM 3170 O O . GLY B 1 52 ? -9.273 28.375 -7.891 1 95.38 52 GLY B O 1
ATOM 3171 N N . LEU B 1 53 ? -8.602 26.359 -7.277 1 93.81 53 LEU B N 1
ATOM 3172 C CA . LEU B 1 53 ? -8.625 25.828 -8.633 1 93.81 53 LEU B CA 1
ATOM 3173 C C . LEU B 1 53 ? -10.055 25.469 -9.047 1 93.81 53 LEU B C 1
ATOM 3175 O O . LEU B 1 53 ? -10.359 25.406 -10.234 1 93.81 53 LEU B O 1
ATOM 3179 N N . ASP B 1 54 ? -10.906 25.156 -8.078 1 93.38 54 ASP B N 1
ATOM 3180 C CA . ASP B 1 54 ? -12.336 24.938 -8.273 1 93.38 54 ASP B CA 1
ATOM 3181 C C . ASP B 1 54 ? -13.164 25.812 -7.34 1 93.38 54 ASP B C 1
ATOM 3183 O O . ASP B 1 54 ? -12.836 25.953 -6.16 1 93.38 54 ASP B O 1
ATOM 3187 N N . GLU B 1 55 ? -14.148 26.406 -7.852 1 94 55 GLU B N 1
ATOM 3188 C CA . GLU B 1 55 ? -15.008 27.25 -7.027 1 94 55 GLU B CA 1
ATOM 3189 C C . GLU B 1 55 ? -16.062 26.422 -6.293 1 94 55 GLU B C 1
ATOM 3191 O O . GLU B 1 55 ? -16.75 25.609 -6.902 1 94 55 GLU B O 1
ATOM 3196 N N . PRO B 1 56 ? -16.172 26.656 -5.047 1 96.38 56 PRO B N 1
ATOM 3197 C CA . PRO B 1 56 ? -17.25 25.969 -4.324 1 96.38 56 PRO B CA 1
ATOM 3198 C C . PRO B 1 56 ? -18.641 26.453 -4.75 1 96.38 56 PRO B C 1
ATOM 3200 O O . PRO B 1 56 ? -18.812 27.609 -5.125 1 96.38 56 PRO B O 1
ATOM 3203 N N . THR B 1 57 ? -19.594 25.5 -4.711 1 96.31 57 THR B N 1
ATOM 3204 C CA . THR B 1 57 ? -20.984 25.891 -4.953 1 96.31 57 THR B CA 1
ATOM 3205 C C . THR B 1 57 ? -21.594 26.547 -3.709 1 96.31 57 THR B C 1
ATOM 3207 O O . THR B 1 57 ? -22.438 27.438 -3.818 1 96.31 57 THR B O 1
ATOM 3210 N N . GLN B 1 58 ? -21.219 26.094 -2.604 1 96.75 58 GLN B N 1
ATOM 3211 C CA . GLN B 1 58 ? -21.609 26.672 -1.317 1 96.75 58 GLN B CA 1
ATOM 3212 C C . GLN B 1 58 ? -20.469 26.578 -0.312 1 96.75 58 GLN B C 1
ATOM 3214 O O . GLN B 1 58 ? -19.547 25.766 -0.48 1 96.75 58 GLN B O 1
ATOM 3219 N N . GLY B 1 59 ? -20.516 27.438 0.669 1 97.38 59 GLY B N 1
ATOM 3220 C CA . GLY B 1 59 ? -19.547 27.406 1.746 1 97.38 59 GLY B CA 1
ATOM 3221 C C . GLY B 1 59 ? -18.406 28.375 1.557 1 97.38 59 GLY B C 1
ATOM 3222 O O . GLY B 1 59 ? -18.453 29.25 0.683 1 97.38 59 GLY B O 1
ATOM 3223 N N . GLN B 1 60 ? -17.391 28.266 2.51 1 97.69 60 GLN B N 1
ATOM 3224 C CA . GLN B 1 60 ? -16.312 29.25 2.498 1 97.69 60 GLN B CA 1
ATOM 3225 C C . GLN B 1 60 ? -14.977 28.594 2.818 1 97.69 60 GLN B C 1
ATOM 3227 O O . GLN B 1 60 ? -14.922 27.594 3.547 1 97.69 60 GLN B O 1
ATOM 3232 N N . VAL B 1 61 ? -14.008 29.141 2.24 1 97.31 61 VAL B N 1
ATOM 3233 C CA . VAL B 1 61 ? -12.625 28.844 2.582 1 97.31 61 VAL B CA 1
ATOM 3234 C C . VAL B 1 61 ? -11.977 30.078 3.227 1 97.31 61 VAL B C 1
ATOM 3236 O O . VAL B 1 61 ? -11.883 31.125 2.604 1 97.31 61 VAL B O 1
ATOM 3239 N N . ILE B 1 62 ? -11.578 29.906 4.441 1 96.75 62 ILE B N 1
ATOM 3240 C CA . ILE B 1 62 ? -11.023 31.031 5.195 1 96.75 62 ILE B CA 1
ATOM 3241 C C . ILE B 1 62 ? -9.602 30.688 5.645 1 96.75 62 ILE B C 1
ATOM 3243 O O . ILE B 1 62 ? -9.336 29.594 6.129 1 96.75 62 ILE B O 1
ATOM 3247 N N . LEU B 1 63 ? -8.727 31.578 5.484 1 95.12 63 LEU B N 1
ATOM 3248 C CA . LEU B 1 63 ? -7.348 31.438 5.941 1 95.12 63 LEU B CA 1
ATOM 3249 C C . LEU B 1 63 ? -6.926 32.656 6.758 1 95.12 63 LEU B C 1
ATOM 3251 O O . LEU B 1 63 ? -6.973 33.781 6.262 1 95.12 63 LEU B O 1
ATOM 3255 N N . GLY B 1 64 ? -6.543 32.438 7.988 1 92.44 64 GLY B N 1
ATOM 3256 C CA . GLY B 1 64 ? -6.148 33.531 8.844 1 92.44 64 GLY B CA 1
ATOM 3257 C C . GLY B 1 64 ? -7.223 34.594 8.977 1 92.44 64 GLY B C 1
ATOM 3258 O O . GLY B 1 64 ? -6.926 35.781 8.953 1 92.44 64 GLY B O 1
ATOM 3259 N N . GLY B 1 65 ? -8.398 34.188 8.867 1 92.31 65 GLY B N 1
ATOM 3260 C CA . GLY B 1 65 ? -9.5 35.125 9.023 1 92.31 65 GLY B CA 1
ATOM 3261 C C . GLY B 1 65 ? -9.945 35.75 7.715 1 92.31 65 GLY B C 1
ATOM 3262 O O . GLY B 1 65 ? -10.984 36.406 7.652 1 92.31 65 GLY B O 1
ATOM 3263 N N . GLU B 1 66 ? -9.188 35.594 6.734 1 94.56 66 GLU B N 1
ATOM 3264 C CA . GLU B 1 66 ? -9.523 36.188 5.434 1 94.56 66 GLU B CA 1
ATOM 3265 C C . GLU B 1 66 ? -10.312 35.188 4.586 1 94.56 66 GLU B C 1
ATOM 3267 O O . GLU B 1 66 ? -9.914 34.031 4.449 1 94.56 66 GLU B O 1
ATOM 3272 N N . ASP B 1 67 ? -11.367 35.625 4.059 1 96.69 67 ASP B N 1
ATOM 3273 C CA . ASP B 1 67 ? -12.188 34.781 3.178 1 96.69 67 ASP B CA 1
ATOM 3274 C C . ASP B 1 67 ? -11.555 34.688 1.791 1 96.69 67 ASP B C 1
ATOM 3276 O O . ASP B 1 67 ? -11.523 35.656 1.039 1 96.69 67 ASP B O 1
ATOM 3280 N N . LEU B 1 68 ? -11.125 33.469 1.448 1 96.19 68 LEU B N 1
ATOM 3281 C CA . LEU B 1 68 ? -10.43 33.219 0.191 1 96.19 68 LEU B CA 1
ATOM 3282 C C . LEU B 1 68 ? -11.352 32.594 -0.832 1 96.19 68 LEU B C 1
ATOM 3284 O O . LEU B 1 68 ? -10.922 32.219 -1.932 1 96.19 68 LEU B O 1
ATOM 3288 N N . THR B 1 69 ? -12.555 32.5 -0.56 1 96.44 69 THR B N 1
ATOM 3289 C CA . THR B 1 69 ? -13.5 31.703 -1.34 1 96.44 69 THR B CA 1
ATOM 3290 C C . THR B 1 69 ? -13.445 32.094 -2.814 1 96.44 69 THR B C 1
ATOM 3292 O O . THR B 1 69 ? -13.508 31.234 -3.693 1 96.44 69 THR B O 1
ATOM 3295 N N . ASN B 1 70 ? -13.289 33.344 -3.039 1 94 70 ASN B N 1
ATOM 3296 C CA . ASN B 1 70 ? -13.344 33.812 -4.418 1 94 70 ASN B CA 1
ATOM 3297 C C . ASN B 1 70 ? -12 34.375 -4.875 1 94 70 ASN B C 1
ATOM 3299 O O . ASN B 1 70 ? -11.914 35.062 -5.895 1 94 70 ASN B O 1
ATOM 3303 N N . ILE B 1 71 ? -10.984 34.156 -4.133 1 94.12 71 ILE B N 1
ATOM 3304 C CA . ILE B 1 71 ? -9.648 34.594 -4.496 1 94.12 71 ILE B CA 1
ATOM 3305 C C . ILE B 1 71 ? -8.992 33.562 -5.418 1 94.12 71 ILE B C 1
ATOM 3307 O O . ILE B 1 71 ? -9.008 32.375 -5.129 1 94.12 71 ILE B O 1
ATOM 3311 N N . PRO B 1 72 ? -8.492 33.969 -6.52 1 93.69 72 PRO B N 1
ATOM 3312 C CA . PRO B 1 72 ? -7.852 33.031 -7.441 1 93.69 72 PRO B CA 1
ATOM 3313 C C . PRO B 1 72 ? -6.625 32.344 -6.836 1 93.69 72 PRO B C 1
ATOM 3315 O O . PRO B 1 72 ? -6.031 32.875 -5.891 1 93.69 72 PRO B O 1
ATOM 3318 N N . PRO B 1 73 ? -6.27 31.188 -7.352 1 90.75 73 PRO B N 1
ATOM 3319 C CA . PRO B 1 73 ? -5.176 30.391 -6.789 1 90.75 73 PRO B CA 1
ATOM 3320 C C . PRO B 1 73 ? -3.871 31.172 -6.672 1 90.75 73 PRO B C 1
ATOM 3322 O O . PRO B 1 73 ? -3.182 31.078 -5.652 1 90.75 73 PRO B O 1
ATOM 3325 N N . GLY B 1 74 ? -3.533 31.938 -7.672 1 86 74 GLY B N 1
ATOM 3326 C CA . GLY B 1 74 ? -2.273 32.656 -7.688 1 86 74 GLY B CA 1
ATOM 3327 C C . GLY B 1 74 ? -2.174 33.719 -6.59 1 86 74 GLY B C 1
ATOM 3328 O O . GLY B 1 74 ? -1.075 34.156 -6.238 1 86 74 GLY B O 1
ATOM 3329 N N . LYS B 1 75 ? -3.289 34.062 -6.043 1 89.19 75 LYS B N 1
ATOM 3330 C CA . LYS B 1 75 ? -3.32 35.094 -5.035 1 89.19 75 LYS B CA 1
ATOM 3331 C C . LYS B 1 75 ? -3.49 34.531 -3.635 1 89.19 75 LYS B C 1
ATOM 3333 O O . LYS B 1 75 ? -3.525 35.281 -2.648 1 89.19 75 LYS B O 1
ATOM 3338 N N . ARG B 1 76 ? -3.531 33.188 -3.701 1 90.06 76 ARG B N 1
ATOM 3339 C CA . ARG B 1 76 ? -3.568 32.5 -2.412 1 90.06 76 ARG B CA 1
ATOM 3340 C C . ARG B 1 76 ? -2.162 32.156 -1.93 1 90.06 76 ARG B C 1
ATOM 3342 O O . ARG B 1 76 ? -1.307 31.75 -2.723 1 90.06 76 ARG B O 1
ATOM 3349 N N . ASN B 1 77 ? -1.701 32.625 -0.902 1 88.62 77 ASN B N 1
ATOM 3350 C CA . ASN B 1 77 ? -0.384 32.281 -0.383 1 88.62 77 ASN B CA 1
ATOM 3351 C C . ASN B 1 77 ? -0.333 30.812 0.077 1 88.62 77 ASN B C 1
ATOM 3353 O O . ASN B 1 77 ? -0.019 30.547 1.236 1 88.62 77 ASN B O 1
ATOM 3357 N N . MET B 1 78 ? -0.634 29.906 -0.928 1 91.56 78 MET B N 1
ATOM 3358 C CA . MET B 1 78 ? -0.611 28.469 -0.684 1 91.56 78 MET B CA 1
ATOM 3359 C C . MET B 1 78 ? 0.322 27.766 -1.663 1 91.56 78 MET B C 1
ATOM 3361 O O . MET B 1 78 ? 0.526 28.234 -2.783 1 91.56 78 MET B O 1
ATOM 3365 N N . ALA B 1 79 ? 0.911 26.734 -1.184 1 89.75 79 ALA B N 1
ATOM 3366 C CA . ALA B 1 79 ? 1.746 25.891 -2.041 1 89.75 79 ALA B CA 1
ATOM 3367 C C . ALA B 1 79 ? 1.102 24.531 -2.275 1 89.75 79 ALA B C 1
ATOM 3369 O O . ALA B 1 79 ? 0.671 23.875 -1.327 1 89.75 79 ALA B O 1
ATOM 3370 N N . MET B 1 80 ? 1.041 24.203 -3.5 1 89.31 80 MET B N 1
ATOM 3371 C CA . MET B 1 80 ? 0.397 22.938 -3.855 1 89.31 80 MET B CA 1
ATOM 3372 C C . MET B 1 80 ? 1.385 22 -4.535 1 89.31 80 MET B C 1
ATOM 3374 O O . MET B 1 80 ? 2.207 22.422 -5.344 1 89.31 80 MET B O 1
ATOM 3378 N N . VAL B 1 81 ? 1.356 20.75 -4.039 1 87.75 81 VAL B N 1
ATOM 3379 C CA . VAL B 1 81 ? 2.102 19.672 -4.68 1 87.75 81 VAL B CA 1
ATOM 3380 C C . VAL B 1 81 ? 1.133 18.688 -5.336 1 87.75 81 VAL B C 1
ATOM 3382 O O . VAL B 1 81 ? 0.318 18.062 -4.652 1 87.75 81 VAL B O 1
ATOM 3385 N N . PHE B 1 82 ? 1.306 18.531 -6.695 1 83.44 82 PHE B N 1
ATOM 3386 C CA . PHE B 1 82 ? 0.412 17.672 -7.469 1 83.44 82 PHE B CA 1
ATOM 3387 C C . PHE B 1 82 ? 0.914 16.234 -7.484 1 83.44 82 PHE B C 1
ATOM 3389 O O . PHE B 1 82 ? 2.088 15.977 -7.211 1 83.44 82 PHE B O 1
ATOM 3396 N N . GLN B 1 83 ? 0.002 15.359 -7.863 1 78.69 83 GLN B N 1
ATOM 3397 C CA . GLN B 1 83 ? 0.298 13.938 -7.969 1 78.69 83 GLN B CA 1
ATOM 3398 C C . GLN B 1 83 ? 1.413 13.68 -8.977 1 78.69 83 GLN B C 1
ATOM 3400 O O . GLN B 1 83 ? 2.318 12.883 -8.719 1 78.69 83 GLN B O 1
ATOM 3405 N N . SER B 1 84 ? 1.413 14.305 -10.109 1 80.31 84 SER B N 1
ATOM 3406 C CA . SER B 1 84 ? 2.408 14.125 -11.164 1 80.31 84 SER B CA 1
ATOM 3407 C C . SER B 1 84 ? 3.646 14.977 -10.906 1 80.31 84 SER B C 1
ATOM 3409 O O . SER B 1 84 ? 4.605 14.938 -11.68 1 80.31 84 SER B O 1
ATOM 3411 N N . TYR B 1 85 ? 3.701 15.711 -9.836 1 82.19 85 TYR B N 1
ATOM 3412 C CA . TYR B 1 85 ? 4.762 16.609 -9.406 1 82.19 85 TYR B CA 1
ATOM 3413 C C . TYR B 1 85 ? 4.785 17.875 -10.258 1 82.19 85 TYR B C 1
ATOM 3415 O O . TYR B 1 85 ? 5.199 18.938 -9.789 1 82.19 85 TYR B O 1
ATOM 3423 N N . ALA B 1 86 ? 4.285 17.719 -11.492 1 82.5 86 ALA B N 1
ATOM 3424 C CA . ALA B 1 86 ? 4.125 18.844 -12.398 1 82.5 86 ALA B CA 1
ATOM 3425 C C . ALA B 1 86 ? 5.43 19.641 -12.523 1 82.5 86 ALA B C 1
ATOM 3427 O O . ALA B 1 86 ? 5.43 20.859 -12.445 1 82.5 86 ALA B O 1
ATOM 3428 N N . LEU B 1 87 ? 6.555 18.906 -12.641 1 91.69 87 LEU B N 1
ATOM 3429 C CA . LEU B 1 87 ? 7.836 19.578 -12.836 1 91.69 87 LEU B CA 1
ATOM 3430 C C . LEU B 1 87 ? 8 20.031 -14.281 1 91.69 87 LEU B C 1
ATOM 3432 O O . LEU B 1 87 ? 7.543 19.359 -15.203 1 91.69 87 LEU B O 1
ATOM 3436 N N . TYR B 1 88 ? 8.656 21.219 -14.445 1 92.12 88 TYR B N 1
ATOM 3437 C CA . TYR B 1 88 ? 9 21.672 -15.789 1 92.12 88 TYR B CA 1
ATOM 3438 C C . TYR B 1 88 ? 10.117 20.812 -16.375 1 92.12 88 TYR B C 1
ATOM 3440 O O . TYR B 1 88 ? 11.266 20.906 -15.922 1 92.12 88 TYR B O 1
ATOM 3448 N N . PRO B 1 89 ? 9.797 20.094 -17.422 1 92.38 89 PRO B N 1
ATOM 3449 C CA . PRO B 1 89 ? 10.766 19.109 -17.906 1 92.38 89 PRO B CA 1
ATOM 3450 C C . PRO B 1 89 ? 12 19.75 -18.531 1 92.38 89 PRO B C 1
ATOM 3452 O O . PRO B 1 89 ? 13.07 19.141 -18.562 1 92.38 89 PRO B O 1
ATOM 3455 N N . HIS B 1 90 ? 11.844 20.984 -18.969 1 93.56 90 HIS B N 1
ATOM 3456 C CA . HIS B 1 90 ? 12.93 21.641 -19.688 1 93.56 90 HIS B CA 1
ATOM 3457 C C . HIS B 1 90 ? 13.773 22.484 -18.75 1 93.56 90 HIS B C 1
ATOM 3459 O O . HIS B 1 90 ? 14.789 23.047 -19.172 1 93.56 90 HIS B O 1
ATOM 3465 N N . MET B 1 91 ? 13.414 22.562 -17.516 1 95.62 91 MET B N 1
ATOM 3466 C CA . MET B 1 91 ? 14.141 23.359 -16.531 1 95.62 91 MET B CA 1
ATOM 3467 C C . MET B 1 91 ? 14.953 22.469 -15.609 1 95.62 91 MET B C 1
ATOM 3469 O O . MET B 1 91 ? 14.586 21.328 -15.352 1 95.62 91 MET B O 1
ATOM 3473 N N . THR B 1 92 ? 16.016 23.047 -15.211 1 96.5 92 THR B N 1
ATOM 3474 C CA . THR B 1 92 ? 16.812 22.328 -14.211 1 96.5 92 THR B CA 1
ATOM 3475 C C . THR B 1 92 ? 16.094 22.297 -12.867 1 96.5 92 THR B C 1
ATOM 3477 O O . THR B 1 92 ? 15.094 23 -12.68 1 96.5 92 THR B O 1
ATOM 3480 N N . VAL B 1 93 ? 16.594 21.469 -12.031 1 96.38 93 VAL B N 1
ATOM 3481 C CA . VAL B 1 93 ? 16.078 21.406 -10.672 1 96.38 93 VAL B CA 1
ATOM 3482 C C . VAL B 1 93 ? 16.141 22.797 -10.023 1 96.38 93 VAL B C 1
ATOM 3484 O O . VAL B 1 93 ? 15.18 23.25 -9.422 1 96.38 93 VAL B O 1
ATOM 3487 N N . TYR B 1 94 ? 17.25 23.438 -10.227 1 96.44 94 TYR B N 1
ATOM 3488 C CA . TYR B 1 94 ? 17.406 24.781 -9.695 1 96.44 94 TYR B CA 1
ATOM 3489 C C . TYR B 1 94 ? 16.328 25.719 -10.25 1 96.44 94 TYR B C 1
ATOM 3491 O O . TYR B 1 94 ? 15.711 26.469 -9.5 1 96.44 94 TYR B O 1
ATOM 3499 N N . GLU B 1 95 ? 16.141 25.609 -11.484 1 95.62 95 GLU B N 1
ATOM 3500 C CA . GLU B 1 95 ? 15.156 26.484 -12.141 1 95.62 95 GLU B CA 1
ATOM 3501 C C . GLU B 1 95 ? 13.742 26.156 -11.672 1 95.62 95 GLU B C 1
ATOM 3503 O O . GLU B 1 95 ? 12.938 27.062 -11.445 1 95.62 95 GLU B O 1
ATOM 3508 N N . ASN B 1 96 ? 13.5 24.906 -11.578 1 95.31 96 ASN B N 1
ATOM 3509 C CA . ASN B 1 96 ? 12.195 24.484 -11.086 1 95.31 96 ASN B CA 1
ATOM 3510 C C . ASN B 1 96 ? 11.891 25.094 -9.711 1 95.31 96 ASN B C 1
ATOM 3512 O O . ASN B 1 96 ? 10.789 25.578 -9.477 1 95.31 96 ASN B O 1
ATOM 3516 N N . ILE B 1 97 ? 12.891 25.094 -8.906 1 94.88 97 ILE B N 1
ATOM 3517 C CA . ILE B 1 97 ? 12.711 25.531 -7.527 1 94.88 97 ILE B CA 1
ATOM 3518 C C . ILE B 1 97 ? 12.664 27.062 -7.48 1 94.88 97 ILE B C 1
ATOM 3520 O O . ILE B 1 97 ? 11.883 27.641 -6.723 1 94.88 97 ILE B O 1
ATOM 3524 N N . SER B 1 98 ? 13.391 27.734 -8.344 1 94.94 98 SER B N 1
ATOM 3525 C CA . SER B 1 98 ? 13.57 29.172 -8.227 1 94.94 98 SER B CA 1
ATOM 3526 C C . SER B 1 98 ? 12.539 29.922 -9.047 1 94.94 98 SER B C 1
ATOM 3528 O O . SER B 1 98 ? 12.375 31.141 -8.891 1 94.94 98 SER B O 1
ATOM 3530 N N . THR B 1 99 ? 11.828 29.266 -9.859 1 91.31 99 THR B N 1
ATOM 3531 C CA . THR B 1 99 ? 10.938 29.906 -10.82 1 91.31 99 THR B CA 1
ATOM 3532 C C . THR B 1 99 ? 9.898 30.766 -10.102 1 91.31 99 THR B C 1
ATOM 3534 O O . THR B 1 99 ? 9.656 31.906 -10.492 1 91.31 99 THR B O 1
ATOM 3537 N N . SER B 1 100 ? 9.312 30.234 -9.148 1 85.62 100 SER B N 1
ATOM 3538 C CA . SER B 1 100 ? 8.273 30.953 -8.43 1 85.62 100 SER B CA 1
ATOM 3539 C C . SER B 1 100 ? 8.828 32.188 -7.746 1 85.62 100 SER B C 1
ATOM 3541 O O . SER B 1 100 ? 8.148 33.219 -7.648 1 85.62 100 SER B O 1
ATOM 3543 N N . LEU B 1 101 ? 10.055 32.188 -7.293 1 90.81 101 LEU B N 1
ATOM 3544 C CA . LEU B 1 101 ? 10.688 33.312 -6.645 1 90.81 101 LEU B CA 1
ATOM 3545 C C . LEU B 1 101 ? 11.023 34.406 -7.664 1 90.81 101 LEU B C 1
ATOM 3547 O O . LEU B 1 101 ? 10.852 35.594 -7.395 1 90.81 101 LEU B O 1
ATOM 3551 N N . LYS B 1 102 ? 11.453 33.906 -8.766 1 91.38 102 LYS B N 1
ATOM 3552 C CA . LYS B 1 102 ? 11.773 34.844 -9.844 1 91.38 102 LYS B CA 1
ATOM 3553 C C . LYS B 1 102 ? 10.523 35.594 -10.289 1 91.38 102 LYS B C 1
ATOM 3555 O O . LYS B 1 102 ? 10.586 36.812 -10.523 1 91.38 102 LYS B O 1
ATOM 3560 N N . LEU B 1 103 ? 9.461 34.875 -10.383 1 86.06 103 LEU B N 1
ATOM 3561 C CA . LEU B 1 103 ? 8.203 35.5 -10.789 1 86.06 103 LEU B CA 1
ATOM 3562 C C . LEU B 1 103 ? 7.738 36.531 -9.766 1 86.06 103 LEU B C 1
ATOM 3564 O O . LEU B 1 103 ? 7.07 37.5 -10.125 1 86.06 103 LEU B O 1
ATOM 3568 N N . ARG B 1 104 ? 8.133 36.375 -8.539 1 85.19 104 ARG B N 1
ATOM 3569 C CA . ARG B 1 104 ? 7.777 37.312 -7.469 1 85.19 104 ARG B CA 1
ATOM 3570 C C . ARG B 1 104 ? 8.844 38.375 -7.297 1 85.19 104 ARG B C 1
ATOM 3572 O O . ARG B 1 104 ? 8.828 39.125 -6.316 1 85.19 104 ARG B O 1
ATOM 3579 N N . LYS B 1 105 ? 9.836 38.438 -8.102 1 91.19 105 LYS B N 1
ATOM 3580 C CA . LYS B 1 105 ? 10.891 39.438 -8.203 1 91.19 105 LYS B CA 1
ATOM 3581 C C . LYS B 1 105 ? 11.734 39.469 -6.938 1 91.19 105 LYS B C 1
ATOM 3583 O O . LYS B 1 105 ? 12.102 40.562 -6.461 1 91.19 105 LYS B O 1
ATOM 3588 N N . VAL B 1 106 ? 11.844 38.281 -6.418 1 91.12 106 VAL B N 1
ATOM 3589 C CA . VAL B 1 106 ? 12.766 38.188 -5.289 1 91.12 106 VAL B CA 1
ATOM 3590 C C . VAL B 1 106 ? 14.203 38.406 -5.766 1 91.12 106 VAL B C 1
ATOM 3592 O O . VAL B 1 106 ? 14.555 38.031 -6.887 1 91.12 106 VAL B O 1
ATOM 3595 N N . ASP B 1 107 ? 14.992 38.906 -4.887 1 94.25 107 ASP B N 1
ATOM 3596 C CA . ASP B 1 107 ? 16.375 39.219 -5.215 1 94.25 107 ASP B CA 1
ATOM 3597 C C . ASP B 1 107 ? 17.172 37.938 -5.449 1 94.25 107 ASP B C 1
ATOM 3599 O O . ASP B 1 107 ? 16.984 36.938 -4.75 1 94.25 107 ASP B O 1
ATOM 3603 N N . SER B 1 108 ? 18.141 38.062 -6.355 1 93.25 108 SER B N 1
ATOM 3604 C CA . SER B 1 108 ? 18.906 36.906 -6.781 1 93.25 108 SER B CA 1
ATOM 3605 C C . SER B 1 108 ? 19.688 36.312 -5.621 1 93.25 108 SER B C 1
ATOM 3607 O O . SER B 1 108 ? 19.828 35.062 -5.523 1 93.25 108 SER B O 1
ATOM 3609 N N . ILE B 1 109 ? 20.141 37.125 -4.824 1 94.56 109 ILE B N 1
ATOM 3610 C CA . ILE B 1 109 ? 20.922 36.625 -3.688 1 94.56 109 ILE B CA 1
ATOM 3611 C C . ILE B 1 109 ? 20.016 35.875 -2.729 1 94.56 109 ILE B C 1
ATOM 3613 O O . ILE B 1 109 ? 20.391 34.812 -2.221 1 94.56 109 ILE B O 1
ATOM 3617 N N . GLU B 1 110 ? 18.891 36.406 -2.584 1 93.56 110 GLU B N 1
ATOM 3618 C CA . GLU B 1 110 ? 17.922 35.75 -1.713 1 93.56 110 GLU B CA 1
ATOM 3619 C C . GLU B 1 110 ? 17.422 34.469 -2.316 1 93.56 110 GLU B C 1
ATOM 3621 O O . GLU B 1 110 ? 17.203 33.469 -1.599 1 93.56 110 GLU B O 1
ATOM 3626 N N . ILE B 1 111 ? 17.25 34.438 -3.564 1 94.88 111 ILE B N 1
ATOM 3627 C CA . ILE B 1 111 ? 16.812 33.219 -4.254 1 94.88 111 ILE B CA 1
ATOM 3628 C C . ILE B 1 111 ? 17.844 32.094 -4.043 1 94.88 111 ILE B C 1
ATOM 3630 O O . ILE B 1 111 ? 17.484 30.984 -3.676 1 94.88 111 ILE B O 1
ATOM 3634 N N . GLU B 1 112 ? 19.031 32.438 -4.246 1 94.56 112 GLU B N 1
ATOM 3635 C CA . GLU B 1 112 ? 20.094 31.469 -4.086 1 94.56 112 GLU B CA 1
ATOM 3636 C C . GLU B 1 112 ? 20.141 30.922 -2.658 1 94.56 112 GLU B C 1
ATOM 3638 O O . GLU B 1 112 ? 20.312 29.719 -2.447 1 94.56 112 GLU B O 1
ATOM 3643 N N . LYS B 1 113 ? 19.984 31.797 -1.795 1 94.12 113 LYS B N 1
ATOM 3644 C CA . LYS B 1 113 ? 20 31.406 -0.387 1 94.12 113 LYS B CA 1
ATOM 3645 C C . LYS B 1 113 ? 18.844 30.453 -0.069 1 94.12 113 LYS B C 1
ATOM 3647 O O . LYS B 1 113 ? 19.047 29.406 0.544 1 94.12 113 LYS B O 1
ATOM 3652 N N . ARG B 1 114 ? 17.719 30.75 -0.487 1 92.56 114 ARG B N 1
ATOM 3653 C CA . ARG B 1 114 ? 16.547 29.938 -0.195 1 92.56 114 ARG B CA 1
ATOM 3654 C C . ARG B 1 114 ? 16.609 28.578 -0.885 1 92.56 114 ARG B C 1
ATOM 3656 O O . ARG B 1 114 ? 16.281 27.562 -0.287 1 92.56 114 ARG B O 1
ATOM 3663 N N . VAL B 1 115 ? 17.062 28.625 -2.109 1 94.19 115 VAL B N 1
ATOM 3664 C CA . VAL B 1 115 ? 17.156 27.391 -2.873 1 94.19 115 VAL B CA 1
ATOM 3665 C C . VAL B 1 115 ? 18.188 26.453 -2.215 1 94.19 115 VAL B C 1
ATOM 3667 O O . VAL B 1 115 ? 17.938 25.266 -2.07 1 94.19 115 VAL B O 1
ATOM 3670 N N . ASN B 1 116 ? 19.234 27.016 -1.823 1 93.25 116 ASN B N 1
ATOM 3671 C CA . ASN B 1 116 ? 20.266 26.234 -1.176 1 93.25 116 ASN B CA 1
ATOM 3672 C C . ASN B 1 116 ? 19.781 25.656 0.153 1 93.25 116 ASN B C 1
ATOM 3674 O O . ASN B 1 116 ? 20.062 24.5 0.472 1 93.25 116 ASN B O 1
ATOM 3678 N N . ASP B 1 117 ? 19.094 26.422 0.829 1 90.56 117 ASP B N 1
ATOM 3679 C CA . ASP B 1 117 ? 18.578 25.984 2.119 1 90.56 117 ASP B CA 1
ATOM 3680 C C . ASP B 1 117 ? 17.625 24.797 1.954 1 90.56 117 ASP B C 1
ATOM 3682 O O . ASP B 1 117 ? 17.812 23.766 2.59 1 90.56 117 ASP B O 1
ATOM 3686 N N . VAL B 1 118 ? 16.688 24.922 1.14 1 89.31 118 VAL B N 1
ATOM 3687 C CA . VAL B 1 118 ? 15.664 23.891 0.963 1 89.31 118 VAL B CA 1
ATOM 3688 C C . VAL B 1 118 ? 16.297 22.641 0.345 1 89.31 118 VAL B C 1
ATOM 3690 O O . VAL B 1 118 ? 15.953 21.516 0.711 1 89.31 118 VAL B O 1
ATOM 3693 N N . SER B 1 119 ? 17.219 22.859 -0.609 1 92.56 119 SER B N 1
ATOM 3694 C CA . SER B 1 119 ? 17.875 21.734 -1.268 1 92.56 119 SER B CA 1
ATOM 3695 C C . SER B 1 119 ? 18.719 20.938 -0.282 1 92.56 119 SER B C 1
ATOM 3697 O O . SER B 1 119 ? 18.781 19.703 -0.377 1 92.56 119 SER B O 1
ATOM 3699 N N . ASN B 1 120 ? 19.281 21.625 0.57 1 88.81 120 ASN B N 1
ATOM 3700 C CA . ASN B 1 120 ? 20.078 20.969 1.602 1 88.81 120 ASN B CA 1
ATOM 3701 C C . ASN B 1 120 ? 19.188 20.156 2.547 1 88.81 120 ASN B C 1
ATOM 3703 O O . ASN B 1 120 ? 19.5 19.016 2.883 1 88.81 120 ASN B O 1
ATOM 3707 N N . ARG B 1 121 ? 18.156 20.688 2.9 1 82.06 121 ARG B N 1
ATOM 3708 C CA . ARG B 1 121 ? 17.234 20.047 3.82 1 82.06 121 ARG B CA 1
ATOM 3709 C C . ARG B 1 121 ? 16.641 18.781 3.203 1 82.06 121 ARG B C 1
ATOM 3711 O O . ARG B 1 121 ? 16.391 17.797 3.904 1 82.06 121 ARG B O 1
ATOM 3718 N N . LEU B 1 122 ? 16.469 18.828 1.888 1 85.81 122 LEU B N 1
ATOM 3719 C CA . LEU B 1 122 ? 15.82 17.703 1.2 1 85.81 122 LEU B CA 1
ATOM 3720 C C . LEU B 1 122 ? 16.859 16.781 0.575 1 85.81 122 LEU B C 1
ATOM 3722 O O . LEU B 1 122 ? 16.5 15.773 -0.042 1 85.81 122 LEU B O 1
ATOM 3726 N N . GLY B 1 123 ? 18.156 17.125 0.697 1 84.81 123 GLY B N 1
ATOM 3727 C CA . GLY B 1 123 ? 19.234 16.297 0.201 1 84.81 123 GLY B CA 1
ATOM 3728 C C . GLY B 1 123 ? 19.297 16.234 -1.313 1 84.81 123 GLY B C 1
ATOM 3729 O O . GLY B 1 123 ? 19.562 15.18 -1.887 1 84.81 123 GLY B O 1
ATOM 3730 N N . ILE B 1 124 ? 18.938 17.328 -1.945 1 90.31 124 ILE B N 1
ATOM 3731 C CA . ILE B 1 124 ? 18.922 17.266 -3.402 1 90.31 124 ILE B CA 1
ATOM 3732 C C . ILE B 1 124 ? 19.875 18.328 -3.971 1 90.31 124 ILE B C 1
ATOM 3734 O O . ILE B 1 124 ? 19.734 18.719 -5.129 1 90.31 124 ILE B O 1
ATOM 3738 N N . GLN B 1 125 ? 20.797 18.844 -3.168 1 92.44 125 GLN B N 1
ATOM 3739 C CA . GLN B 1 125 ? 21.75 19.859 -3.604 1 92.44 125 GLN B CA 1
ATOM 3740 C C . GLN B 1 125 ? 22.547 19.375 -4.812 1 92.44 125 GLN B C 1
ATOM 3742 O O . GLN B 1 125 ? 22.812 20.156 -5.738 1 92.44 125 GLN B O 1
ATOM 3747 N N . HIS B 1 126 ? 22.875 18.172 -4.816 1 92.06 126 HIS B N 1
ATOM 3748 C CA . HIS B 1 126 ? 23.703 17.594 -5.867 1 92.06 126 HIS B CA 1
ATOM 3749 C C . HIS B 1 126 ? 22.922 17.422 -7.16 1 92.06 126 HIS B C 1
ATOM 3751 O O . HIS B 1 126 ? 23.484 17.109 -8.203 1 92.06 126 HIS B O 1
ATOM 3757 N N . LEU B 1 127 ? 21.641 17.656 -7.145 1 94.31 127 LEU B N 1
ATOM 3758 C CA . LEU B 1 127 ? 20.781 17.422 -8.297 1 94.31 127 LEU B CA 1
ATOM 3759 C C . LEU B 1 127 ? 20.406 18.719 -8.977 1 94.31 127 LEU B C 1
ATOM 3761 O O . LEU B 1 127 ? 19.719 18.719 -10 1 94.31 127 LEU B O 1
ATOM 3765 N N . LEU B 1 128 ? 20.875 19.844 -8.516 1 95.69 128 LEU B N 1
ATOM 3766 C CA . LEU B 1 128 ? 20.359 21.156 -8.875 1 95.69 128 LEU B CA 1
ATOM 3767 C C . LEU B 1 128 ? 20.547 21.422 -10.367 1 95.69 128 LEU B C 1
ATOM 3769 O O . LEU B 1 128 ? 19.75 22.125 -10.984 1 95.69 128 LEU B O 1
ATOM 3773 N N . GLU B 1 129 ? 21.5 20.797 -10.945 1 95 129 GLU B N 1
ATOM 3774 C CA . GLU B 1 129 ? 21.797 21.078 -12.344 1 95 129 GLU B CA 1
ATOM 3775 C C . GLU B 1 129 ? 21.125 20.062 -13.266 1 95 129 GLU B C 1
ATOM 3777 O O . GLU B 1 129 ? 21.125 20.219 -14.484 1 95 129 GLU B O 1
ATOM 3782 N N . ARG B 1 130 ? 20.531 19.125 -12.719 1 94.81 130 ARG B N 1
ATOM 3783 C CA . ARG B 1 130 ? 19.891 18.078 -13.508 1 94.81 130 ARG B CA 1
ATOM 3784 C C . ARG B 1 130 ? 18.484 18.5 -13.945 1 94.81 130 ARG B C 1
ATOM 3786 O O . ARG B 1 130 ? 17.938 19.469 -13.422 1 94.81 130 ARG B O 1
ATOM 3793 N N . LYS B 1 131 ? 18.047 17.844 -14.953 1 94.06 131 LYS B N 1
ATOM 3794 C CA . LYS B 1 131 ? 16.672 18.016 -15.391 1 94.06 131 LYS B CA 1
ATOM 3795 C C . LYS B 1 131 ? 15.781 16.891 -14.852 1 94.06 131 LYS B C 1
ATOM 3797 O O . LYS B 1 131 ? 16.281 15.812 -14.516 1 94.06 131 LYS B O 1
ATOM 3802 N N . PRO B 1 132 ? 14.438 17.078 -14.734 1 91.69 132 PRO B N 1
ATOM 3803 C CA . PRO B 1 132 ? 13.523 16.094 -14.156 1 91.69 132 PRO B CA 1
ATOM 3804 C C . PRO B 1 132 ? 13.625 14.727 -14.82 1 91.69 132 PRO B C 1
ATOM 3806 O O . PRO B 1 132 ? 13.508 13.703 -14.141 1 91.69 132 PRO B O 1
ATOM 3809 N N . GLY B 1 133 ? 13.867 14.703 -16.062 1 87.62 133 GLY B N 1
ATOM 3810 C CA . GLY B 1 133 ? 13.992 13.438 -16.766 1 87.62 133 GLY B CA 1
ATOM 3811 C C . GLY B 1 133 ? 15.164 12.594 -16.281 1 87.62 133 GLY B C 1
ATOM 3812 O O . GLY B 1 133 ? 15.203 11.391 -16.531 1 87.62 133 GLY B O 1
ATOM 3813 N N . GLN B 1 134 ? 16.047 13.172 -15.586 1 89.12 134 GLN B N 1
ATOM 3814 C CA . GLN B 1 134 ? 17.25 12.508 -15.109 1 89.12 134 GLN B CA 1
ATOM 3815 C C . GLN B 1 134 ? 17.125 12.109 -13.641 1 89.12 134 GLN B C 1
ATOM 3817 O O . GLN B 1 134 ? 18.109 11.688 -13.023 1 89.12 134 GLN B O 1
ATOM 3822 N N . LEU B 1 135 ? 15.977 12.297 -13.117 1 88.62 135 LEU B N 1
ATOM 3823 C CA . LEU B 1 135 ? 15.766 12.07 -11.695 1 88.62 135 LEU B CA 1
ATOM 3824 C C . LEU B 1 135 ? 14.938 10.812 -11.461 1 88.62 135 LEU B C 1
ATOM 3826 O O . LEU B 1 135 ? 14.117 10.438 -12.305 1 88.62 135 LEU B O 1
ATOM 3830 N N . SER B 1 136 ? 15.219 10.164 -10.359 1 78.5 136 SER B N 1
ATOM 3831 C CA . SER B 1 136 ? 14.336 9.094 -9.914 1 78.5 136 SER B CA 1
ATOM 3832 C C . SER B 1 136 ? 13 9.648 -9.43 1 78.5 136 SER B C 1
ATOM 3834 O O . SER B 1 136 ? 12.852 10.867 -9.266 1 78.5 136 SER B O 1
ATOM 3836 N N . GLY B 1 137 ? 11.984 8.797 -9.281 1 77.38 137 GLY B N 1
ATOM 3837 C CA . GLY B 1 137 ? 10.688 9.195 -8.75 1 77.38 137 GLY B CA 1
ATOM 3838 C C . GLY B 1 137 ? 10.789 9.93 -7.43 1 77.38 137 GLY B C 1
ATOM 3839 O O . GLY B 1 137 ? 10.195 11 -7.262 1 77.38 137 GLY B O 1
ATOM 3840 N N . GLY B 1 138 ? 11.562 9.359 -6.57 1 80.62 138 GLY B N 1
ATOM 3841 C CA . GLY B 1 138 ? 11.758 9.992 -5.273 1 80.62 138 GLY B CA 1
ATOM 3842 C C . GLY B 1 138 ? 12.438 11.344 -5.363 1 80.62 138 GLY B C 1
ATOM 3843 O O . GLY B 1 138 ? 12.086 12.266 -4.633 1 80.62 138 GLY B O 1
ATOM 3844 N N . GLN B 1 139 ? 13.359 11.398 -6.25 1 86.31 139 GLN B N 1
ATOM 3845 C CA . GLN B 1 139 ? 14.047 12.664 -6.465 1 86.31 139 GLN B CA 1
ATOM 3846 C C . GLN B 1 139 ? 13.094 13.719 -7.02 1 86.31 139 GLN B C 1
ATOM 3848 O O . GLN B 1 139 ? 13.094 14.867 -6.57 1 86.31 139 GLN B O 1
ATOM 3853 N N . ARG B 1 140 ? 12.281 13.32 -7.906 1 89.81 140 ARG B N 1
ATOM 3854 C CA . ARG B 1 140 ? 11.305 14.242 -8.469 1 89.81 140 ARG B CA 1
ATOM 3855 C C . ARG B 1 140 ? 10.359 14.766 -7.391 1 89.81 140 ARG B C 1
ATOM 3857 O O . ARG B 1 140 ? 10.016 15.953 -7.375 1 89.81 140 ARG B O 1
ATOM 3864 N N . GLN B 1 141 ? 9.984 13.883 -6.535 1 85.94 141 GLN B N 1
ATOM 3865 C CA . GLN B 1 141 ? 9.109 14.289 -5.438 1 85.94 141 GLN B CA 1
ATOM 3866 C C . GLN B 1 141 ? 9.789 15.32 -4.543 1 85.94 141 GLN B C 1
ATOM 3868 O O . GLN B 1 141 ? 9.172 16.312 -4.152 1 85.94 141 GLN B O 1
ATOM 3873 N N . ARG B 1 142 ? 11.039 15.094 -4.207 1 86.19 142 ARG B N 1
ATOM 3874 C CA . ARG B 1 142 ? 11.781 16.031 -3.361 1 86.19 142 ARG B CA 1
ATOM 3875 C C . ARG B 1 142 ? 11.93 17.375 -4.039 1 86.19 142 ARG B C 1
ATOM 3877 O O . ARG B 1 142 ? 11.867 18.422 -3.379 1 86.19 142 ARG B O 1
ATOM 3884 N N . VAL B 1 143 ? 12.055 17.359 -5.297 1 92.06 143 VAL B N 1
ATOM 3885 C CA . VAL B 1 143 ? 12.156 18.609 -6.043 1 92.06 143 VAL B CA 1
ATOM 3886 C C . VAL B 1 143 ? 10.82 19.344 -5.984 1 92.06 143 VAL B C 1
ATOM 3888 O O . VAL B 1 143 ? 10.789 20.562 -5.77 1 92.06 143 VAL B O 1
ATOM 3891 N N . ALA B 1 144 ? 9.773 18.578 -6.191 1 90.25 144 ALA B N 1
ATOM 3892 C CA . ALA B 1 144 ? 8.453 19.188 -6.117 1 90.25 144 ALA B CA 1
ATOM 3893 C C . ALA B 1 144 ? 8.203 19.797 -4.742 1 90.25 144 ALA B C 1
ATOM 3895 O O . ALA B 1 144 ? 7.652 20.891 -4.637 1 90.25 144 ALA B O 1
ATOM 3896 N N . LEU B 1 145 ? 8.609 19.156 -3.766 1 88.31 145 LEU B N 1
ATOM 3897 C CA . LEU B 1 145 ? 8.477 19.641 -2.398 1 88.31 145 LEU B CA 1
ATOM 3898 C C . LEU B 1 145 ? 9.336 20.875 -2.18 1 88.31 145 LEU B C 1
ATOM 3900 O O . LEU B 1 145 ? 8.906 21.844 -1.534 1 88.31 145 LEU B O 1
ATOM 3904 N N . ALA B 1 146 ? 10.5 20.828 -2.691 1 89.94 146 ALA B N 1
ATOM 3905 C CA . ALA B 1 146 ? 11.391 21.984 -2.59 1 89.94 146 ALA B CA 1
ATOM 3906 C C . ALA B 1 146 ? 10.758 23.219 -3.217 1 89.94 146 ALA B C 1
ATOM 3908 O O . ALA B 1 146 ? 10.812 24.312 -2.643 1 89.94 146 ALA B O 1
ATOM 3909 N N . ARG B 1 147 ? 10.234 22.969 -4.305 1 90.81 147 ARG B N 1
ATOM 3910 C CA . ARG B 1 147 ? 9.555 24.062 -5.008 1 90.81 147 ARG B CA 1
ATOM 3911 C C . ARG B 1 147 ? 8.445 24.656 -4.152 1 90.81 147 ARG B C 1
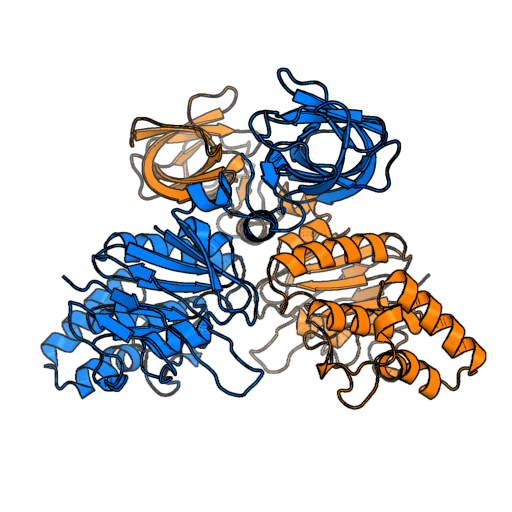ATOM 3913 O O . ARG B 1 147 ? 8.234 25.875 -4.156 1 90.81 147 ARG B O 1
ATOM 3920 N N . SER B 1 148 ? 7.805 23.859 -3.428 1 86.75 148 SER B N 1
ATOM 3921 C CA . SER B 1 148 ? 6.715 24.297 -2.561 1 86.75 148 SER B CA 1
ATOM 3922 C C . SER B 1 148 ? 7.25 24.984 -1.312 1 86.75 148 SER B C 1
ATOM 3924 O O . SER B 1 148 ? 6.672 25.969 -0.847 1 86.75 148 SER B O 1
ATOM 3926 N N . LEU B 1 149 ? 8.328 24.594 -0.808 1 87.81 149 LEU B N 1
ATOM 3927 C CA . LEU B 1 149 ? 8.875 25.047 0.463 1 87.81 149 LEU B CA 1
ATOM 3928 C C . LEU B 1 149 ? 9.578 26.391 0.298 1 87.81 149 LEU B C 1
ATOM 3930 O O . LEU B 1 149 ? 9.57 27.219 1.216 1 87.81 149 LEU B O 1
ATOM 3934 N N . VAL B 1 150 ? 10.094 26.547 -0.84 1 89.31 150 VAL B N 1
ATOM 3935 C CA . VAL B 1 150 ? 10.945 27.719 -1.045 1 89.31 150 VAL B CA 1
ATOM 3936 C C . VAL B 1 150 ? 10.109 28.984 -0.942 1 89.31 150 VAL B C 1
ATOM 3938 O O . VAL B 1 150 ? 10.625 30.047 -0.583 1 89.31 150 VAL B O 1
ATOM 3941 N N . ARG B 1 151 ? 8.859 28.922 -1.185 1 86.94 151 ARG B N 1
ATOM 3942 C CA . ARG B 1 151 ? 7.949 30.078 -1.198 1 86.94 151 ARG B CA 1
ATOM 3943 C C . ARG B 1 151 ? 7.512 30.438 0.215 1 86.94 151 ARG B C 1
ATOM 3945 O O . ARG B 1 151 ? 6.945 31.516 0.435 1 86.94 151 ARG B O 1
ATOM 3952 N N . ASN B 1 152 ? 7.738 29.641 1.112 1 85.12 152 ASN B N 1
ATOM 3953 C CA . ASN B 1 152 ? 7.27 29.844 2.48 1 85.12 152 ASN B CA 1
ATOM 3954 C C . ASN B 1 152 ? 5.77 30.109 2.527 1 85.12 152 ASN B C 1
ATOM 3956 O O . ASN B 1 152 ? 5.336 31.141 3.059 1 85.12 152 ASN B O 1
ATOM 3960 N N . PRO B 1 153 ? 5 29.266 2.094 1 89.94 153 PRO B N 1
ATOM 3961 C CA . PRO B 1 153 ? 3.549 29.453 2.02 1 89.94 153 PRO B CA 1
ATOM 3962 C C . PRO B 1 153 ? 2.879 29.406 3.391 1 89.94 153 PRO B C 1
ATOM 3964 O O . PRO B 1 153 ? 3.488 28.969 4.367 1 89.94 153 PRO B O 1
ATOM 3967 N N . ASP B 1 154 ? 1.614 29.922 3.389 1 92.44 154 ASP B N 1
ATOM 3968 C CA . ASP B 1 154 ? 0.837 29.891 4.625 1 92.44 154 ASP B CA 1
ATOM 3969 C C . ASP B 1 154 ? 0.241 28.5 4.863 1 92.44 154 ASP B C 1
ATOM 3971 O O . ASP B 1 154 ? -0.077 28.141 6 1 92.44 154 ASP B O 1
ATOM 3975 N N . VAL B 1 155 ? 0.055 27.797 3.785 1 94.38 155 VAL B N 1
ATOM 3976 C CA . VAL B 1 155 ? -0.527 26.453 3.859 1 94.38 155 VAL B CA 1
ATOM 3977 C C . VAL B 1 155 ? 0.099 25.562 2.793 1 94.38 155 VAL B C 1
ATOM 3979 O O . VAL B 1 155 ? 0.394 26.016 1.685 1 94.38 155 VAL B O 1
ATOM 3982 N N . PHE B 1 156 ? 0.277 24.328 3.197 1 93.94 156 PHE B N 1
ATOM 3983 C CA . PHE B 1 156 ? 0.741 23.312 2.248 1 93.94 156 PHE B CA 1
ATOM 3984 C C . PHE B 1 156 ? -0.399 22.391 1.836 1 93.94 156 PHE B C 1
ATOM 3986 O O . PHE B 1 156 ? -1.144 21.906 2.686 1 93.94 156 PHE B O 1
ATOM 3993 N N . LEU B 1 157 ? -0.561 22.219 0.496 1 95.81 157 LEU B N 1
ATOM 3994 C CA . LEU B 1 157 ? -1.55 21.312 -0.078 1 95.81 157 LEU B CA 1
ATOM 3995 C C . LEU B 1 157 ? -0.874 20.219 -0.903 1 95.81 157 LEU B C 1
ATOM 3997 O O . LEU B 1 157 ? -0.239 20.516 -1.92 1 95.81 157 LEU B O 1
ATOM 4001 N N . LEU B 1 158 ? -1.021 18.984 -0.465 1 94.75 158 LEU B N 1
ATOM 4002 C CA . LEU B 1 158 ? -0.385 17.875 -1.167 1 94.75 158 LEU B CA 1
ATOM 4003 C C . LEU B 1 158 ? -1.427 16.875 -1.666 1 94.75 158 LEU B C 1
ATOM 4005 O O . LEU B 1 158 ? -2.225 16.359 -0.88 1 94.75 158 LEU B O 1
ATOM 4009 N N . ASP B 1 159 ? -1.378 16.625 -2.936 1 93.38 159 ASP B N 1
ATOM 4010 C CA . ASP B 1 159 ? -2.346 15.727 -3.561 1 93.38 159 ASP B CA 1
ATOM 4011 C C . ASP B 1 159 ? -1.698 14.391 -3.939 1 93.38 159 ASP B C 1
ATOM 4013 O O . ASP B 1 159 ? -1.186 14.242 -5.051 1 93.38 159 ASP B O 1
ATOM 4017 N N . GLU B 1 160 ? -1.794 13.398 -3.084 1 90.5 160 GLU B N 1
ATOM 4018 C CA . GLU B 1 160 ? -1.291 12.039 -3.26 1 90.5 160 GLU B CA 1
ATOM 4019 C C . GLU B 1 160 ? 0.16 12.039 -3.732 1 90.5 160 GLU B C 1
ATOM 4021 O O . GLU B 1 160 ? 0.498 11.383 -4.719 1 90.5 160 GLU B O 1
ATOM 4026 N N . PRO B 1 161 ? 1.02 12.656 -2.959 1 88.69 161 PRO B N 1
ATOM 4027 C CA . PRO B 1 161 ? 2.385 12.867 -3.441 1 88.69 161 PRO B CA 1
ATOM 4028 C C . PRO B 1 161 ? 3.193 11.578 -3.516 1 88.69 161 PRO B C 1
ATOM 4030 O O . PRO B 1 161 ? 4.242 11.539 -4.164 1 88.69 161 PRO B O 1
ATOM 4033 N N . LEU B 1 162 ? 2.717 10.508 -2.898 1 88.12 162 LEU B N 1
ATOM 4034 C CA . LEU B 1 162 ? 3.514 9.289 -2.838 1 88.12 162 LEU B CA 1
ATOM 4035 C C . LEU B 1 162 ? 2.883 8.188 -3.68 1 88.12 162 LEU B C 1
ATOM 4037 O O . LEU B 1 162 ? 3.371 7.051 -3.693 1 88.12 162 LEU B O 1
ATOM 4041 N N . SER B 1 163 ? 1.878 8.43 -4.438 1 81.06 163 SER B N 1
ATOM 4042 C CA . SER B 1 163 ? 1.071 7.418 -5.105 1 81.06 163 SER B CA 1
ATOM 4043 C C . SER B 1 163 ? 1.852 6.742 -6.227 1 81.06 163 SER B C 1
ATOM 4045 O O . SER B 1 163 ? 1.576 5.59 -6.578 1 81.06 163 SER B O 1
ATOM 4047 N N . ASN B 1 164 ? 2.805 7.41 -6.797 1 74.31 164 ASN B N 1
ATOM 4048 C CA . ASN B 1 164 ? 3.51 6.879 -7.961 1 74.31 164 ASN B CA 1
ATOM 4049 C C . ASN B 1 164 ? 4.832 6.23 -7.562 1 74.31 164 ASN B C 1
ATOM 4051 O O . ASN B 1 164 ? 5.598 5.789 -8.422 1 74.31 164 ASN B O 1
ATOM 4055 N N . LEU B 1 165 ? 5.043 6.172 -6.332 1 79.62 165 LEU B N 1
ATOM 4056 C CA . LEU B 1 165 ? 6.312 5.633 -5.863 1 79.62 165 LEU B CA 1
ATOM 4057 C C . LEU B 1 165 ? 6.18 4.152 -5.52 1 79.62 165 LEU B C 1
ATOM 4059 O O . LEU B 1 165 ? 5.098 3.693 -5.141 1 79.62 165 LEU B O 1
ATOM 4063 N N . ASP B 1 166 ? 7.266 3.359 -5.727 1 78.69 166 ASP B N 1
ATOM 4064 C CA . ASP B 1 166 ? 7.293 1.967 -5.289 1 78.69 166 ASP B CA 1
ATOM 4065 C C . ASP B 1 166 ? 7.359 1.871 -3.768 1 78.69 166 ASP B C 1
ATOM 4067 O O . ASP B 1 166 ? 7.547 2.881 -3.084 1 78.69 166 ASP B O 1
ATOM 4071 N N . ALA B 1 167 ? 7.219 0.641 -3.264 1 76.69 167 ALA B N 1
ATOM 4072 C CA . ALA B 1 167 ? 7.074 0.398 -1.83 1 76.69 167 ALA B CA 1
ATOM 4073 C C . ALA B 1 167 ? 8.297 0.893 -1.065 1 76.69 167 ALA B C 1
ATOM 4075 O O . ALA B 1 167 ? 8.172 1.538 -0.023 1 76.69 167 ALA B O 1
ATOM 4076 N N . LEU B 1 168 ? 9.461 0.638 -1.589 1 76.5 168 LEU B N 1
ATOM 4077 C CA . LEU B 1 168 ? 10.695 1.007 -0.906 1 76.5 168 LEU B CA 1
ATOM 4078 C C . LEU B 1 168 ? 10.836 2.523 -0.819 1 76.5 168 LEU B C 1
ATOM 4080 O O . LEU B 1 168 ? 11.039 3.07 0.267 1 76.5 168 LEU B O 1
ATOM 4084 N N . LEU B 1 169 ? 10.711 3.117 -1.917 1 80.12 169 LEU B N 1
ATOM 4085 C CA . LEU B 1 169 ? 10.859 4.566 -1.972 1 80.12 169 LEU B CA 1
ATOM 4086 C C . LEU B 1 169 ? 9.742 5.262 -1.203 1 80.12 169 LEU B C 1
ATOM 4088 O O . LEU B 1 169 ? 9.969 6.281 -0.549 1 80.12 169 LEU B O 1
ATOM 4092 N N . ARG B 1 170 ? 8.617 4.684 -1.149 1 85.88 170 ARG B N 1
ATOM 4093 C CA . ARG B 1 170 ? 7.469 5.262 -0.458 1 85.88 170 ARG B CA 1
ATOM 4094 C C . ARG B 1 170 ? 7.723 5.352 1.043 1 85.88 170 ARG B C 1
ATOM 4096 O O . ARG B 1 170 ? 7.461 6.387 1.662 1 85.88 170 ARG B O 1
ATOM 4103 N N . GLU B 1 171 ? 8.172 4.258 1.558 1 86.06 171 GLU B N 1
ATOM 4104 C CA . GLU B 1 171 ? 8.438 4.234 2.994 1 86.06 171 GLU B CA 1
ATOM 4105 C C . GLU B 1 171 ? 9.5 5.262 3.379 1 86.06 171 GLU B C 1
ATOM 4107 O O . GLU B 1 171 ? 9.344 5.977 4.371 1 86.06 171 GLU B O 1
ATOM 4112 N N . GLN B 1 172 ? 10.492 5.344 2.574 1 83.06 172 GLN B N 1
ATOM 4113 C CA . GLN B 1 172 ? 11.57 6.289 2.846 1 83.06 172 GLN B CA 1
ATOM 4114 C C . GLN B 1 172 ? 11.07 7.727 2.777 1 83.06 172 GLN B C 1
ATOM 4116 O O . GLN B 1 172 ? 11.32 8.523 3.688 1 83.06 172 GLN B O 1
ATOM 4121 N N . VAL B 1 173 ? 10.398 8.031 1.768 1 85.38 173 VAL B N 1
ATOM 4122 C CA . VAL B 1 173 ? 9.938 9.398 1.546 1 85.38 173 VAL B CA 1
ATOM 4123 C C . VAL B 1 173 ? 8.898 9.773 2.596 1 85.38 173 VAL B C 1
ATOM 4125 O O . VAL B 1 173 ? 8.844 10.922 3.047 1 85.38 173 VAL B O 1
ATOM 4128 N N . ARG B 1 174 ? 8.125 8.828 2.988 1 88.81 174 ARG B N 1
ATOM 4129 C CA . ARG B 1 174 ? 7.148 9.07 4.043 1 88.81 174 ARG B CA 1
ATOM 4130 C C . ARG B 1 174 ? 7.836 9.516 5.332 1 88.81 174 ARG B C 1
ATOM 4132 O O . ARG B 1 174 ? 7.398 10.477 5.969 1 88.81 174 ARG B O 1
ATOM 4139 N N . ALA B 1 175 ? 8.852 8.812 5.684 1 86.94 175 ALA B N 1
ATOM 4140 C CA . ALA B 1 175 ? 9.609 9.18 6.879 1 86.94 175 ALA B CA 1
ATOM 4141 C C . ALA B 1 175 ? 10.203 10.578 6.75 1 86.94 175 ALA B C 1
ATOM 4143 O O . ALA B 1 175 ? 10.18 11.359 7.699 1 86.94 175 ALA B O 1
ATOM 4144 N N . ASP B 1 176 ? 10.68 10.867 5.613 1 84.19 176 ASP B N 1
ATOM 4145 C CA . ASP B 1 176 ? 11.25 12.188 5.352 1 84.19 176 ASP B CA 1
ATOM 4146 C C . ASP B 1 176 ? 10.195 13.281 5.504 1 84.19 176 ASP B C 1
ATOM 4148 O O . ASP B 1 176 ? 10.469 14.328 6.102 1 84.19 176 ASP B O 1
ATOM 4152 N N . LEU B 1 177 ? 9.055 13.031 4.938 1 87.69 177 LEU B N 1
ATOM 4153 C CA . LEU B 1 177 ? 7.965 14 5.023 1 87.69 177 LEU B CA 1
ATOM 4154 C C . LEU B 1 177 ? 7.562 14.234 6.477 1 87.69 177 LEU B C 1
ATOM 4156 O O . LEU B 1 177 ? 7.32 15.375 6.875 1 87.69 177 LEU B O 1
ATOM 4160 N N . LYS B 1 178 ? 7.48 13.164 7.195 1 89.88 178 LYS B N 1
ATOM 4161 C CA . LYS B 1 178 ? 7.117 13.297 8.602 1 89.88 178 LYS B CA 1
ATOM 4162 C C . LYS B 1 178 ? 8.102 14.203 9.344 1 89.88 178 LYS B C 1
ATOM 4164 O O . LYS B 1 178 ? 7.695 15.109 10.07 1 89.88 178 LYS B O 1
ATOM 4169 N N . GLN B 1 179 ? 9.328 14 9.125 1 85.25 179 GLN B N 1
ATOM 4170 C CA . GLN B 1 179 ? 10.352 14.812 9.773 1 85.25 179 GLN B CA 1
ATOM 4171 C C . GLN B 1 179 ? 10.281 16.266 9.305 1 85.25 179 GLN B C 1
ATOM 4173 O O . GLN B 1 179 ? 10.391 17.188 10.109 1 85.25 179 GLN B O 1
ATOM 4178 N N . LEU B 1 180 ? 10.117 16.422 8.055 1 84.25 180 LEU B N 1
ATOM 4179 C CA . LEU B 1 180 ? 10.086 17.75 7.457 1 84.25 180 LEU B CA 1
ATOM 4180 C C . LEU B 1 180 ? 8.938 18.578 8.039 1 84.25 180 LEU B C 1
ATOM 4182 O O . LEU B 1 180 ? 9.141 19.719 8.453 1 84.25 180 LEU B O 1
ATOM 4186 N N . PHE B 1 181 ? 7.793 18.047 8.125 1 88.38 181 PHE B N 1
ATOM 4187 C CA . PHE B 1 181 ? 6.609 18.828 8.477 1 88.38 181 PHE B CA 1
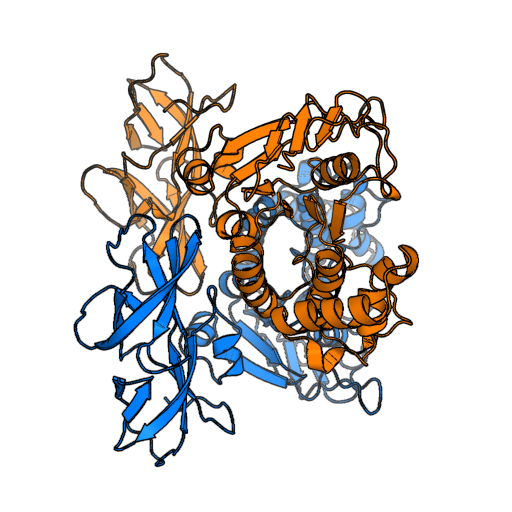ATOM 4188 C C . PHE B 1 181 ? 6.449 18.906 9.992 1 88.38 181 PHE B C 1
ATOM 4190 O O . PHE B 1 181 ? 5.688 19.734 10.492 1 88.38 181 PHE B O 1
ATOM 4197 N N . GLU B 1 182 ? 7.086 18.047 10.672 1 82.88 182 GLU B N 1
ATOM 4198 C CA . GLU B 1 182 ? 7.098 18.156 12.125 1 82.88 182 GLU B CA 1
ATOM 4199 C C . GLU B 1 182 ? 7.738 19.469 12.562 1 82.88 182 GLU B C 1
ATOM 4201 O O . GLU B 1 182 ? 7.371 20.031 13.602 1 82.88 182 GLU B O 1
ATOM 4206 N N . SER B 1 183 ? 8.586 19.969 11.75 1 78.62 183 SER B N 1
ATOM 4207 C CA . SER B 1 183 ? 9.297 21.203 12.109 1 78.62 183 SER B CA 1
ATOM 4208 C C . SER B 1 183 ? 8.609 22.422 11.523 1 78.62 183 SER B C 1
ATOM 4210 O O . SER B 1 183 ? 8.953 23.562 11.867 1 78.62 183 SER B O 1
ATOM 4212 N N . GLN B 1 184 ? 7.715 22.109 10.664 1 79.12 184 GLN B N 1
ATOM 4213 C CA . GLN B 1 184 ? 7.016 23.234 10.031 1 79.12 184 GLN B CA 1
ATOM 4214 C C . GLN B 1 184 ? 5.844 23.703 10.891 1 79.12 184 GLN B C 1
ATOM 4216 O O . GLN B 1 184 ? 5.148 22.891 11.5 1 79.12 184 GLN B O 1
ATOM 4221 N N . GLN B 1 185 ? 5.645 24.906 11.102 1 85.19 185 GLN B N 1
ATOM 4222 C CA . GLN B 1 185 ? 4.578 25.469 11.922 1 85.19 185 GLN B CA 1
ATOM 4223 C C . GLN B 1 185 ? 3.436 25.984 11.055 1 85.19 185 GLN B C 1
ATOM 4225 O O . GLN B 1 185 ? 2.777 26.969 11.414 1 85.19 185 GLN B O 1
ATOM 4230 N N . LYS B 1 186 ? 3.234 25.375 9.898 1 91.88 186 LYS B N 1
ATOM 4231 C CA . LYS B 1 186 ? 2.156 25.75 8.984 1 91.88 186 LYS B CA 1
ATOM 4232 C C . LYS B 1 186 ? 1.151 24.609 8.828 1 91.88 186 LYS B C 1
ATOM 4234 O O . LYS B 1 186 ? 1.504 23.438 8.984 1 91.88 186 LYS B O 1
ATOM 4239 N N . PRO B 1 187 ? -0.126 25.031 8.5 1 95.06 187 PRO B N 1
ATOM 4240 C CA . PRO B 1 187 ? -1.098 23.969 8.211 1 95.06 187 PRO B CA 1
ATOM 4241 C C . PRO B 1 187 ? -0.745 23.172 6.965 1 95.06 187 PRO B C 1
ATOM 4243 O O . PRO B 1 187 ? -0.266 23.734 5.977 1 95.06 187 PRO B O 1
ATOM 4246 N N . VAL B 1 188 ? -0.948 21.922 7.066 1 95.69 188 VAL B N 1
ATOM 4247 C CA . VAL B 1 188 ? -0.757 21.016 5.938 1 95.69 188 VAL B CA 1
ATOM 4248 C C . VAL B 1 188 ? -2.047 20.25 5.668 1 95.69 188 VAL B C 1
ATOM 4250 O O . VAL B 1 188 ? -2.676 19.734 6.598 1 95.69 188 VAL B O 1
ATOM 4253 N N . VAL B 1 189 ? -2.473 20.25 4.387 1 97.44 189 VAL B N 1
ATOM 4254 C CA . VAL B 1 189 ? -3.566 19.391 3.951 1 97.44 189 VAL B CA 1
ATOM 4255 C C . VAL B 1 189 ? -3.041 18.344 2.971 1 97.44 189 VAL B C 1
ATOM 4257 O O . VAL B 1 189 ? -2.492 18.688 1.921 1 97.44 189 VAL B O 1
ATOM 4260 N N . TYR B 1 190 ? -3.25 17.125 3.365 1 96.81 190 TYR B N 1
ATOM 4261 C CA . TYR B 1 190 ? -2.705 15.984 2.645 1 96.81 190 TYR B CA 1
ATOM 4262 C C . TYR B 1 190 ? -3.818 15.055 2.182 1 96.81 190 TYR B C 1
ATOM 4264 O O . TYR B 1 190 ? -4.684 14.672 2.973 1 96.81 190 TYR B O 1
ATOM 4272 N N . VAL B 1 191 ? -3.793 14.781 0.881 1 95.88 191 VAL B N 1
ATOM 4273 C CA . VAL B 1 191 ? -4.789 13.867 0.329 1 95.88 191 VAL B CA 1
ATOM 4274 C C . VAL B 1 191 ? -4.137 12.523 0.014 1 95.88 191 VAL B C 1
ATOM 4276 O O . VAL B 1 191 ? -3.08 12.469 -0.617 1 95.88 191 VAL B O 1
ATOM 4279 N N . THR B 1 192 ? -4.797 11.477 0.443 1 92.81 192 THR B N 1
ATOM 4280 C CA . THR B 1 192 ? -4.312 10.141 0.103 1 92.81 192 THR B CA 1
ATOM 4281 C C . THR B 1 192 ? -5.426 9.109 0.26 1 92.81 192 THR B C 1
ATOM 4283 O O . THR B 1 192 ? -6.406 9.344 0.965 1 92.81 192 THR B O 1
ATOM 4286 N N . HIS B 1 193 ? -5.266 8.039 -0.422 1 88.31 193 HIS B N 1
ATOM 4287 C CA . HIS B 1 193 ? -6.125 6.887 -0.185 1 88.31 193 HIS B CA 1
ATOM 4288 C C . HIS B 1 193 ? -5.398 5.82 0.628 1 88.31 193 HIS B C 1
ATOM 4290 O O . HIS B 1 193 ? -5.98 4.781 0.958 1 88.31 193 HIS B O 1
ATOM 4296 N N . ASP B 1 194 ? -4.172 6.043 0.958 1 88.81 194 ASP B N 1
ATOM 4297 C CA . ASP B 1 194 ? -3.348 5.086 1.692 1 88.81 194 ASP B CA 1
ATOM 4298 C C . ASP B 1 194 ? -3.477 5.297 3.199 1 88.81 194 ASP B C 1
ATOM 4300 O O . ASP B 1 194 ? -3.1 6.348 3.719 1 88.81 194 ASP B O 1
ATOM 4304 N N . GLN B 1 195 ? -3.846 4.297 3.854 1 92.25 195 GLN B N 1
ATOM 4305 C CA . GLN B 1 195 ? -4.113 4.418 5.281 1 92.25 195 GLN B CA 1
ATOM 4306 C C . GLN B 1 195 ? -2.818 4.578 6.074 1 92.25 195 GLN B C 1
ATOM 4308 O O . GLN B 1 195 ? -2.781 5.297 7.074 1 92.25 195 GLN B O 1
ATOM 4313 N N . THR B 1 196 ? -1.798 3.873 5.59 1 91.38 196 THR B N 1
ATOM 4314 C CA . THR B 1 196 ? -0.526 3.963 6.301 1 91.38 196 THR B CA 1
ATOM 4315 C C . THR B 1 196 ? 0.005 5.395 6.277 1 91.38 196 THR B C 1
ATOM 4317 O O . THR B 1 196 ? 0.464 5.906 7.301 1 91.38 196 THR B O 1
ATOM 4320 N N . GLU B 1 197 ? -0.091 6.008 5.156 1 93.38 197 GLU B N 1
ATOM 4321 C CA . GLU B 1 197 ? 0.307 7.406 5.047 1 93.38 197 GLU B CA 1
ATOM 4322 C C . GLU B 1 197 ? -0.484 8.281 6.012 1 93.38 197 GLU B C 1
ATOM 4324 O O . GLU B 1 197 ? 0.097 9.078 6.75 1 93.38 197 GLU B O 1
ATOM 4329 N N . ALA B 1 198 ? -1.746 8.07 6.02 1 96 198 ALA B N 1
ATOM 4330 C CA . ALA B 1 198 ? -2.623 8.867 6.875 1 96 198 ALA B CA 1
ATOM 4331 C C . ALA B 1 198 ? -2.283 8.672 8.352 1 96 198 ALA B C 1
ATOM 4333 O O . ALA B 1 198 ? -2.168 9.641 9.102 1 96 198 ALA B O 1
ATOM 4334 N N . MET B 1 199 ? -2.041 7.496 8.68 1 95.44 199 MET B N 1
ATOM 4335 C CA . MET B 1 199 ? -1.812 7.152 10.078 1 95.44 199 MET B CA 1
ATOM 4336 C C . MET B 1 199 ? -0.475 7.703 10.562 1 95.44 199 MET B C 1
ATOM 4338 O O . MET B 1 199 ? -0.358 8.141 11.703 1 95.44 199 MET B O 1
ATOM 4342 N N . THR B 1 200 ? 0.488 7.715 9.695 1 94.56 200 THR B N 1
ATOM 4343 C CA . THR B 1 200 ? 1.852 8.008 10.125 1 94.56 200 THR B CA 1
ATOM 4344 C C . THR B 1 200 ? 2.131 9.508 10.039 1 94.56 200 THR B C 1
ATOM 4346 O O . THR B 1 200 ? 2.877 10.055 10.859 1 94.56 200 THR B O 1
ATOM 4349 N N . LEU B 1 201 ? 1.51 10.172 9.148 1 95.19 201 LEU B N 1
ATOM 4350 C CA . LEU B 1 201 ? 1.899 11.555 8.867 1 95.19 201 LEU B CA 1
ATOM 4351 C C . LEU B 1 201 ? 1 12.531 9.609 1 95.19 201 LEU B C 1
ATOM 4353 O O . LEU B 1 201 ? 1.428 13.641 9.953 1 95.19 201 LEU B O 1
ATOM 4357 N N . SER B 1 202 ? -0.151 12.188 9.992 1 96.38 202 SER B N 1
ATOM 4358 C CA . SER B 1 202 ? -1.19 13.148 10.328 1 96.38 202 SER B CA 1
ATOM 4359 C C . SER B 1 202 ? -1.245 13.398 11.836 1 96.38 202 SER B C 1
ATOM 4361 O O . SER B 1 202 ? -0.969 12.5 12.625 1 96.38 202 SER B O 1
ATOM 4363 N N . SER B 1 203 ? -1.577 14.609 12.172 1 95.44 203 SER B N 1
ATOM 4364 C CA . SER B 1 203 ? -2.053 14.891 13.523 1 95.44 203 SER B CA 1
ATOM 4365 C C . SER B 1 203 ? -3.561 14.68 13.633 1 95.44 203 SER B C 1
ATOM 4367 O O . SER B 1 203 ? -4.066 14.344 14.703 1 95.44 203 SER B O 1
ATOM 4369 N N . LYS B 1 204 ? -4.191 14.938 12.461 1 96.88 204 LYS B N 1
ATOM 4370 C CA . LYS B 1 204 ? -5.621 14.68 12.336 1 96.88 204 LYS B CA 1
ATOM 4371 C C . LYS B 1 204 ? -5.949 14.031 10.992 1 96.88 204 LYS B C 1
ATOM 4373 O O . LYS B 1 204 ? -5.301 14.32 9.984 1 96.88 204 LYS B O 1
ATOM 4378 N N . ILE B 1 205 ? -6.98 13.227 11.07 1 98 205 ILE B N 1
ATOM 4379 C CA . ILE B 1 205 ? -7.473 12.594 9.852 1 98 205 ILE B CA 1
ATOM 4380 C C . ILE B 1 205 ? -8.945 12.93 9.648 1 98 205 ILE B C 1
ATOM 4382 O O . ILE B 1 205 ? -9.742 12.836 10.586 1 98 205 ILE B O 1
ATOM 4386 N N . ALA B 1 206 ? -9.266 13.422 8.477 1 98.31 206 ALA B N 1
ATOM 4387 C CA . ALA B 1 206 ? -10.656 13.555 8.039 1 98.31 206 ALA B CA 1
ATOM 4388 C C . ALA B 1 206 ? -11.047 12.414 7.105 1 98.31 206 ALA B C 1
ATOM 4390 O O . ALA B 1 206 ? -10.633 12.383 5.945 1 98.31 206 ALA B O 1
ATOM 4391 N N . VAL B 1 207 ? -11.82 11.523 7.637 1 97.69 207 VAL B N 1
ATOM 4392 C CA . VAL B 1 207 ? -12.305 10.414 6.812 1 97.69 207 VAL B CA 1
ATOM 4393 C C . VAL B 1 207 ? -13.562 10.844 6.055 1 97.69 207 VAL B C 1
ATOM 4395 O O . VAL B 1 207 ? -14.555 11.242 6.664 1 97.69 207 VAL B O 1
ATOM 4398 N N . LEU B 1 208 ? -13.438 10.727 4.742 1 96.38 208 LEU B N 1
ATOM 4399 C CA . LEU B 1 208 ? -14.516 11.188 3.881 1 96.38 208 LEU B CA 1
ATOM 4400 C C . LEU B 1 208 ? -15.188 10.008 3.178 1 96.38 208 LEU B C 1
ATOM 4402 O O . LEU B 1 208 ? -14.516 9.062 2.773 1 96.38 208 LEU B O 1
ATOM 4406 N N . TYR B 1 209 ? -16.531 10.102 3.074 1 93.75 209 TYR B N 1
ATOM 4407 C CA . TYR B 1 209 ? -17.297 9.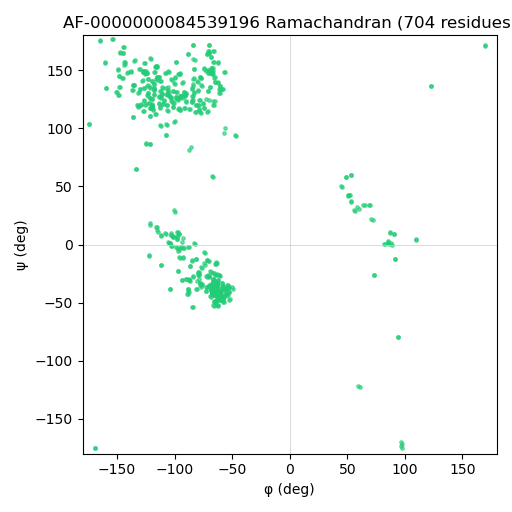117 2.332 1 93.75 209 TYR B CA 1
ATOM 4408 C C . TYR B 1 209 ? -18.547 9.758 1.71 1 93.75 209 TYR B C 1
ATOM 4410 O O . TYR B 1 209 ? -19.297 10.453 2.391 1 93.75 209 TYR B O 1
ATOM 4418 N N . ASP B 1 210 ? -18.688 9.523 0.433 1 90.12 210 ASP B N 1
ATOM 4419 C CA . ASP B 1 210 ? -19.859 9.977 -0.308 1 90.12 210 ASP B CA 1
ATOM 4420 C C . ASP B 1 210 ? -20.094 11.477 -0.107 1 90.12 210 ASP B C 1
ATOM 4422 O O . ASP B 1 210 ? -21.219 11.906 0.139 1 90.12 210 ASP B O 1
ATOM 4426 N N . GLY B 1 211 ? -19.047 12.211 -0.036 1 92.25 211 GLY B N 1
ATOM 4427 C CA . GLY B 1 211 ? -19.109 13.664 -0.018 1 92.25 211 GLY B CA 1
ATOM 4428 C C . GLY B 1 211 ? -19.266 14.234 1.379 1 92.25 211 GLY B C 1
ATOM 4429 O O . GLY B 1 211 ? -19.344 15.453 1.55 1 92.25 211 GLY B O 1
ATOM 4430 N N . TYR B 1 212 ? -19.297 13.352 2.396 1 95.5 212 TYR B N 1
ATOM 4431 C CA . TYR B 1 212 ? -19.484 13.789 3.773 1 95.5 212 TYR B CA 1
ATOM 4432 C C . TYR B 1 212 ? -18.266 13.453 4.625 1 95.5 212 TYR B C 1
ATOM 4434 O O . TYR B 1 212 ? -17.531 12.508 4.324 1 95.5 212 TYR B O 1
ATOM 4442 N N . LEU B 1 213 ? -18.094 14.242 5.645 1 97.31 213 LEU B N 1
ATOM 4443 C CA . LEU B 1 213 ? -17.125 13.945 6.691 1 97.31 213 LEU B CA 1
ATOM 4444 C C . LEU B 1 213 ? -17.672 12.906 7.664 1 97.31 213 LEU B C 1
ATOM 4446 O O . LEU B 1 213 ? -18.672 13.156 8.344 1 97.31 213 LEU B O 1
ATOM 4450 N N . GLN B 1 214 ? -17.047 11.781 7.711 1 97.56 214 GLN B N 1
ATOM 4451 C CA . GLN B 1 214 ? -17.5 10.688 8.562 1 97.56 214 GLN B CA 1
ATOM 4452 C C . GLN B 1 214 ? -16.922 10.797 9.969 1 97.56 214 GLN B C 1
ATOM 4454 O O . GLN B 1 214 ? -17.594 10.477 10.953 1 97.56 214 GLN B O 1
ATOM 4459 N N . GLN B 1 215 ? -15.703 11.156 10.031 1 98.12 215 GLN B N 1
ATOM 4460 C CA . GLN B 1 215 ? -15.008 11.305 11.312 1 98.12 215 GLN B CA 1
ATOM 4461 C C . GLN B 1 215 ? -13.781 12.195 11.172 1 98.12 215 GLN B C 1
ATOM 4463 O O . GLN B 1 215 ? -13.07 12.125 10.172 1 98.12 215 GLN B O 1
ATOM 4468 N N . LEU B 1 216 ? -13.633 13.086 12.078 1 98.06 216 LEU B N 1
ATOM 4469 C CA . LEU B 1 216 ? -12.453 13.945 12.219 1 98.06 216 LEU B CA 1
ATOM 4470 C C . LEU B 1 216 ? -11.805 13.758 13.586 1 98.06 216 LEU B C 1
ATOM 4472 O O . LEU B 1 216 ? -12.367 14.164 14.602 1 98.06 216 LEU B O 1
ATOM 4476 N N . ALA B 1 217 ? -10.625 13.156 13.562 1 97.81 217 ALA B N 1
ATOM 4477 C CA . ALA B 1 217 ? -9.977 12.836 14.836 1 97.81 217 ALA B CA 1
ATOM 4478 C C . ALA B 1 217 ? -8.508 12.5 14.641 1 97.81 217 ALA B C 1
ATOM 4480 O O . ALA B 1 217 ? -7.996 12.555 13.516 1 97.81 217 ALA B O 1
ATOM 4481 N N . SER B 1 218 ? -7.824 12.297 15.742 1 96.62 218 SER B N 1
ATOM 4482 C CA . SER B 1 218 ? -6.438 11.836 15.688 1 96.62 218 SER B CA 1
ATOM 4483 C C . SER B 1 218 ? -6.348 10.422 15.117 1 96.62 218 SER B C 1
ATOM 4485 O O . SER B 1 218 ? -7.328 9.68 15.133 1 96.62 218 SER B O 1
ATOM 4487 N N . PRO B 1 219 ? -5.18 10.062 14.578 1 96.12 219 PRO B N 1
ATOM 44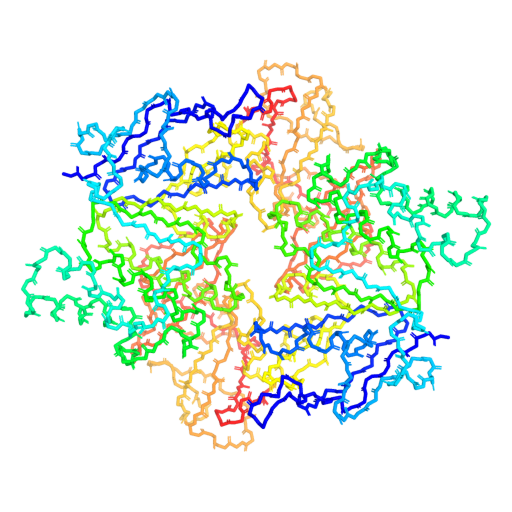88 C CA . PRO B 1 219 ? -5.012 8.703 14.062 1 96.12 219 PRO B CA 1
ATOM 4489 C C . PRO B 1 219 ? -5.383 7.637 15.094 1 96.12 219 PRO B C 1
ATOM 4491 O O . PRO B 1 219 ? -6.105 6.688 14.773 1 96.12 219 PRO B O 1
ATOM 4494 N N . THR B 1 220 ? -5.012 7.852 16.281 1 93.75 220 THR B N 1
ATOM 4495 C CA . THR B 1 220 ? -5.293 6.887 17.328 1 93.75 220 THR B CA 1
ATOM 4496 C C . THR B 1 220 ? -6.797 6.754 17.562 1 93.75 220 THR B C 1
ATOM 4498 O O . THR B 1 220 ? -7.32 5.641 17.656 1 93.75 220 THR B O 1
ATOM 4501 N N . GLU B 1 221 ? -7.391 7.848 17.578 1 95.69 221 GLU B N 1
ATOM 4502 C CA . GLU B 1 221 ? -8.836 7.84 17.797 1 95.69 221 GLU B CA 1
ATOM 4503 C C . GLU B 1 221 ? -9.57 7.207 16.625 1 95.69 221 GLU B C 1
ATOM 4505 O O . GLU B 1 221 ? -10.516 6.434 16.812 1 95.69 221 GLU B O 1
ATOM 4510 N N . ILE B 1 222 ? -9.156 7.52 15.43 1 96.5 222 ILE B N 1
ATOM 4511 C CA . ILE B 1 222 ? -9.758 6.945 14.227 1 96.5 222 ILE B CA 1
ATOM 4512 C C . ILE B 1 222 ? -9.656 5.422 14.289 1 96.5 222 ILE B C 1
ATOM 4514 O O . ILE B 1 222 ? -10.609 4.719 13.93 1 96.5 222 ILE B O 1
ATOM 4518 N N . TYR B 1 223 ? -8.555 4.902 14.781 1 95.81 223 TYR B N 1
ATOM 4519 C CA . TYR B 1 223 ? -8.289 3.469 14.781 1 95.81 223 TYR B CA 1
ATOM 4520 C C . TYR B 1 223 ? -9.008 2.783 15.938 1 95.81 223 TYR B C 1
ATOM 4522 O O . TYR B 1 223 ? -9.609 1.72 15.766 1 95.81 223 TYR B O 1
ATOM 4530 N N . MET B 1 224 ? -9.07 3.398 17.078 1 94.25 224 MET B N 1
ATOM 4531 C CA . MET B 1 224 ? -9.539 2.748 18.297 1 94.25 224 MET B CA 1
ATOM 4532 C C . MET B 1 224 ? -11.031 2.986 18.516 1 94.25 224 MET B C 1
ATOM 4534 O O . MET B 1 224 ? -11.719 2.17 19.125 1 94.25 224 MET B O 1
ATOM 4538 N N . GLN B 1 225 ? -11.422 4.137 18.031 1 96.25 225 GLN B N 1
ATOM 4539 C CA . GLN B 1 225 ? -12.812 4.523 18.234 1 96.25 225 GLN B CA 1
ATOM 4540 C C . GLN B 1 225 ? -13.445 5.039 16.953 1 96.25 225 GLN B C 1
ATOM 4542 O O . GLN B 1 225 ? -13.891 6.184 16.891 1 96.25 225 GLN B O 1
ATOM 4547 N N . PRO B 1 226 ? -13.547 4.148 16.031 1 98 226 PRO B N 1
ATOM 4548 C CA . PRO B 1 226 ? -14.219 4.578 14.812 1 98 226 PRO B CA 1
ATOM 4549 C C . PRO B 1 226 ? -15.664 5.023 15.055 1 98 226 PRO B C 1
ATOM 4551 O O . PRO B 1 226 ? -16.406 4.355 15.781 1 98 226 PRO B O 1
ATOM 4554 N N . ALA B 1 227 ? -16.047 6.121 14.445 1 98.06 227 ALA B N 1
ATOM 4555 C CA . ALA B 1 227 ? -17.328 6.773 14.734 1 98.06 227 ALA B CA 1
ATOM 4556 C C . ALA B 1 227 ? -18.484 5.961 14.172 1 98.06 227 ALA B C 1
ATOM 4558 O O . ALA B 1 227 ? -19.609 6.047 14.672 1 98.06 227 ALA B O 1
ATOM 4559 N N . ASN B 1 228 ? -18.25 5.227 13.141 1 97.94 228 ASN B N 1
ATOM 4560 C CA . ASN B 1 228 ? -19.297 4.43 12.5 1 97.94 228 ASN B CA 1
ATOM 4561 C C . ASN B 1 228 ? -18.719 3.221 11.773 1 97.94 228 ASN B C 1
ATOM 4563 O O . ASN B 1 228 ? -17.5 3.041 11.734 1 97.94 228 ASN B O 1
ATOM 4567 N N . ARG B 1 229 ? -19.641 2.418 11.219 1 96.81 229 ARG B N 1
ATOM 4568 C CA . ARG B 1 229 ? -19.281 1.156 10.586 1 96.81 229 ARG B CA 1
ATOM 4569 C C . ARG B 1 229 ? -18.375 1.391 9.383 1 96.81 229 ARG B C 1
ATOM 4571 O O . ARG B 1 229 ? -17.469 0.59 9.117 1 96.81 229 ARG B O 1
ATOM 4578 N N . PHE B 1 230 ? -18.609 2.463 8.688 1 95.25 230 PHE B N 1
ATOM 4579 C CA . PHE B 1 230 ? -17.781 2.744 7.512 1 95.25 230 PHE B CA 1
ATOM 4580 C C . PHE B 1 230 ? -16.328 2.992 7.91 1 95.25 230 PHE B C 1
ATOM 4582 O O . PHE B 1 230 ? -15.414 2.375 7.359 1 95.25 230 PHE B O 1
ATOM 4589 N N . VAL B 1 231 ? -16.078 3.891 8.867 1 97.25 231 VAL B N 1
ATOM 4590 C CA . VAL B 1 231 ? -14.719 4.215 9.32 1 97.25 231 VAL B CA 1
ATOM 4591 C C . VAL B 1 231 ? -14.039 2.959 9.859 1 97.25 231 VAL B C 1
ATOM 4593 O O . VAL B 1 231 ? -12.867 2.705 9.555 1 97.25 231 VAL B O 1
ATOM 4596 N N . ALA B 1 232 ? -14.836 2.15 10.523 1 97.06 232 ALA B N 1
ATOM 4597 C CA . ALA B 1 232 ? -14.32 0.918 11.117 1 97.06 232 ALA B CA 1
ATOM 4598 C C . ALA B 1 232 ? -13.844 -0.051 10.031 1 97.06 232 ALA B C 1
ATOM 4600 O O . ALA B 1 232 ? -12.812 -0.71 10.188 1 97.06 232 ALA B O 1
ATOM 4601 N N . GLY B 1 233 ? -14.602 -0.154 9.023 1 95.19 233 GLY B N 1
ATOM 4602 C CA . GLY B 1 233 ? -14.281 -1.075 7.945 1 95.19 233 GLY B CA 1
ATOM 4603 C C . GLY B 1 233 ? -13.219 -0.541 6.996 1 95.19 233 GLY B C 1
ATOM 4604 O O . GLY B 1 233 ? -12.492 -1.313 6.375 1 95.19 233 GLY B O 1
ATOM 4605 N N . PHE B 1 234 ? -13.094 0.738 6.957 1 92.81 234 PHE B N 1
ATOM 4606 C CA . PHE B 1 234 ? -12.227 1.376 5.969 1 92.81 234 PHE B CA 1
ATOM 4607 C C . PHE B 1 234 ? -10.805 1.505 6.5 1 92.81 234 PHE B C 1
ATOM 4609 O O . PHE B 1 234 ? -9.836 1.34 5.75 1 92.81 234 PHE B O 1
ATOM 4616 N N . VAL B 1 235 ? -10.664 1.795 7.754 1 94.44 235 VAL B N 1
ATOM 4617 C CA . VAL B 1 235 ? -9.344 2.035 8.328 1 94.44 235 VAL B CA 1
ATOM 4618 C C . VAL B 1 235 ? -8.852 0.773 9.031 1 94.44 235 VAL B C 1
ATOM 4620 O O . VAL B 1 235 ? -9.586 0.158 9.805 1 94.44 235 VAL B O 1
ATOM 4623 N N . GLY B 1 236 ? -7.68 0.46 8.719 1 93.25 236 GLY B N 1
ATOM 4624 C CA . GLY B 1 236 ? -7.066 -0.727 9.297 1 93.25 236 GLY B CA 1
ATOM 4625 C C . GLY B 1 236 ? -6.598 -1.723 8.25 1 93.25 236 GLY B C 1
ATOM 4626 O O . GLY B 1 236 ? -7.301 -1.985 7.273 1 93.25 236 GLY B O 1
ATOM 4627 N N . SER B 1 237 ? -5.375 -2.242 8.484 1 88.62 237 SER B N 1
ATOM 4628 C CA . SER B 1 237 ? -4.824 -3.295 7.641 1 88.62 237 SER B CA 1
ATOM 4629 C C . SER B 1 237 ? -4.164 -4.387 8.477 1 88.62 237 SER B C 1
ATOM 4631 O O . SER B 1 237 ? -3.154 -4.141 9.141 1 88.62 237 SER B O 1
ATOM 4633 N N . PRO B 1 238 ? -4.809 -5.5 8.469 1 92.25 238 PRO B N 1
ATOM 4634 C CA . PRO B 1 238 ? -6.016 -5.949 7.762 1 92.25 238 PRO B CA 1
ATOM 4635 C C . PRO B 1 238 ? -7.277 -5.246 8.25 1 92.25 238 PRO B C 1
ATOM 4637 O O . PRO B 1 238 ? -7.301 -4.699 9.352 1 92.25 238 PRO B O 1
ATOM 4640 N N . GLN B 1 239 ? -8.266 -5.336 7.406 1 94 239 GLN B N 1
ATOM 4641 C CA . GLN B 1 239 ? -9.531 -4.676 7.703 1 94 239 GLN B CA 1
ATOM 4642 C C . GLN B 1 239 ? -10.219 -5.324 8.898 1 94 239 GLN B C 1
ATOM 4644 O O . GLN B 1 239 ? -10.07 -6.523 9.133 1 94 239 GLN B O 1
ATOM 4649 N N . MET B 1 240 ? -11.008 -4.496 9.594 1 97 240 MET B N 1
ATOM 4650 C CA . MET B 1 240 ? -11.797 -4.984 10.719 1 97 240 MET B CA 1
ATOM 4651 C C . MET B 1 240 ? -12.812 -6.027 10.266 1 97 240 MET B C 1
ATOM 4653 O O . MET B 1 240 ? -13.406 -5.895 9.203 1 97 240 MET B O 1
ATOM 4657 N N . ASN B 1 241 ? -12.938 -7.113 11.156 1 97.56 241 ASN B N 1
ATOM 4658 C CA . ASN B 1 241 ? -14.094 -7.984 10.977 1 97.56 241 ASN B CA 1
ATOM 4659 C C . ASN B 1 241 ? -15.398 -7.254 11.281 1 97.56 241 ASN B C 1
ATOM 4661 O O . ASN B 1 241 ? -15.578 -6.723 12.383 1 97.56 241 ASN B O 1
ATOM 4665 N N . LEU B 1 242 ? -16.203 -7.199 10.336 1 97.38 242 LEU B N 1
ATOM 4666 C CA . LEU B 1 242 ? -17.547 -6.633 10.523 1 97.38 242 LEU B CA 1
ATOM 4667 C C . LEU B 1 242 ? -18.625 -7.652 10.172 1 97.38 242 LEU B C 1
ATOM 4669 O O . LEU B 1 242 ? -18.719 -8.086 9.023 1 97.38 242 LEU B O 1
ATOM 4673 N N . LEU B 1 243 ? -19.422 -8 11.164 1 97 243 LEU B N 1
ATOM 4674 C CA . LEU B 1 243 ? -20.453 -9.031 10.984 1 97 243 LEU B CA 1
ATOM 4675 C C . LEU B 1 243 ? -21.797 -8.547 11.492 1 97 243 LEU B C 1
ATOM 4677 O O . LEU B 1 243 ? -21.891 -7.957 12.57 1 97 243 LEU B O 1
ATOM 4681 N N . THR B 1 244 ? -22.828 -8.75 10.711 1 95.94 244 THR B N 1
ATOM 4682 C CA . THR B 1 244 ? -24.188 -8.523 11.18 1 95.94 244 THR B CA 1
ATOM 4683 C C . THR B 1 244 ? -24.688 -9.711 11.992 1 95.94 244 THR B C 1
ATOM 4685 O O . THR B 1 244 ? -24.734 -10.836 11.492 1 95.94 244 THR B O 1
ATOM 4688 N N . LEU B 1 245 ? -25.016 -9.453 13.203 1 95.12 245 LEU B N 1
ATOM 4689 C CA . LEU B 1 245 ? -25.422 -10.523 14.109 1 95.12 245 LEU B CA 1
ATOM 4690 C C . LEU B 1 245 ? -26.812 -10.266 14.672 1 95.12 245 LEU B C 1
ATOM 4692 O O . LEU B 1 245 ? -27.172 -9.125 14.969 1 95.12 245 LEU B O 1
ATOM 4696 N N . ASP B 1 246 ? -27.547 -11.352 14.805 1 93.69 246 ASP B N 1
ATOM 4697 C CA . ASP B 1 246 ? -28.812 -11.273 15.508 1 93.69 246 ASP B CA 1
ATOM 4698 C C . ASP B 1 246 ? -28.609 -11.219 17.016 1 93.69 246 ASP B C 1
ATOM 4700 O O . ASP B 1 246 ? -27.656 -11.805 17.547 1 93.69 246 ASP B O 1
ATOM 4704 N N . CYS B 1 247 ? -29.5 -10.414 17.625 1 92.12 247 CYS B N 1
ATOM 4705 C CA . CYS B 1 247 ? -29.391 -10.289 19.078 1 92.12 247 CYS B CA 1
ATOM 4706 C C . CYS B 1 247 ? -30.531 -11.031 19.766 1 92.12 247 CYS B C 1
ATOM 4708 O O . CYS B 1 247 ? -31.688 -10.969 19.328 1 92.12 247 CYS B O 1
ATOM 4710 N N . HIS B 1 248 ? -30.109 -11.859 20.719 1 87.19 248 HIS B N 1
ATOM 4711 C CA . HIS B 1 248 ? -31.047 -12.578 21.562 1 87.19 248 HIS B CA 1
ATOM 4712 C C . HIS B 1 248 ? -30.594 -12.555 23.031 1 87.19 248 HIS B C 1
ATOM 4714 O O . HIS B 1 248 ? -29.438 -12.867 23.328 1 87.19 248 HIS B O 1
ATOM 4720 N N . ASP B 1 249 ? -31.516 -12.234 24.031 1 81.81 249 ASP B N 1
ATOM 4721 C CA . ASP B 1 249 ? -31.25 -12.281 25.469 1 81.81 249 ASP B CA 1
ATOM 4722 C C . ASP B 1 249 ? -29.969 -11.523 25.797 1 81.81 249 ASP B C 1
ATOM 4724 O O . ASP B 1 249 ? -29.062 -12.062 26.453 1 81.81 249 ASP B O 1
ATOM 4728 N N . ASN B 1 250 ? -29.703 -10.367 25.234 1 82.19 250 ASN B N 1
ATOM 4729 C CA . ASN B 1 250 ? -28.578 -9.484 25.5 1 82.19 250 ASN B CA 1
ATOM 4730 C C . ASN B 1 250 ? -27.266 -10.062 24.984 1 82.19 250 ASN B C 1
ATOM 4732 O O . ASN B 1 250 ? -26.203 -9.852 25.578 1 82.19 250 ASN B O 1
ATOM 4736 N N . GLN B 1 251 ? -27.438 -10.977 24.016 1 90.38 251 GLN B N 1
ATOM 4737 C CA . GLN B 1 251 ? -26.266 -11.531 23.328 1 90.38 251 GLN B CA 1
ATOM 4738 C C . GLN B 1 251 ? -26.391 -11.375 21.812 1 90.38 251 GLN B C 1
ATOM 4740 O O . GLN B 1 251 ? -27.5 -11.359 21.281 1 90.38 251 GLN B O 1
ATOM 4745 N N . ALA B 1 252 ? -25.266 -11.203 21.234 1 93.25 252 ALA B N 1
ATOM 4746 C CA . ALA B 1 252 ? -25.188 -11.273 19.781 1 93.25 252 ALA B CA 1
ATOM 4747 C C . ALA B 1 252 ? -24.781 -12.68 19.312 1 93.25 252 ALA B C 1
ATOM 4749 O O . ALA B 1 252 ? -23.797 -13.234 19.797 1 93.25 252 ALA B O 1
ATOM 4750 N N . ILE B 1 253 ? -25.516 -13.266 18.438 1 94.5 253 ILE B N 1
ATOM 4751 C CA . ILE B 1 253 ? -25.344 -14.672 18.094 1 94.5 253 ILE B CA 1
ATOM 4752 C C . ILE B 1 253 ? -24.484 -14.797 16.844 1 94.5 253 ILE B C 1
ATOM 4754 O O . ILE B 1 253 ? -24.828 -14.273 15.781 1 94.5 253 ILE B O 1
ATOM 4758 N N . LEU B 1 254 ? -23.359 -15.414 16.969 1 96.12 254 LEU B N 1
ATOM 4759 C CA . LEU B 1 254 ? -22.453 -15.773 15.883 1 96.12 254 LEU B CA 1
ATOM 4760 C C . LEU B 1 254 ? -22.391 -17.297 15.719 1 96.12 254 LEU B C 1
ATOM 4762 O O . LEU B 1 254 ? -21.656 -17.969 16.453 1 96.12 254 LEU B O 1
ATOM 4766 N N . GLY B 1 255 ? -23.109 -17.75 14.68 1 95.06 255 GLY B N 1
ATOM 4767 C CA . GLY B 1 255 ? -23.25 -19.188 14.594 1 95.06 255 GLY B CA 1
ATOM 4768 C C . GLY B 1 255 ? -23.906 -19.797 15.812 1 95.06 255 GLY B C 1
ATOM 4769 O O . GLY B 1 255 ? -25.016 -19.422 16.172 1 95.06 255 GLY B O 1
ATOM 4770 N N . GLU B 1 256 ? -23.203 -20.734 16.469 1 95.12 256 GLU B N 1
ATOM 4771 C CA . GLU B 1 256 ? -23.75 -21.375 17.656 1 95.12 256 GLU B CA 1
ATOM 4772 C C . GLU B 1 256 ? -23.219 -20.719 18.922 1 95.12 256 GLU B C 1
ATOM 4774 O O . GLU B 1 256 ? -23.422 -21.219 20.031 1 95.12 256 GLU B O 1
ATOM 4779 N N . PHE B 1 257 ? -22.562 -19.578 18.719 1 95.5 257 PHE B N 1
ATOM 4780 C CA . PHE B 1 257 ? -21.891 -18.938 19.844 1 95.5 257 PHE B CA 1
ATOM 4781 C C . PHE B 1 257 ? -22.547 -17.609 20.188 1 95.5 257 PHE B C 1
ATOM 4783 O O . PHE B 1 257 ? -23 -16.875 19.297 1 95.5 257 PHE B O 1
ATOM 4790 N N . GLY B 1 258 ? -22.594 -17.312 21.469 1 93.81 258 GLY B N 1
ATOM 4791 C CA . GLY B 1 258 ? -23.109 -16.031 21.938 1 93.81 258 GLY B CA 1
ATOM 4792 C C . GLY B 1 258 ? -22.016 -15.078 22.391 1 93.81 258 GLY B C 1
ATOM 4793 O O . GLY B 1 258 ? -21.141 -15.445 23.172 1 93.81 258 GLY B O 1
ATOM 4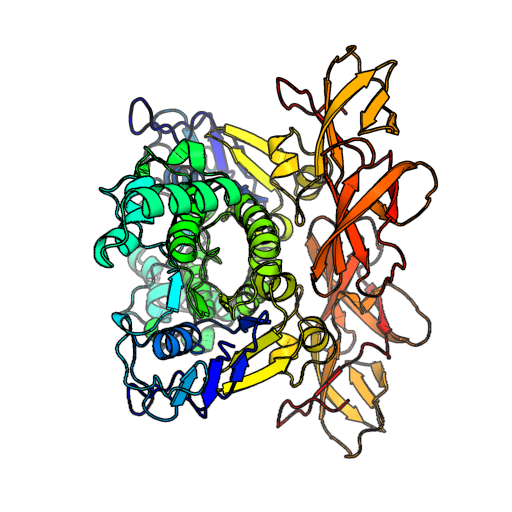794 N N . LEU B 1 259 ? -22.078 -13.867 21.812 1 93.81 259 LEU B N 1
ATOM 4795 C CA . LEU B 1 259 ? -21.125 -12.82 22.203 1 93.81 259 LEU B CA 1
ATOM 4796 C C . LEU B 1 259 ? -21.766 -11.859 23.188 1 93.81 259 LEU B C 1
ATOM 4798 O O . LEU B 1 259 ? -22.938 -11.5 23.047 1 93.81 259 LEU B O 1
ATOM 4802 N N . THR B 1 260 ? -21 -11.398 24.109 1 88.25 260 THR B N 1
ATOM 4803 C CA . THR B 1 260 ? -21.484 -10.508 25.172 1 88.25 260 THR B CA 1
ATOM 4804 C C . THR B 1 260 ? -21.719 -9.102 24.625 1 88.25 260 THR B C 1
ATOM 4806 O O . THR B 1 260 ? -20.781 -8.453 24.141 1 88.25 260 THR B O 1
ATOM 4809 N N . LEU B 1 261 ? -22.938 -8.672 24.672 1 87.25 261 LEU B N 1
ATOM 4810 C CA . LEU B 1 261 ? -23.281 -7.316 24.25 1 87.25 261 LEU B CA 1
ATOM 4811 C C . LEU B 1 261 ? -23.047 -6.32 25.375 1 87.25 261 LEU B C 1
ATOM 4813 O O . LEU B 1 261 ? -23.312 -6.621 26.547 1 87.25 261 LEU B O 1
ATOM 4817 N N . PRO B 1 262 ? -22.484 -5.195 24.906 1 78.38 262 PRO B N 1
ATOM 4818 C CA . PRO B 1 262 ? -22.438 -4.156 25.938 1 78.38 262 PRO B CA 1
ATOM 4819 C C . PRO B 1 262 ? -23.828 -3.609 26.281 1 78.38 262 PRO B C 1
ATOM 4821 O O . PRO B 1 262 ? -24.781 -3.816 25.516 1 78.38 262 PRO B O 1
ATOM 4824 N N . TYR B 1 263 ? -23.969 -3.201 27.484 1 71.25 263 TYR B N 1
ATOM 4825 C CA . TYR B 1 263 ? -25.25 -2.613 27.859 1 71.25 263 TYR B CA 1
ATOM 4826 C C . TYR B 1 263 ? -25.688 -1.588 26.828 1 71.25 263 TYR B C 1
ATOM 4828 O O . TYR B 1 263 ? -25.031 -0.57 26.625 1 71.25 263 TYR B O 1
ATOM 4836 N N . LEU B 1 264 ? -26.5 -2.152 25.922 1 68.94 264 LEU B N 1
ATOM 4837 C CA . LEU B 1 264 ? -27.031 -1.265 24.891 1 68.94 264 LEU B CA 1
ATOM 4838 C C . LEU B 1 264 ? -28.375 -0.674 25.328 1 68.94 264 LEU B C 1
ATOM 4840 O O . LEU B 1 264 ? -29.141 -1.32 26.047 1 68.94 264 LEU B O 1
ATOM 4844 N N . GLN B 1 265 ? -28.516 0.53 25.266 1 59.22 265 GLN B N 1
ATOM 4845 C CA . GLN B 1 265 ? -29.719 1.231 25.703 1 59.22 265 GLN B CA 1
ATOM 4846 C C . GLN B 1 265 ? -30.969 0.653 25.047 1 59.22 265 GLN B C 1
ATOM 4848 O O . GLN B 1 265 ? -32.062 0.671 25.625 1 59.22 265 GLN B O 1
ATOM 4853 N N . THR B 1 266 ? -30.844 0.259 23.797 1 59.19 266 THR B N 1
ATOM 4854 C CA . THR B 1 266 ? -32.031 -0.228 23.094 1 59.19 266 THR B CA 1
ATOM 4855 C C . THR B 1 266 ? -31.859 -1.684 22.672 1 59.19 266 THR B C 1
ATOM 4857 O O . THR B 1 266 ? -30.75 -2.107 22.344 1 59.19 266 THR B O 1
ATOM 4860 N N . SER B 1 267 ? -32.938 -2.41 23.094 1 64.81 267 SER B N 1
ATOM 4861 C CA . SER B 1 267 ? -32.969 -3.789 22.609 1 64.81 267 SER B CA 1
ATOM 4862 C C . SER B 1 267 ? -32.906 -3.85 21.094 1 64.81 267 SER B C 1
ATOM 4864 O O . SER B 1 267 ? -33.719 -3.234 20.406 1 64.81 267 SER B O 1
ATOM 4866 N N . GLN B 1 268 ? -31.766 -4.125 20.578 1 75.56 268 GLN B N 1
ATOM 4867 C CA . GLN B 1 268 ? -31.609 -4.234 19.125 1 75.56 268 GLN B CA 1
ATOM 4868 C C . GLN B 1 268 ? -31.797 -5.676 18.656 1 75.56 268 GLN B C 1
ATOM 4870 O O . GLN B 1 268 ? -31.391 -6.613 19.344 1 75.56 268 GLN B O 1
ATOM 4875 N N . LYS B 1 269 ? -32.656 -5.906 17.656 1 85.12 269 LYS B N 1
ATOM 4876 C CA . LYS B 1 269 ? -32.875 -7.223 17.062 1 85.12 269 LYS B CA 1
ATOM 4877 C C . LYS B 1 269 ? -31.609 -7.695 16.328 1 85.12 269 LYS B C 1
ATOM 4879 O O . LYS B 1 269 ? -31.344 -8.898 16.25 1 85.12 269 LYS B O 1
ATOM 4884 N N . ALA B 1 270 ? -30.859 -6.668 15.82 1 92.88 270 ALA B N 1
ATOM 4885 C CA . ALA B 1 270 ? -29.625 -6.977 15.109 1 92.88 270 ALA B CA 1
ATOM 4886 C C . ALA B 1 270 ? -28.594 -5.863 15.273 1 92.88 270 ALA B C 1
ATOM 4888 O O . ALA B 1 270 ? -28.953 -4.711 15.523 1 92.88 270 ALA B O 1
ATOM 4889 N N . VAL B 1 271 ? -27.391 -6.273 15.219 1 94.06 271 VAL B N 1
ATOM 4890 C CA . VAL B 1 271 ? -26.297 -5.324 15.43 1 94.06 271 VAL B CA 1
ATOM 4891 C C . VAL B 1 271 ? -25.125 -5.676 14.516 1 94.06 271 VAL B C 1
ATOM 4893 O O . VAL B 1 271 ? -25.031 -6.801 14.023 1 94.06 271 VAL B O 1
ATOM 4896 N N . VAL B 1 272 ? -24.328 -4.688 14.211 1 96.25 272 VAL B N 1
ATOM 4897 C CA . VAL B 1 272 ? -23.078 -4.961 13.508 1 96.25 272 VAL B CA 1
ATOM 4898 C C . VAL B 1 272 ? -21.938 -5.09 14.516 1 96.25 272 VAL B C 1
ATOM 4900 O O . VAL B 1 272 ? -21.656 -4.152 15.266 1 96.25 272 VAL B O 1
ATOM 4903 N N . PHE B 1 273 ? -21.391 -6.32 14.555 1 96.31 273 PHE B N 1
ATOM 4904 C CA . PHE B 1 273 ? -20.25 -6.629 15.414 1 96.31 273 PHE B CA 1
ATOM 4905 C C . PHE B 1 273 ? -18.938 -6.391 14.68 1 96.31 273 PHE B C 1
ATOM 4907 O O . PHE B 1 273 ? -18.781 -6.801 13.531 1 96.31 273 PHE B O 1
ATOM 4914 N N . GLY B 1 274 ? -18.031 -5.613 15.383 1 97.94 274 GLY B N 1
ATOM 4915 C CA . GLY B 1 274 ? -16.703 -5.387 14.828 1 97.94 274 GLY B CA 1
ATOM 4916 C C . GLY B 1 274 ? -15.594 -5.816 15.766 1 97.94 274 GLY B C 1
ATOM 4917 O O . GLY B 1 274 ? -15.688 -5.617 16.984 1 97.94 274 GLY B O 1
ATOM 4918 N N . ILE B 1 275 ? -14.602 -6.461 15.188 1 97.69 275 ILE B N 1
ATOM 4919 C CA . ILE B 1 275 ? -13.383 -6.766 15.922 1 97.69 275 ILE B CA 1
ATOM 4920 C C . ILE B 1 275 ? -12.195 -6.828 14.961 1 97.69 275 ILE B C 1
ATOM 4922 O O . ILE B 1 275 ? -12.312 -7.375 13.867 1 97.69 275 ILE B O 1
ATOM 4926 N N . ARG B 1 276 ? -11.141 -6.16 15.312 1 97.69 276 ARG B N 1
ATOM 4927 C CA . ARG B 1 276 ? -9.969 -6.199 14.453 1 97.69 276 ARG B CA 1
ATOM 4928 C C . ARG B 1 276 ? -9.297 -7.57 14.5 1 97.69 276 ARG B C 1
ATOM 4930 O O . ARG B 1 276 ? -9.281 -8.219 15.547 1 97.69 276 ARG B O 1
ATOM 4937 N N . PRO B 1 277 ? -8.695 -7.988 13.367 1 97.19 277 PRO B N 1
ATOM 4938 C CA . PRO B 1 277 ? -8.086 -9.32 13.305 1 97.19 277 PRO B CA 1
ATOM 4939 C C . PRO B 1 277 ? -7 -9.523 14.352 1 97.19 277 PRO B C 1
ATOM 4941 O O . PRO B 1 277 ? -6.828 -10.633 14.867 1 97.19 277 PRO B O 1
ATOM 4944 N N . GLU B 1 278 ? -6.297 -8.461 14.672 1 95.5 278 GLU B N 1
ATOM 4945 C CA . GLU B 1 278 ? -5.215 -8.57 15.648 1 95.5 278 GLU B CA 1
ATOM 4946 C C . GLU B 1 278 ? -5.762 -8.758 17.062 1 95.5 278 GLU B C 1
ATOM 4948 O O . GLU B 1 278 ? -5.016 -9.102 17.984 1 95.5 278 GLU B O 1
ATOM 4953 N N . ASP B 1 279 ? -7.059 -8.531 17.25 1 95.75 279 ASP B N 1
ATOM 4954 C CA . ASP B 1 279 ? -7.695 -8.688 18.562 1 95.75 279 ASP B CA 1
ATOM 4955 C C . ASP B 1 279 ? -8.391 -10.039 18.672 1 95.75 279 ASP B C 1
ATOM 4957 O O . ASP B 1 279 ? -9.172 -10.266 19.609 1 95.75 279 ASP B O 1
ATOM 4961 N N . VAL B 1 280 ? -8.195 -10.875 17.672 1 96.69 280 VAL B N 1
ATOM 4962 C CA . VAL B 1 280 ? -8.648 -12.258 17.656 1 96.69 280 VAL B CA 1
ATOM 4963 C C . VAL B 1 280 ? -7.457 -13.195 17.844 1 96.69 280 VAL B C 1
ATOM 4965 O O . VAL B 1 280 ? -6.516 -13.172 17.047 1 96.69 280 VAL B O 1
ATOM 4968 N N . SER B 1 281 ? -7.488 -13.961 18.859 1 94.56 281 SER B N 1
ATOM 4969 C CA . SER B 1 281 ? -6.359 -14.844 19.141 1 94.56 281 SER B CA 1
ATOM 4970 C C . SER B 1 281 ? -6.758 -16.312 19.047 1 94.56 281 SER B C 1
ATOM 4972 O O . SER B 1 281 ? -7.934 -16.641 19.203 1 94.56 281 SER B O 1
ATOM 4974 N N . LEU B 1 282 ? -5.758 -17.109 18.75 1 93.88 282 LEU B N 1
ATOM 4975 C CA . LEU B 1 282 ? -5.965 -18.562 18.766 1 93.88 282 LEU B CA 1
ATOM 4976 C C . LEU B 1 282 ? -5.91 -19.094 20.188 1 93.88 282 LEU B C 1
ATOM 4978 O O . LEU B 1 282 ? -5.051 -18.688 20.984 1 93.88 282 LEU B O 1
ATOM 4982 N N . GLY B 1 283 ? -6.836 -19.859 20.484 1 91.31 283 GLY B N 1
ATOM 4983 C CA . GLY B 1 283 ? -6.848 -20.484 21.797 1 91.31 283 GLY B CA 1
ATOM 4984 C C . GLY B 1 283 ? -7.73 -19.75 22.797 1 91.31 283 GLY B C 1
ATOM 4985 O O . GLY B 1 283 ? -8.547 -18.906 22.406 1 91.31 283 GLY B O 1
ATOM 4986 N N . GLU B 1 284 ? -7.605 -20.203 24.031 1 90.19 284 GLU B N 1
ATOM 4987 C CA . GLU B 1 284 ? -8.438 -19.625 25.094 1 90.19 284 GLU B CA 1
ATOM 4988 C C . GLU B 1 284 ? -7.688 -18.547 25.875 1 90.19 284 GLU B C 1
ATOM 4990 O O . GLU B 1 284 ? -6.527 -18.75 26.25 1 90.19 284 GLU B O 1
ATOM 4995 N N . GLU B 1 285 ? -8.352 -17.375 25.875 1 90 285 GLU B N 1
ATOM 4996 C CA . GLU B 1 285 ? -7.809 -16.281 26.656 1 90 285 GLU B CA 1
ATOM 4997 C C . GLU B 1 285 ? -8.797 -15.812 27.719 1 90 285 GLU B C 1
ATOM 4999 O O . GLU B 1 285 ? -10.008 -16.031 27.594 1 90 285 GLU B O 1
ATOM 5004 N N . ALA B 1 286 ? -8.188 -15.125 28.719 1 87.06 286 ALA B N 1
ATOM 5005 C CA . ALA B 1 286 ? -9.047 -14.562 29.766 1 87.06 286 ALA B CA 1
ATOM 5006 C C . ALA B 1 286 ? -9.844 -13.367 29.234 1 87.06 286 ALA B C 1
ATOM 5008 O O . ALA B 1 286 ? -9.383 -12.656 28.344 1 87.06 286 ALA B O 1
ATOM 5009 N N . ASP B 1 287 ? -11.047 -13.102 29.766 1 89.81 287 ASP B N 1
ATOM 5010 C CA . ASP B 1 287 ? -11.891 -11.945 29.453 1 89.81 287 ASP B CA 1
ATOM 5011 C C . ASP B 1 287 ? -12.227 -11.883 27.969 1 89.81 287 ASP B C 1
ATOM 5013 O O . ASP B 1 287 ? -12.156 -10.812 27.359 1 89.81 287 ASP B O 1
ATOM 5017 N N . ALA B 1 288 ? -12.328 -13.047 27.375 1 94.75 288 ALA B N 1
ATOM 5018 C CA . ALA B 1 288 ? -12.633 -13.133 25.953 1 94.75 288 ALA B CA 1
ATOM 5019 C C . ALA B 1 288 ? -13.828 -14.055 25.703 1 94.75 288 ALA B C 1
ATOM 5021 O O . ALA B 1 288 ? -14.109 -14.945 26.516 1 94.75 288 ALA B O 1
ATOM 5022 N N . ASP B 1 289 ? -14.57 -13.766 24.703 1 95.5 289 ASP B N 1
ATOM 5023 C CA . ASP B 1 289 ? -15.586 -14.695 24.219 1 95.5 289 ASP B CA 1
ATOM 5024 C C . ASP B 1 289 ? -14.961 -15.734 23.281 1 95.5 289 ASP B C 1
ATOM 5026 O O . ASP B 1 289 ? -14.062 -15.414 22.5 1 95.5 289 ASP B O 1
ATOM 5030 N N . LEU B 1 290 ? -15.477 -16.922 23.391 1 96.06 290 LEU B N 1
ATOM 5031 C CA . LEU B 1 290 ? -14.891 -18.016 22.625 1 96.06 290 LEU B CA 1
ATOM 5032 C C . LEU B 1 290 ? -15.797 -18.422 21.469 1 96.06 290 LEU B C 1
ATOM 5034 O O . LEU B 1 290 ? -17.016 -18.5 21.625 1 96.06 290 LEU B O 1
ATOM 5038 N N . VAL B 1 291 ? -15.18 -18.609 20.266 1 96.81 291 VAL B N 1
ATOM 5039 C CA . VAL B 1 291 ? -15.867 -19.156 19.109 1 96.81 291 VAL B CA 1
ATOM 5040 C C . VAL B 1 291 ? -15 -20.219 18.453 1 96.81 291 VAL B C 1
ATOM 5042 O O . VAL B 1 291 ? -13.797 -20.281 18.688 1 96.81 291 VAL B O 1
ATOM 5045 N N . GLU B 1 292 ? -15.664 -21.078 17.688 1 97.06 292 GLU B N 1
ATOM 5046 C CA . GLU B 1 292 ? -14.945 -22.141 16.984 1 97.06 292 GLU B CA 1
ATOM 5047 C C . GLU B 1 292 ? -15.281 -22.141 15.5 1 97.06 292 GLU B C 1
ATOM 5049 O O . GLU B 1 292 ? -16.375 -21.75 15.102 1 97.06 292 GLU B O 1
ATOM 5054 N N . GLY B 1 293 ? -14.305 -22.547 14.758 1 96.56 293 GLY B N 1
ATOM 5055 C CA . GLY B 1 293 ? -14.531 -22.609 13.328 1 96.56 293 GLY B CA 1
ATOM 5056 C C . GLY B 1 293 ? -13.43 -23.344 12.578 1 96.56 293 GLY B C 1
ATOM 5057 O O . GLY B 1 293 ? -12.562 -23.953 13.195 1 96.56 293 GLY B O 1
ATOM 5058 N N . GLN B 1 294 ? -13.539 -23.344 11.312 1 96.38 294 GLN B N 1
ATOM 5059 C CA . GLN B 1 294 ? -12.609 -24.047 10.438 1 96.38 294 GLN B CA 1
ATOM 5060 C C . GLN B 1 294 ? -11.805 -23.078 9.586 1 96.38 294 GLN B C 1
ATOM 5062 O O . GLN B 1 294 ? -12.375 -22.234 8.883 1 96.38 294 GLN B O 1
ATOM 5067 N N . VAL B 1 295 ? -10.469 -23.219 9.641 1 94.88 295 VAL B N 1
ATOM 5068 C CA . VAL B 1 295 ? -9.594 -22.406 8.812 1 94.88 295 VAL B CA 1
ATOM 5069 C C . VAL B 1 295 ? -9.719 -22.828 7.348 1 94.88 295 VAL B C 1
ATOM 5071 O O . VAL B 1 295 ? -9.547 -24.016 7.027 1 94.88 295 VAL B O 1
ATOM 5074 N N . TYR B 1 296 ? -10.047 -21.812 6.48 1 91.88 296 TYR B N 1
ATOM 5075 C CA . TYR B 1 296 ? -10.172 -22.203 5.078 1 91.88 296 TYR B CA 1
ATOM 5076 C C . TYR B 1 296 ? -9.219 -21.406 4.203 1 91.88 296 TYR B C 1
ATOM 5078 O O . TYR B 1 296 ? -9.039 -21.719 3.021 1 91.88 296 TYR B O 1
ATOM 5086 N N . LEU B 1 297 ? -8.625 -20.406 4.766 1 91.44 297 LEU B N 1
ATOM 5087 C CA . LEU B 1 297 ? -7.695 -19.562 4.016 1 91.44 297 LEU B CA 1
ATOM 5088 C C . LEU B 1 297 ? -6.586 -19.047 4.926 1 91.44 297 LEU B C 1
ATOM 5090 O O . LEU B 1 297 ? -6.852 -18.625 6.059 1 91.44 297 LEU B O 1
ATOM 5094 N N . ILE B 1 298 ? -5.383 -19.109 4.449 1 91.38 298 ILE B N 1
ATOM 5095 C CA . ILE B 1 298 ? -4.215 -18.562 5.141 1 91.38 298 ILE B CA 1
ATOM 5096 C C . ILE B 1 298 ? -3.451 -17.625 4.215 1 91.38 298 ILE B C 1
ATOM 5098 O O . ILE B 1 298 ? -3.1 -18 3.092 1 91.38 298 ILE B O 1
ATOM 5102 N N . GLU B 1 299 ? -3.273 -16.438 4.664 1 91.44 299 GLU B N 1
ATOM 5103 C CA . GLU B 1 299 ? -2.484 -15.461 3.926 1 91.44 299 GLU B CA 1
ATOM 5104 C C . GLU B 1 299 ? -1.188 -15.125 4.656 1 91.44 299 GLU B C 1
ATOM 5106 O O . GLU B 1 299 ? -1.213 -14.711 5.816 1 91.44 299 GLU B O 1
ATOM 5111 N N . ASP B 1 300 ? -0.114 -15.266 3.949 1 91.25 300 ASP B N 1
ATOM 5112 C CA . ASP B 1 300 ? 1.195 -14.961 4.516 1 91.25 300 ASP B CA 1
ATOM 5113 C C . ASP B 1 300 ? 1.53 -13.477 4.352 1 91.25 300 ASP B C 1
ATOM 5115 O O . ASP B 1 300 ? 1.719 -13 3.232 1 91.25 300 ASP B O 1
ATOM 5119 N N . LEU B 1 301 ? 1.664 -12.773 5.508 1 91.62 301 LEU B N 1
ATOM 5120 C CA . LEU B 1 301 ? 1.964 -11.352 5.469 1 91.62 301 LEU B CA 1
ATOM 5121 C C . LEU B 1 301 ? 3.432 -11.094 5.793 1 91.62 301 LEU B C 1
ATOM 5123 O O . LEU B 1 301 ? 3.83 -9.953 6.027 1 91.62 301 LEU B O 1
ATOM 5127 N N . GLY B 1 302 ? 4.195 -12.117 5.875 1 90.88 302 GLY B N 1
ATOM 5128 C CA . GLY B 1 302 ? 5.602 -11.984 6.223 1 90.88 302 GLY B CA 1
ATOM 5129 C C . GLY B 1 302 ? 5.867 -12.156 7.707 1 90.88 302 GLY B C 1
ATOM 5130 O O . GLY B 1 302 ? 6.145 -13.266 8.172 1 90.88 302 GLY B O 1
ATOM 5131 N N . LYS B 1 303 ? 5.602 -11.07 8.469 1 90.75 303 LYS B N 1
ATOM 5132 C CA . LYS B 1 303 ? 5.863 -11.148 9.906 1 90.75 303 LYS B CA 1
ATOM 5133 C C . LYS B 1 303 ? 4.68 -11.773 10.641 1 90.75 303 LYS B C 1
ATOM 5135 O O . LYS B 1 303 ? 4.801 -12.141 11.812 1 90.75 303 LYS B O 1
ATOM 5140 N N . GLU B 1 304 ? 3.609 -11.844 9.922 1 94.06 304 GLU B N 1
ATOM 5141 C CA . GLU B 1 304 ? 2.395 -12.422 10.484 1 94.06 304 GLU B CA 1
ATOM 5142 C C . GLU B 1 304 ? 1.603 -13.188 9.43 1 94.06 304 GLU B C 1
ATOM 5144 O O . GLU B 1 304 ? 1.937 -13.148 8.242 1 94.06 304 GLU B O 1
ATOM 5149 N N . LYS B 1 305 ? 0.664 -13.992 9.93 1 93.81 305 LYS B N 1
ATOM 5150 C CA . LYS B 1 305 ? -0.284 -14.695 9.07 1 93.81 305 LYS B CA 1
ATOM 5151 C C . LYS B 1 305 ? -1.717 -14.25 9.359 1 93.81 305 LYS B C 1
ATOM 5153 O O . LYS B 1 305 ? -2.07 -13.984 10.508 1 93.81 305 LYS B O 1
ATOM 5158 N N . LEU B 1 306 ? -2.43 -14.086 8.328 1 95 306 LEU B N 1
ATOM 5159 C CA . LEU B 1 306 ? -3.855 -13.789 8.43 1 95 306 LEU B CA 1
ATOM 5160 C C . LEU B 1 306 ? -4.688 -15.039 8.156 1 95 306 LEU B C 1
ATOM 5162 O O . LEU B 1 306 ? -4.652 -15.578 7.047 1 95 306 LEU B O 1
ATOM 5166 N N . LEU B 1 307 ? -5.461 -15.492 9.109 1 95.44 307 LEU B N 1
ATOM 5167 C CA . LEU B 1 307 ? -6.312 -16.672 8.992 1 95.44 307 LEU B CA 1
ATOM 5168 C C . LEU B 1 307 ? -7.762 -16.266 8.742 1 95.44 307 LEU B C 1
ATOM 5170 O O . LEU B 1 307 ? -8.273 -15.344 9.375 1 95.44 307 LEU B O 1
ATOM 5174 N N . SER B 1 308 ? -8.289 -16.875 7.82 1 95.56 308 SER B N 1
ATOM 5175 C CA . SER B 1 308 ? -9.734 -16.781 7.637 1 95.56 308 SER B CA 1
ATOM 5176 C C . SER B 1 308 ? -10.43 -18.047 8.141 1 95.56 308 SER B C 1
ATOM 5178 O O . SER B 1 308 ? -10.148 -19.156 7.672 1 95.56 308 SER B O 1
ATOM 5180 N N . VAL B 1 309 ? -11.375 -17.859 9.07 1 96.81 309 VAL B N 1
ATOM 5181 C CA . VAL B 1 309 ? -12 -18.984 9.766 1 96.81 309 VAL B CA 1
ATOM 5182 C C . VAL B 1 309 ? -13.516 -18.938 9.555 1 96.81 309 VAL B C 1
ATOM 5184 O O . VAL B 1 309 ? -14.164 -17.938 9.875 1 96.81 309 VAL B O 1
ATOM 5187 N N . ARG B 1 310 ? -14.039 -20.031 8.984 1 96.88 310 ARG B N 1
ATOM 5188 C CA . ARG B 1 310 ? -15.492 -20.172 8.906 1 96.88 310 ARG B CA 1
ATOM 5189 C C . ARG B 1 310 ? -16.062 -20.641 10.25 1 96.88 310 ARG B C 1
ATOM 5191 O O . ARG B 1 310 ? -15.703 -21.703 10.75 1 96.88 310 ARG B O 1
ATOM 5198 N N . ILE B 1 311 ? -16.938 -19.812 10.789 1 97.44 311 ILE B N 1
ATOM 5199 C CA . ILE B 1 311 ? -17.438 -20.062 12.133 1 97.44 311 ILE B CA 1
ATOM 5200 C C . ILE B 1 311 ? -18.469 -21.188 12.102 1 97.44 311 ILE B C 1
ATOM 5202 O O . ILE B 1 311 ? -19.328 -21.219 11.219 1 97.44 311 ILE B O 1
ATOM 5206 N N . ASN B 1 312 ? -18.359 -22.109 13.094 1 97.06 312 ASN B N 1
ATOM 5207 C CA . ASN B 1 312 ? -19.281 -23.234 13.164 1 97.06 312 ASN B CA 1
ATOM 5208 C C . ASN B 1 312 ? -20.719 -22.766 13.344 1 97.06 312 ASN B C 1
ATOM 5210 O O . ASN B 1 312 ? -21 -21.891 14.172 1 97.06 312 ASN B O 1
ATOM 5214 N N . GLY B 1 313 ? -21.578 -23.328 12.578 1 94.75 313 GLY B N 1
ATOM 5215 C CA . GLY B 1 313 ? -22.984 -22.984 12.711 1 94.75 313 GLY B CA 1
ATOM 5216 C C . GLY B 1 313 ? -23.391 -21.75 11.93 1 94.75 313 GLY B C 1
ATOM 5217 O O . GLY B 1 313 ? -24.484 -21.219 12.117 1 94.75 313 GLY B O 1
ATOM 5218 N N . SER B 1 314 ? -22.469 -21.125 11.164 1 93.25 314 SER B N 1
ATOM 5219 C CA . SER B 1 314 ? -22.766 -19.922 10.383 1 93.25 314 SER B CA 1
ATOM 5220 C C . SER B 1 314 ? -21.938 -19.891 9.102 1 93.25 314 SER B C 1
ATOM 5222 O O . SER B 1 314 ? -21.016 -20.703 8.93 1 93.25 314 SER B O 1
ATOM 5224 N N . GLU B 1 315 ? -22.344 -19.047 8.25 1 91.62 315 GLU B N 1
ATOM 5225 C CA . GLU B 1 315 ? -21.562 -18.812 7.035 1 91.62 315 GLU B CA 1
ATOM 5226 C C . GLU B 1 315 ? -20.641 -17.609 7.195 1 91.62 315 GLU B C 1
ATOM 5228 O O . GLU B 1 315 ? -19.922 -17.25 6.258 1 91.62 315 GLU B O 1
ATOM 5233 N N . GLN B 1 316 ? -20.562 -17.141 8.359 1 94.44 316 GLN B N 1
ATOM 5234 C CA . GLN B 1 316 ? -19.75 -15.961 8.609 1 94.44 316 GLN B CA 1
ATOM 5235 C C . GLN B 1 316 ? -18.281 -16.344 8.805 1 94.44 316 GLN B C 1
ATOM 5237 O O . GLN B 1 316 ? -17.969 -17.453 9.242 1 94.44 316 GLN B O 1
ATOM 5242 N N . THR B 1 317 ? -17.438 -15.445 8.453 1 95.56 317 THR B N 1
ATOM 5243 C CA . THR B 1 317 ? -15.992 -15.648 8.539 1 95.56 317 THR B CA 1
ATOM 5244 C C . THR B 1 317 ? -15.367 -14.648 9.508 1 95.56 317 THR B C 1
ATOM 5246 O O . THR B 1 317 ? -15.742 -13.477 9.531 1 95.56 317 THR B O 1
ATOM 5249 N N . LEU B 1 318 ? -14.508 -15.141 10.352 1 97.19 318 LEU B N 1
ATOM 5250 C CA . LEU B 1 318 ? -13.68 -14.312 11.219 1 97.19 318 LEU B CA 1
ATOM 5251 C C . LEU B 1 318 ? -12.211 -14.414 10.82 1 97.19 318 LEU B C 1
ATOM 5253 O O . LEU B 1 318 ? -11.695 -15.516 10.617 1 97.19 318 LEU B O 1
ATOM 5257 N N . ARG B 1 319 ? -11.641 -13.297 10.719 1 97.19 319 ARG B N 1
ATOM 5258 C CA . ARG B 1 319 ? -10.219 -13.281 10.398 1 97.19 319 ARG B CA 1
ATOM 5259 C C . ARG B 1 319 ? -9.383 -12.977 11.641 1 97.19 319 ARG B C 1
ATOM 5261 O O . ARG B 1 319 ? -9.781 -12.164 12.477 1 97.19 319 ARG B O 1
ATOM 5268 N N . ALA B 1 320 ? -8.234 -13.641 11.75 1 97 320 ALA B N 1
ATOM 5269 C CA . ALA B 1 320 ? -7.328 -13.492 12.891 1 97 320 ALA B CA 1
ATOM 5270 C C . ALA B 1 320 ? -5.883 -13.359 12.422 1 97 320 ALA B C 1
ATOM 5272 O O . ALA B 1 320 ? -5.457 -14.039 11.484 1 97 320 ALA B O 1
ATOM 5273 N N . VAL B 1 321 ? -5.188 -12.469 13.031 1 95.94 321 VAL B N 1
ATOM 5274 C CA . VAL B 1 321 ? -3.762 -12.32 12.766 1 95.94 321 VAL B CA 1
ATOM 5275 C C . VAL B 1 321 ? -2.959 -13.07 13.82 1 95.94 321 VAL B C 1
ATOM 5277 O O . VAL B 1 321 ? -3.162 -12.875 15.023 1 95.94 321 VAL B O 1
ATOM 5280 N N . ILE B 1 322 ? -2.094 -13.938 13.359 1 93.38 322 ILE B N 1
ATOM 5281 C CA . ILE B 1 322 ? -1.265 -14.719 14.273 1 93.38 322 ILE B CA 1
ATOM 5282 C C . ILE B 1 322 ? 0.208 -14.539 13.906 1 93.38 322 ILE B C 1
ATOM 5284 O O . ILE B 1 322 ? 0.534 -14.172 12.773 1 93.38 322 ILE B O 1
ATOM 5288 N N . PRO B 1 323 ? 1.069 -14.758 14.891 1 90 323 PRO B N 1
ATOM 5289 C CA . PRO B 1 323 ? 2.494 -14.719 14.555 1 90 323 PRO B CA 1
ATOM 5290 C C . PRO B 1 323 ? 2.863 -15.703 13.445 1 90 323 PRO B C 1
ATOM 5292 O O . PRO B 1 323 ? 2.285 -16.797 13.359 1 90 323 PRO B O 1
ATOM 5295 N N . ALA B 1 324 ? 3.848 -15.328 12.672 1 86.75 324 ALA B N 1
ATOM 5296 C CA . ALA B 1 324 ? 4.234 -16.109 11.5 1 86.75 324 ALA B CA 1
ATOM 5297 C C . ALA B 1 324 ? 4.719 -17.5 11.898 1 86.75 324 ALA B C 1
ATOM 5299 O O . ALA B 1 324 ? 4.523 -18.469 11.156 1 86.75 324 ALA B O 1
ATOM 5300 N N . ASP B 1 325 ? 5.281 -17.609 13.031 1 84.81 325 ASP B N 1
ATOM 5301 C CA . ASP B 1 325 ? 5.914 -18.859 13.438 1 84.81 325 ASP B CA 1
ATOM 5302 C C . ASP B 1 325 ? 4.938 -19.75 14.211 1 84.81 325 ASP B C 1
ATOM 5304 O O . ASP B 1 325 ? 5.273 -20.875 14.578 1 84.81 325 ASP B O 1
ATOM 5308 N N . LEU B 1 326 ? 3.805 -19.203 14.398 1 84.81 326 LEU B N 1
ATOM 5309 C CA . LEU B 1 326 ? 2.826 -20 15.133 1 84.81 326 LEU B CA 1
ATOM 5310 C C . LEU B 1 326 ? 2.25 -21.094 14.242 1 84.81 326 LEU B C 1
ATOM 5312 O O . LEU B 1 326 ? 1.802 -20.828 13.125 1 84.81 326 LEU B O 1
ATOM 5316 N N . LEU B 1 327 ? 2.439 -22.25 14.703 1 79.19 327 LEU B N 1
ATOM 5317 C CA . LEU B 1 327 ? 1.897 -23.406 13.992 1 79.19 327 LEU B CA 1
ATOM 5318 C C . LEU B 1 327 ? 0.613 -23.891 14.648 1 79.19 327 LEU B C 1
ATOM 5320 O O . LEU B 1 327 ? 0.426 -23.734 15.852 1 79.19 327 LEU B O 1
ATOM 5324 N N . TRP B 1 328 ? -0.322 -24.234 13.828 1 76.25 328 TRP B N 1
ATOM 5325 C CA . TRP B 1 328 ? -1.516 -24.859 14.383 1 76.25 328 TRP B CA 1
ATOM 5326 C C . TRP B 1 328 ? -1.821 -26.172 13.664 1 76.25 328 TRP B C 1
ATOM 5328 O O . TRP B 1 328 ? -1.427 -26.359 12.508 1 76.25 328 TRP B O 1
ATOM 5338 N N . GLU B 1 329 ? -2.248 -27.141 14.414 1 73.88 329 GLU B N 1
ATOM 5339 C CA . GLU B 1 329 ? -2.326 -28.531 13.961 1 73.88 329 GLU B CA 1
ATOM 5340 C C . GLU B 1 329 ? -3.656 -28.812 13.273 1 73.88 329 GLU B C 1
ATOM 5342 O O . GLU B 1 329 ? -3.76 -29.75 12.469 1 73.88 329 GLU B O 1
ATOM 5347 N N . SER B 1 330 ? -4.59 -28.172 13.664 1 77.38 330 SER B N 1
ATOM 5348 C CA . SER B 1 330 ? -5.91 -28.547 13.164 1 77.38 330 SER B CA 1
ATOM 5349 C C . SER B 1 330 ? -6.547 -27.406 12.367 1 77.38 330 SER B C 1
ATOM 5351 O O . SER B 1 330 ? -6.352 -26.234 12.695 1 77.38 330 SER B O 1
ATOM 5353 N N . GLU B 1 331 ? -7.289 -27.859 11.438 1 87.75 331 GLU B N 1
ATOM 5354 C CA . GLU B 1 331 ? -8.086 -26.891 10.695 1 87.75 331 GLU B CA 1
ATOM 5355 C C . GLU B 1 331 ? -9.203 -26.312 11.562 1 87.75 331 GLU B C 1
ATOM 5357 O O . GLU B 1 331 ? -9.656 -25.188 11.336 1 87.75 331 GLU B O 1
ATOM 5362 N N . GLN B 1 332 ? -9.57 -27.203 12.516 1 93.62 332 GLN B N 1
ATOM 5363 C CA . GLN B 1 332 ? -10.531 -26.688 13.492 1 93.62 332 GLN B CA 1
ATOM 5364 C C . GLN B 1 332 ? -9.82 -25.922 14.609 1 93.62 332 GLN B C 1
ATOM 5366 O O . GLN B 1 332 ? -8.914 -26.469 15.258 1 93.62 332 GLN B O 1
ATOM 5371 N N . VAL B 1 333 ? -10.266 -24.641 14.766 1 95.5 333 VAL B N 1
ATOM 5372 C CA . VAL B 1 333 ? -9.555 -23.828 15.742 1 95.5 333 VAL B CA 1
ATOM 5373 C C . VAL B 1 333 ? -10.555 -23.156 16.688 1 95.5 333 VAL B C 1
ATOM 5375 O O . VAL B 1 333 ? -11.719 -22.969 16.328 1 95.5 333 VAL B O 1
ATOM 5378 N N . LYS B 1 334 ? -10.062 -22.906 17.938 1 95.56 334 LYS B N 1
ATOM 5379 C CA . LYS B 1 334 ? -10.758 -22.062 18.906 1 95.56 334 LYS B CA 1
ATOM 5380 C C . LYS B 1 334 ? -10.227 -20.625 18.859 1 95.56 334 LYS B C 1
ATOM 5382 O O . LYS B 1 334 ? -9.016 -20.406 18.844 1 95.56 334 LYS B O 1
ATOM 5387 N N . LEU B 1 335 ? -11.125 -19.688 18.688 1 96.44 335 LEU B N 1
ATOM 5388 C CA . LEU B 1 335 ? -10.758 -18.266 18.641 1 96.44 335 LEU B CA 1
ATOM 5389 C C . LEU B 1 335 ? -11.258 -17.531 19.891 1 96.44 335 LEU B C 1
ATOM 5391 O O . LEU B 1 335 ? -12.391 -17.75 20.312 1 96.44 335 LEU B O 1
ATOM 5395 N N . SER B 1 336 ? -10.43 -16.734 20.469 1 97.38 336 SER B N 1
ATOM 5396 C CA . SER B 1 336 ? -10.781 -15.852 21.578 1 97.38 336 SER B CA 1
ATOM 5397 C C . SER B 1 336 ? -10.938 -14.406 21.094 1 97.38 336 SER B C 1
ATOM 5399 O O . SER B 1 336 ? -10.047 -13.867 20.453 1 97.38 336 SER B O 1
ATOM 5401 N N . LEU B 1 337 ? -12.039 -13.852 21.391 1 96.94 337 LEU B N 1
ATOM 5402 C CA . LEU B 1 337 ? -12.344 -12.469 21.047 1 96.94 337 LEU B CA 1
ATOM 5403 C C . LEU B 1 337 ? -12.273 -11.562 22.281 1 96.94 337 LEU B C 1
ATOM 5405 O O . LEU B 1 337 ? -13.117 -11.656 23.172 1 96.94 337 LEU B O 1
ATOM 5409 N N . SER B 1 338 ? -11.375 -10.664 22.328 1 94.19 338 SER B N 1
ATOM 5410 C CA . SER B 1 338 ? -11.211 -9.766 23.469 1 94.19 338 SER B CA 1
ATOM 5411 C C . SER B 1 338 ? -12.422 -8.852 23.625 1 94.19 338 SER B C 1
ATOM 5413 O O . SER B 1 338 ? -12.703 -8.023 22.766 1 94.19 338 SER B O 1
ATOM 5415 N N . ARG B 1 339 ? -13.055 -8.883 24.797 1 91.88 339 ARG B N 1
ATOM 5416 C CA . ARG B 1 339 ? -14.281 -8.133 25.031 1 91.88 339 ARG B CA 1
ATOM 5417 C C . ARG B 1 339 ? -14.023 -6.633 25 1 91.88 339 ARG B C 1
ATOM 5419 O O . ARG B 1 339 ? -14.852 -5.863 24.516 1 91.88 339 ARG B O 1
ATOM 5426 N N . LYS B 1 340 ? -12.805 -6.266 25.422 1 91.5 340 LYS B N 1
ATOM 5427 C CA . LYS B 1 340 ? -12.469 -4.848 25.516 1 91.5 340 LYS B CA 1
ATOM 5428 C C . LYS B 1 340 ? -12.227 -4.242 24.141 1 91.5 340 LYS B C 1
ATOM 5430 O O . LYS B 1 340 ? -12.242 -3.02 23.984 1 91.5 340 LYS B O 1
ATOM 5435 N N . GLN B 1 341 ? -12.023 -5.129 23.156 1 93.69 341 GLN B N 1
ATOM 5436 C CA . GLN B 1 341 ? -11.641 -4.633 21.844 1 93.69 341 GLN B CA 1
ATOM 5437 C C . GLN B 1 341 ? -12.781 -4.789 20.844 1 93.69 341 GLN B C 1
ATOM 5439 O O . GLN B 1 341 ? -12.586 -4.613 19.641 1 93.69 341 GLN B O 1
ATOM 5444 N N . MET B 1 342 ? -13.953 -5.152 21.406 1 95.19 342 MET B N 1
ATOM 5445 C CA . MET B 1 342 ? -15.117 -5.32 20.547 1 95.19 342 MET B CA 1
ATOM 5446 C C . MET B 1 342 ? -15.758 -3.973 20.234 1 95.19 342 MET B C 1
ATOM 5448 O O . MET B 1 342 ? -15.828 -3.096 21.094 1 95.19 342 MET B O 1
ATOM 5452 N N . HIS B 1 343 ? -16.188 -3.842 19.016 1 96.31 343 HIS B N 1
ATOM 5453 C CA . HIS B 1 343 ? -16.922 -2.674 18.547 1 96.31 343 HIS B CA 1
ATOM 5454 C C . HIS B 1 343 ? -18.344 -3.045 18.141 1 96.31 343 HIS B C 1
ATOM 5456 O O . HIS B 1 343 ? -18.578 -4.129 17.609 1 96.31 343 HIS B O 1
ATOM 5462 N N . TRP B 1 344 ? -19.234 -2.145 18.406 1 95.25 344 TRP B N 1
ATOM 5463 C CA . TRP B 1 344 ? -20.641 -2.373 18.094 1 95.25 344 TRP B CA 1
ATOM 5464 C C . TRP B 1 344 ? -21.234 -1.181 17.344 1 95.25 344 TRP B C 1
ATOM 5466 O O . TRP B 1 344 ? -21.047 -0.032 17.75 1 95.25 344 TRP B O 1
ATOM 5476 N N . PHE B 1 345 ? -21.906 -1.475 16.266 1 96.12 345 PHE B N 1
ATOM 5477 C CA . PHE B 1 345 ? -22.484 -0.422 15.445 1 96.12 345 PHE B CA 1
ATOM 5478 C C . PHE B 1 345 ? -23.969 -0.693 15.203 1 96.12 345 PHE B C 1
ATOM 5480 O O . PHE B 1 345 ? -24.375 -1.848 15.078 1 96.12 345 PHE B O 1
ATOM 5487 N N . ASP B 1 346 ? -24.719 0.347 15.062 1 94.56 346 ASP B N 1
ATOM 5488 C CA . ASP B 1 346 ? -26.141 0.248 14.734 1 94.56 346 ASP B CA 1
ATOM 5489 C C . ASP B 1 346 ? -26.344 -0.261 13.305 1 94.56 346 ASP B C 1
ATOM 5491 O O . ASP B 1 346 ? -25.641 0.163 12.391 1 94.56 346 ASP B O 1
ATOM 5495 N N . LEU B 1 347 ? -27.266 -1.165 13.188 1 92.88 347 LEU B N 1
ATOM 5496 C CA . LEU B 1 347 ? -27.469 -1.798 11.891 1 92.88 347 LEU B CA 1
ATOM 5497 C C . LEU B 1 347 ? -28 -0.792 10.867 1 92.88 347 LEU B C 1
ATOM 5499 O O . LEU B 1 347 ? -27.578 -0.801 9.711 1 92.88 347 LEU B O 1
ATOM 5503 N N . GLU B 1 348 ? -28.812 0.054 11.242 1 91.56 348 GLU B N 1
ATOM 5504 C CA . GLU B 1 348 ? -29.469 0.98 10.328 1 91.56 348 GLU B CA 1
ATOM 5505 C C . GLU B 1 348 ? -28.609 2.211 10.07 1 91.56 348 GLU B C 1
ATOM 5507 O O . GLU B 1 348 ? -28.234 2.482 8.93 1 91.56 348 GLU B O 1
ATOM 5512 N N . SER B 1 349 ? -28.203 2.844 11.117 1 92.69 349 SER B N 1
ATOM 5513 C CA . SER B 1 349 ? -27.484 4.102 10.977 1 92.69 349 SER B CA 1
ATOM 5514 C C . SER B 1 349 ? -26 3.854 10.727 1 92.69 349 SER B C 1
ATOM 5516 O O . SER B 1 349 ? -25.297 4.707 10.172 1 92.69 349 SER B O 1
ATOM 5518 N N . GLY B 1 350 ? -25.5 2.727 11.227 1 95 350 GLY B N 1
ATOM 5519 C CA . GLY B 1 350 ? -24.078 2.441 11.141 1 95 350 GLY B CA 1
ATOM 5520 C C . GLY B 1 350 ? -23.266 3.115 12.234 1 95 350 GLY B C 1
ATOM 5521 O O . GLY B 1 350 ? -22.047 2.924 12.32 1 95 350 GLY B O 1
ATOM 5522 N N . ASP B 1 351 ? -23.906 3.867 13.148 1 94.94 351 ASP B N 1
ATOM 5523 C CA . ASP B 1 351 ? -23.219 4.629 14.18 1 94.94 351 ASP B CA 1
ATOM 5524 C C . ASP B 1 351 ? -22.688 3.707 15.281 1 94.94 351 ASP B C 1
ATOM 5526 O O . ASP B 1 351 ? -23.297 2.67 15.57 1 94.94 351 ASP B O 1
ATOM 5530 N N . ARG B 1 352 ? -21.672 4.141 15.844 1 95.25 352 ARG B N 1
ATOM 5531 C CA . ARG B 1 352 ? -21.094 3.391 16.953 1 95.25 352 ARG B CA 1
ATOM 5532 C C . ARG B 1 352 ? -22.047 3.346 18.141 1 95.25 352 ARG B C 1
ATOM 5534 O O . ARG B 1 352 ? -22.703 4.344 18.453 1 95.25 352 ARG B O 1
ATOM 5541 N N . LEU B 1 353 ? -22.031 2.234 18.812 1 91.56 353 LEU B N 1
ATOM 5542 C CA . LEU B 1 353 ? -22.953 2.047 19.938 1 91.56 353 LEU B CA 1
ATOM 5543 C C . LEU B 1 353 ? -22.188 1.993 21.266 1 91.56 353 LEU B C 1
ATOM 5545 O O . LEU B 1 353 ? -22.781 2.096 22.328 1 91.56 353 LEU B O 1
ATOM 5549 N N . ASN B 1 354 ? -20.906 1.762 21.188 1 86.12 354 ASN B N 1
ATOM 5550 C CA . ASN B 1 354 ? -20.094 1.747 22.391 1 86.12 354 ASN B CA 1
ATOM 5551 C C . ASN B 1 354 ? -18.844 2.627 22.25 1 86.12 354 ASN B C 1
ATOM 5553 O O . ASN B 1 354 ? -18.438 2.941 21.125 1 86.12 354 ASN B O 1
#

Nearest PDB structures (foldseek):
  2it1-assembly1_B  TM=9.083E-01  e=4.496E-46  Pyrococcus horikoshii
  6yir-assembly1_A  TM=8.926E-01  e=2.172E-45  Bacillus subtilis subsp. subtilis str. 168
  8ja7-assembly1_D  TM=9.394E-01  e=8.732E-42  Mycobacterium tuberculosis H37Rv
  3pux-assembly1_B  TM=8.641E-01  e=4.223E-43  Escherichia coli K-12
  3puy-assembly1_B  TM=8.567E-01  e=8.224E-43  Escherichia coli K-12

Foldseek 3Di:
DWKKWWFQFWADPDPPQTLAGGDTDIFAWLFEEEEAEDPSNCQVVVLCQQLQVDATPDTFIDIPRRTCRNPHNVPALEFEQEQVLPFDQVDFLLCSQQVVVVVVVHDPVLSVVLLVVLCVLLVNNVRRGPGPVVDDLLSSLSSSVSSRPSSVGQEYEYEANQVPDDPVSSVVVLVSLQVVSSPGRHTYYHYDHDQVSRQRRGQWYFYGGNNYGQDIHGSVCLAQPPFFQVSQQRHDVVGKDKDKFADDPQWTDDFPFTHHHDPFVDDDRIWIKIAHQQQKDWDDDPQWGKWKFFWDDWDCPPQWIKTWTQTHRDRGIHIHIGGPPDDDDGRITMITGHNSRMWIAHPVPRGTRD/DWKKWWFQFWADPDPPQTLAGGDTDIFAWLFEEEEAEDPSNCQVVVLCQLLQVDATPDTFIDIPRRTCRNPHNVPALEFEQEQVLPFDQVDFLLCSQQVVVVVVVHDPVLSVVLLVVLCVLLVNVVRRGPGPVPDDLLSSLSSSVSSRPSSVGQEYEYEANQVPDDPVSSVVVLVSLQVVSSPGRHTYYHYDHDQVSRQRRGQWYFYGGNNYGQDIHGSVCLAQPPFFQVSQQRHDVVGKDKDKFADDPQWTDDFPFTDHHDPFPDDDRIWIKIFHQAQKDWDDDPQWGKWKFFWDDWDCPPQWIKTWTQTHRDRGIHIHIGGPPDDDDGRITMITGHPSRMWIAHPVPRGTRD

Sequence (708 aa):
MAKLELKNLRKQFAHNVIPVKDVSVNVNDGEFLTLLGPSGCGKSTLLRMIAGLDEPTQGQVILGGEDLTNIPPGKRNMAMVFQSYALYPHMTVYENISTSLKLRKVDSIEIEKRVNDVSNRLGIQHLLERKPGQLSGGQRQRVALARSLVRNPDVFLLDEPLSNLDALLREQVRADLKQLFESQQKPVVYVTHDQTEAMTLSSKIAVLYDGYLQQLASPTEIYMQPANRFVAGFVGSPQMNLLTLDCHDNQAILGEFGLTLPYLQTSQKAVVFGIRPEDVSLGEEADADLVEGQVYLIEDLGKEKLLSVRINGSEQTLRAVIPADLLWESEQVKLSLSRKQMHWFDLESGDRLNMAKLELKNLRKQFAHNVIPVKDVSVNVNDGEFLTLLGPSGCGKSTLLRMIAGLDEPTQGQVILGGEDLTNIPPGKRNMAMVFQSYALYPHMTVYENISTSLKLRKVDSIEIEKRVNDVSNRLGIQHLLERKPGQLSGGQRQRVALARSLVRNPDVFLLDEPLSNLDALLREQVRADLKQLFESQQKPVVYVTHDQTEAMTLSSKIAVLYDGYLQQLASPTEIYMQPANRFVAGFVGSPQMNLLTLDCHDNQAILGEFGLTLPYLQTSQKAVVFGIRPEDVSLGEEADADLVEGQVYLIEDLGKEKLLSVRINGSEQTLRAVIPADLLWESEQVKLSLSRKQMHWFDLESGDRLN

InterPro domains:
  IPR003439 ABC transporter-like, ATP-binding domain [PF00005] (20-162)
  IPR003439 ABC transporter-like, ATP-binding domain [PS50893] (4-235)
  IPR003593 AAA+ ATPase domain [SM00382] (29-211)
  IPR008995 Molybdate/tungstate binding, C-terminal [SSF50331] (237-353)
  IPR012340 Nucleic acid-binding, OB-fold [G3DSA:2.40.50.140] (276-338)
  IPR015855 ABC transporter, maltose/maltodextrin import, MalK-like [cd03301] (4-217)
  IPR017871 ABC transporter-like, conserved site [PS00211] (135-149)
  IPR027417 P-loop containing nucleoside triphosphate hydrolase [G3DSA:3.40.50.300] (1-239)
  IPR027417 P-loop containing nucleoside triphosphate hydrolase [SSF52540] (4-244)
  IPR040582 MalK-like, OB fold domain [PF17912] (236-280)
  IPR047641 ABC transporter, ATP-binding protein MalK/UgpC-like [PTHR43875] (1-353)

Solvent-accessible surface area (backbone atoms only — not comparable to full-atom values): 36812 Å² total; per-residue (Å²): 122,45,34,38,36,37,41,51,28,19,34,63,83,45,96,89,41,49,39,31,63,43,38,65,51,74,36,45,61,45,31,29,35,21,38,33,39,57,83,83,21,25,58,68,60,52,52,30,35,72,52,31,78,38,75,60,70,37,62,40,36,28,47,54,84,41,77,43,55,84,45,52,39,90,76,42,62,57,24,70,37,46,58,83,38,76,68,56,64,91,32,30,43,46,47,52,38,43,44,68,44,54,76,66,67,52,52,68,70,56,48,52,51,42,52,51,51,44,24,54,76,65,69,42,57,92,43,33,81,38,36,54,84,78,43,54,71,67,51,44,45,47,48,34,48,35,34,34,54,57,69,63,44,47,31,42,37,33,38,33,67,57,73,87,46,42,61,57,57,32,56,53,50,49,54,49,49,39,58,55,50,69,74,36,69,41,18,32,42,34,33,40,57,49,62,63,59,45,32,41,56,29,58,29,36,37,35,32,49,83,10,29,69,68,42,76,38,35,44,65,44,47,67,76,55,35,58,24,47,64,50,36,45,57,52,56,90,70,49,34,36,74,42,82,24,46,39,56,96,72,18,34,41,55,45,79,28,69,37,87,50,70,94,56,92,59,92,51,66,47,34,29,41,31,37,42,19,77,52,25,40,82,40,90,55,85,77,34,44,68,45,47,24,35,57,78,44,76,32,40,64,68,75,28,28,42,36,36,24,40,30,47,78,43,91,49,68,48,49,27,43,42,58,51,83,63,79,76,92,54,53,64,41,47,35,16,37,39,58,90,60,53,41,41,22,37,64,84,83,25,37,48,71,113,120,44,34,38,36,36,41,51,28,18,33,63,84,46,97,89,41,48,40,31,63,44,36,67,52,74,36,46,60,47,32,29,36,22,39,32,39,57,83,82,22,25,56,67,59,53,53,30,36,72,50,30,78,38,74,61,69,38,61,40,35,28,48,54,84,41,77,42,54,84,43,53,38,90,76,41,63,57,24,71,38,47,56,82,40,76,69,57,64,91,32,28,43,46,46,52,38,42,44,67,44,54,76,67,67,50,52,68,69,56,49,52,52,40,51,51,50,43,25,54,75,64,70,41,58,91,42,34,81,38,37,54,84,77,44,53,70,68,51,43,44,47,48,35,49,35,34,35,55,59,68,64,44,48,30,41,38,35,39,33,66,56,72,88,46,40,62,56,56,34,56,54,51,49,55,50,49,40,58,54,51,70,73,37,70,39,17,32,41,33,34,42,58,49,62,63,58,44,32,41,55,29,59,29,34,37,35,33,50,83,12,30,69,67,43,77,38,35,44,66,45,47,68,76,54,34,58,24,49,66,50,37,46,56,52,56,89,70,50,35,36,74,42,83,25,47,40,56,96,74,19,34,42,55,46,80,30,70,37,87,51,69,92,57,93,59,93,51,66,47,33,28,41,30,37,43,20,77,52,25,38,82,40,90,53,83,78,34,44,67,44,47,23,37,57,78,45,75,32,41,64,69,76,30,28,42,35,35,23,40,29,47,78,42,93,49,69,49,47,28,42,41,59,52,83,63,79,76,92,52,54,65,43,46,35,16,38,38,59,89,60,54,42,41,20,38,64,85,81,23,38,47,70,113

pLDDT: mean 91.41, std 6.47, range [58.06, 98.31]

Organism: NCBI:txid376219